Protein AF-A0A150GGV0-F1 (afdb_monomer_lite)

Radius of gyration: 34.91 Å; chains: 1; bounding box: 92×90×120 Å

pLDDT: mean 73.64, std 24.13, range [22.75, 98.19]

Structure (mmCIF, N/CA/C/O backbone):
data_AF-A0A150GGV0-F1
#
_entry.id   AF-A0A150GGV0-F1
#
loop_
_atom_site.group_PDB
_atom_site.id
_atom_site.type_symbol
_atom_site.label_atom_id
_atom_site.label_alt_id
_atom_site.label_comp_id
_atom_site.label_asym_id
_atom_site.label_entity_id
_atom_site.label_seq_id
_atom_site.pdbx_PDB_ins_code
_atom_site.Cartn_x
_atom_site.Cartn_y
_atom_site.Cartn_z
_atom_site.occupancy
_atom_site.B_iso_or_equiv
_atom_site.auth_seq_id
_atom_site.auth_comp_id
_atom_site.auth_asym_id
_atom_site.auth_atom_id
_atom_site.pdbx_PDB_model_num
ATOM 1 N N . MET A 1 1 ? -56.700 -7.905 -29.558 1.00 34.91 1 MET A N 1
ATOM 2 C CA . MET A 1 1 ? -56.343 -6.923 -30.607 1.00 34.91 1 MET A CA 1
ATOM 3 C C . MET A 1 1 ? -54.937 -6.413 -30.335 1.00 34.91 1 MET A C 1
ATOM 5 O O . MET A 1 1 ? -54.594 -6.213 -29.180 1.00 34.91 1 MET A O 1
ATOM 9 N N . LYS A 1 2 ? -54.122 -6.325 -31.389 1.00 33.84 2 LYS A N 1
ATOM 10 C CA . LYS A 1 2 ? -52.700 -5.954 -31.380 1.00 33.84 2 LYS A CA 1
ATOM 11 C C . LYS A 1 2 ? -52.486 -4.482 -30.992 1.00 33.84 2 LYS A C 1
ATOM 13 O O . LYS A 1 2 ? -53.251 -3.629 -31.420 1.00 33.84 2 LYS A O 1
ATOM 18 N N . GLY A 1 3 ? -51.368 -4.211 -30.325 1.00 29.20 3 GLY A N 1
ATOM 19 C CA . GLY A 1 3 ? -50.675 -2.918 -30.267 1.00 29.20 3 GLY A CA 1
ATOM 20 C C . GLY A 1 3 ? -49.411 -3.126 -29.426 1.00 29.20 3 GLY A C 1
ATOM 21 O O . GLY A 1 3 ? -49.525 -3.501 -28.273 1.00 29.20 3 GLY A O 1
ATOM 22 N N . GLY A 1 4 ? -48.176 -3.076 -29.920 1.00 31.09 4 GLY A N 1
ATOM 23 C CA . GLY A 1 4 ? -47.633 -2.273 -31.009 1.00 31.09 4 GLY A CA 1
ATOM 24 C C . GLY A 1 4 ? -46.765 -1.160 -30.417 1.00 31.09 4 GLY A C 1
ATOM 25 O O . GLY A 1 4 ? -47.097 0.003 -30.582 1.00 31.09 4 GLY A O 1
ATOM 26 N N . ALA A 1 5 ? -45.692 -1.510 -29.696 1.00 30.81 5 ALA A N 1
ATOM 27 C CA . ALA A 1 5 ? -44.702 -0.551 -29.205 1.00 30.81 5 ALA A CA 1
ATOM 28 C C . ALA A 1 5 ? -43.347 -0.845 -29.863 1.00 30.81 5 ALA A C 1
ATOM 30 O O . ALA A 1 5 ? -42.684 -1.843 -29.590 1.00 30.81 5 ALA A O 1
ATOM 31 N N . THR A 1 6 ? -42.985 0.028 -30.794 1.00 31.86 6 THR A N 1
ATOM 32 C CA . THR A 1 6 ? -41.734 0.055 -31.548 1.00 31.86 6 THR A CA 1
ATOM 33 C C . THR A 1 6 ? -40.549 0.337 -30.625 1.00 31.86 6 THR A C 1
ATOM 35 O O . THR A 1 6 ? -40.465 1.415 -30.034 1.00 31.86 6 THR A O 1
ATOM 38 N N . GLY A 1 7 ? -39.610 -0.606 -30.528 1.00 29.66 7 GLY A N 1
ATOM 39 C CA . GLY A 1 7 ? -38.320 -0.391 -29.876 1.00 29.66 7 GLY A CA 1
ATOM 40 C C . GLY A 1 7 ? -37.457 0.580 -30.683 1.00 29.66 7 GLY A C 1
ATOM 41 O O . GLY A 1 7 ? -37.082 0.291 -31.817 1.00 29.66 7 GLY A O 1
ATOM 42 N N . LYS A 1 8 ? -37.122 1.735 -30.098 1.00 30.69 8 LYS A N 1
ATOM 43 C CA . LYS A 1 8 ? -36.033 2.584 -30.592 1.00 30.69 8 LYS A CA 1
ATOM 44 C C . LYS A 1 8 ? -34.708 1.914 -30.228 1.00 30.69 8 LYS A C 1
ATOM 46 O O . LYS A 1 8 ? -34.386 1.778 -29.051 1.00 30.69 8 LYS A O 1
ATOM 51 N N . ALA A 1 9 ? -33.952 1.493 -31.238 1.00 30.48 9 ALA A N 1
ATOM 52 C CA . ALA A 1 9 ? -32.578 1.043 -31.072 1.00 30.48 9 ALA A CA 1
ATOM 53 C C . ALA A 1 9 ? -31.720 2.191 -30.511 1.00 30.48 9 ALA A C 1
ATOM 55 O O . ALA A 1 9 ? -31.675 3.281 -31.085 1.00 30.48 9 ALA A O 1
ATOM 56 N N . ALA A 1 10 ? -31.046 1.948 -29.387 1.00 33.78 10 ALA A N 1
ATOM 57 C CA . ALA A 1 10 ? -30.019 2.842 -28.867 1.00 33.78 10 ALA A CA 1
ATOM 58 C C . ALA A 1 10 ? -28.843 2.927 -29.865 1.00 33.78 10 ALA A C 1
ATOM 60 O O . ALA A 1 10 ? -28.509 1.920 -30.500 1.00 33.78 10 ALA A O 1
ATOM 61 N N . PRO A 1 11 ? -28.188 4.091 -30.020 1.00 30.45 11 PRO A N 1
ATOM 62 C CA . PRO A 1 11 ? -27.083 4.231 -30.957 1.00 30.45 11 PRO A CA 1
ATOM 63 C C . PRO A 1 11 ? -25.905 3.361 -30.501 1.00 30.45 11 PRO A C 1
ATOM 65 O O . PRO A 1 11 ? -25.416 3.485 -29.375 1.00 30.45 11 PRO A O 1
ATOM 68 N N . ARG A 1 12 ? -25.436 2.472 -31.385 1.00 33.56 12 ARG A N 1
ATOM 69 C CA . ARG A 1 12 ? -24.184 1.723 -31.208 1.00 33.56 12 ARG A CA 1
ATOM 70 C C . ARG A 1 12 ? -23.044 2.728 -31.005 1.00 33.56 12 ARG A C 1
ATOM 72 O O . ARG A 1 12 ? -22.640 3.398 -31.951 1.00 33.56 12 ARG A O 1
ATOM 79 N N . LYS A 1 13 ? -22.514 2.828 -29.780 1.00 35.25 13 LYS A N 1
ATOM 80 C CA . LYS A 1 13 ? -21.252 3.535 -29.521 1.00 35.25 13 LYS A CA 1
ATOM 81 C C . LYS A 1 13 ? -20.135 2.822 -30.286 1.00 35.25 13 LYS A C 1
ATOM 83 O O . LYS A 1 13 ? -19.843 1.658 -30.019 1.00 35.25 13 LYS A O 1
ATOM 88 N N . LEU A 1 14 ? -19.537 3.527 -31.242 1.00 32.16 14 LEU A N 1
ATOM 89 C CA . LEU A 1 14 ? -18.363 3.097 -31.995 1.00 32.16 14 LEU A CA 1
ATOM 90 C C . LEU A 1 14 ? -17.194 2.903 -31.006 1.00 32.16 14 LEU A C 1
ATOM 92 O O . LEU A 1 14 ? -16.758 3.863 -30.374 1.00 32.16 14 LEU A O 1
ATOM 96 N N . ARG A 1 15 ? -16.716 1.667 -30.814 1.00 38.91 15 ARG A N 1
ATOM 97 C CA . ARG A 1 15 ? -15.510 1.377 -30.016 1.00 38.91 15 ARG A CA 1
ATOM 98 C C . ARG A 1 15 ? -14.304 1.331 -30.954 1.00 38.91 15 ARG A C 1
ATOM 100 O O . ARG A 1 15 ? -14.177 0.398 -31.737 1.00 38.91 15 ARG A O 1
ATOM 107 N N . PHE A 1 16 ? -13.430 2.331 -30.869 1.00 35.25 16 PHE A N 1
ATOM 108 C CA . PHE A 1 16 ? -12.134 2.335 -31.552 1.00 35.25 16 PHE A CA 1
ATOM 109 C C . PHE A 1 16 ? -11.134 1.429 -30.813 1.00 35.25 16 PHE A C 1
ATOM 111 O O . PHE A 1 16 ? -11.006 1.520 -29.592 1.00 35.25 16 PHE A O 1
ATOM 118 N N . ARG A 1 17 ? -10.411 0.563 -31.541 1.00 44.03 17 ARG A N 1
ATOM 119 C CA . ARG A 1 17 ? -9.283 -0.218 -30.995 1.00 44.03 17 ARG A CA 1
ATOM 120 C C . ARG A 1 17 ? -8.039 0.663 -30.804 1.00 44.03 17 ARG A C 1
ATOM 122 O O . ARG A 1 17 ? -7.759 1.518 -31.644 1.00 44.03 17 ARG A O 1
ATOM 129 N N . LEU A 1 18 ? -7.272 0.364 -29.750 1.00 40.47 18 LEU A N 1
ATOM 130 C CA . LEU A 1 18 ? -6.050 1.032 -29.264 1.00 40.47 18 LEU A CA 1
ATOM 131 C C . LEU A 1 18 ? -5.046 1.470 -30.346 1.00 40.47 18 LEU A C 1
ATOM 133 O O . LEU A 1 18 ? -4.471 2.552 -30.281 1.00 40.47 18 LEU A O 1
ATOM 137 N N . GLU A 1 19 ? -4.854 0.644 -31.369 1.00 43.97 19 GLU A N 1
ATOM 138 C CA . GLU A 1 19 ? -3.854 0.863 -32.420 1.00 43.97 19 GLU A CA 1
ATOM 139 C C . GLU A 1 19 ? -4.188 2.041 -33.358 1.00 43.97 19 GLU A C 1
ATOM 141 O O . GLU A 1 19 ? -3.308 2.558 -34.046 1.00 43.97 19 GLU A O 1
ATOM 146 N N . HIS A 1 20 ? -5.439 2.512 -33.358 1.00 47.88 20 HIS A N 1
ATOM 147 C CA . HIS A 1 20 ? -5.978 3.402 -34.393 1.00 47.88 20 HIS A CA 1
ATOM 148 C C . HIS A 1 20 ? -6.140 4.861 -33.956 1.00 47.88 20 HIS A C 1
ATOM 150 O O . HIS A 1 20 ? -6.222 5.744 -34.810 1.00 47.88 20 HIS A O 1
ATOM 156 N N . ALA A 1 21 ? -6.131 5.146 -32.650 1.00 41.72 21 ALA A N 1
ATOM 157 C CA . ALA A 1 21 ? -6.185 6.523 -32.158 1.00 41.72 21 ALA A CA 1
ATOM 158 C C . ALA A 1 21 ? -4.860 7.261 -32.416 1.00 41.72 21 ALA A C 1
ATOM 160 O O . ALA A 1 21 ? -4.869 8.392 -32.894 1.00 41.72 21 ALA A O 1
ATOM 161 N N . ALA A 1 22 ? -3.712 6.602 -32.211 1.00 40.16 22 ALA A N 1
ATOM 162 C CA . ALA A 1 22 ? -2.408 7.209 -32.500 1.00 40.16 22 ALA A CA 1
ATOM 163 C C . ALA A 1 22 ? -2.207 7.515 -33.990 1.00 40.16 22 ALA A C 1
ATOM 165 O O . ALA A 1 22 ? -1.634 8.547 -34.324 1.00 40.16 22 ALA A O 1
ATOM 166 N N . ALA A 1 23 ? -2.715 6.670 -34.891 1.00 42.84 23 ALA A N 1
ATOM 167 C CA . ALA A 1 23 ? -2.639 6.920 -36.329 1.00 42.84 23 ALA A CA 1
ATOM 168 C C . ALA A 1 23 ? -3.483 8.138 -36.748 1.00 42.84 23 ALA A C 1
ATOM 170 O O . ALA A 1 23 ? -3.033 8.940 -37.565 1.00 42.84 23 ALA A O 1
ATOM 171 N N . PHE A 1 24 ? -4.663 8.324 -36.145 1.00 43.03 24 PHE A N 1
ATOM 172 C CA . PHE A 1 24 ? -5.507 9.496 -36.388 1.00 43.03 24 PHE A CA 1
ATOM 173 C C . PHE A 1 24 ? -4.833 10.792 -35.913 1.00 43.03 24 PHE A C 1
ATOM 175 O O . PHE A 1 24 ? -4.811 11.773 -36.652 1.00 43.03 24 PHE A O 1
ATOM 182 N N . PHE A 1 25 ? -4.202 10.784 -34.734 1.00 43.12 25 PHE A N 1
ATOM 183 C CA . PHE A 1 25 ? -3.480 11.952 -34.219 1.00 43.12 25 PHE A CA 1
ATOM 184 C C . PHE A 1 25 ? -2.182 12.253 -34.979 1.00 43.12 25 PHE A C 1
ATOM 186 O O . PHE A 1 25 ? -1.858 13.422 -35.159 1.00 43.12 25 PHE A O 1
ATOM 193 N N .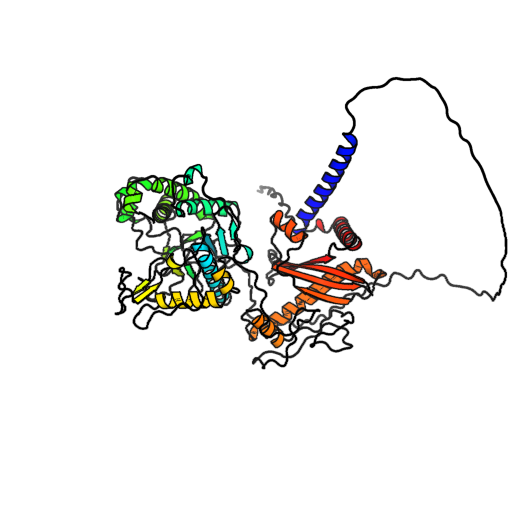 VAL A 1 26 ? -1.468 11.245 -35.492 1.00 45.66 26 VAL A N 1
ATOM 194 C CA . VAL A 1 26 ? -0.264 11.453 -36.321 1.00 45.66 26 VAL A CA 1
ATOM 195 C C . VAL A 1 26 ? -0.623 12.013 -37.699 1.00 45.66 26 VAL A C 1
ATOM 197 O O . VAL A 1 26 ? 0.037 12.935 -38.170 1.00 45.66 26 VAL A O 1
ATOM 200 N N . VAL A 1 27 ? -1.694 11.521 -38.332 1.00 47.09 27 VAL A N 1
ATOM 201 C CA . VAL A 1 27 ? -2.187 12.078 -39.604 1.00 47.09 27 VAL A CA 1
ATOM 202 C C . VAL A 1 27 ? -2.748 13.486 -39.397 1.00 47.09 27 VAL A C 1
ATOM 204 O O . VAL A 1 27 ? -2.438 14.377 -40.182 1.00 47.09 27 VAL A O 1
ATOM 207 N N . ALA A 1 28 ? -3.493 13.728 -38.314 1.00 45.28 28 ALA A N 1
ATOM 208 C CA . ALA A 1 28 ? -3.965 15.065 -37.964 1.00 45.28 28 ALA A CA 1
ATOM 209 C C . ALA A 1 28 ? -2.800 16.027 -37.682 1.00 45.28 28 ALA A C 1
ATOM 211 O O . ALA A 1 28 ? -2.829 17.150 -38.167 1.00 45.28 28 ALA A O 1
ATOM 212 N N . ALA A 1 29 ? -1.746 15.588 -36.985 1.00 45.16 29 ALA A N 1
ATOM 213 C CA . ALA A 1 29 ? -0.561 16.400 -36.713 1.00 45.16 29 ALA A CA 1
ATOM 214 C C . ALA A 1 29 ? 0.256 16.699 -37.980 1.00 45.16 29 ALA A C 1
ATOM 216 O O . ALA A 1 29 ? 0.718 17.823 -38.145 1.00 45.16 29 ALA A O 1
ATOM 217 N N . LEU A 1 30 ? 0.395 15.741 -38.904 1.00 49.44 30 LEU A N 1
ATOM 218 C CA . LEU A 1 30 ? 1.069 15.958 -40.191 1.00 49.44 30 LEU A CA 1
ATOM 219 C C . LEU A 1 30 ? 0.267 16.887 -41.112 1.00 49.44 30 LEU A C 1
ATOM 221 O O . LEU A 1 30 ? 0.852 17.749 -41.765 1.00 49.44 30 LEU A O 1
ATOM 225 N N . LEU A 1 31 ? -1.063 16.762 -41.128 1.00 54.12 31 LEU A N 1
ATOM 226 C CA . LEU A 1 31 ? -1.946 17.674 -41.860 1.00 54.12 31 LEU A CA 1
ATOM 227 C C . LEU A 1 31 ? -1.952 19.075 -41.239 1.00 54.12 31 LEU A C 1
ATOM 229 O O . LEU A 1 31 ? -1.941 20.058 -41.974 1.00 54.12 31 LEU A O 1
ATOM 233 N N . PHE A 1 32 ? -1.906 19.181 -39.908 1.00 48.91 32 PHE A N 1
ATOM 234 C CA . PHE A 1 32 ? -1.808 20.461 -39.207 1.00 48.91 32 PHE A CA 1
ATOM 235 C C . PHE A 1 32 ? -0.449 21.121 -39.446 1.00 48.91 32 PHE A C 1
ATOM 237 O O . PHE A 1 32 ? -0.398 22.308 -39.734 1.00 48.91 32 PHE A O 1
ATOM 244 N N . PHE A 1 33 ? 0.646 20.356 -39.431 1.00 47.59 33 PHE A N 1
ATOM 245 C CA . PHE A 1 33 ? 1.986 20.863 -39.728 1.00 47.59 33 PHE A CA 1
ATOM 246 C C . PHE A 1 33 ? 2.110 21.316 -41.190 1.00 47.59 33 PHE A C 1
ATOM 248 O O . PHE A 1 33 ? 2.614 22.405 -41.451 1.00 47.59 33 PHE A O 1
ATOM 255 N N . ALA A 1 34 ? 1.572 20.548 -42.144 1.00 50.16 34 ALA A N 1
ATOM 256 C CA . ALA A 1 34 ? 1.495 20.963 -43.545 1.00 50.16 34 ALA A CA 1
ATOM 257 C C . ALA A 1 34 ? 0.635 22.228 -43.719 1.00 50.16 34 ALA A C 1
ATOM 259 O O . ALA A 1 34 ? 1.036 23.151 -44.424 1.00 50.16 34 ALA A O 1
ATOM 260 N N . TYR A 1 35 ? -0.504 22.321 -43.024 1.00 47.59 35 TYR A N 1
ATOM 261 C CA . TYR A 1 35 ? -1.362 23.508 -43.022 1.00 47.59 35 TYR A CA 1
ATOM 262 C C . TYR A 1 35 ? -0.667 24.733 -42.404 1.00 47.59 35 TYR A C 1
ATOM 264 O O . TYR A 1 35 ? -0.755 25.828 -42.956 1.00 47.59 35 TYR A O 1
ATOM 272 N N . SER A 1 36 ? 0.087 24.562 -41.314 1.00 45.19 36 SER A N 1
ATOM 273 C CA . SER A 1 36 ? 0.869 25.624 -40.671 1.00 45.19 36 SER A CA 1
ATOM 274 C C . SER A 1 36 ? 2.043 26.100 -41.530 1.00 45.19 36 SER A C 1
ATOM 276 O O . SER A 1 36 ? 2.305 27.298 -41.573 1.00 45.19 36 SER A O 1
ATOM 278 N N . VAL A 1 37 ? 2.716 25.206 -42.263 1.00 51.84 37 VAL A N 1
ATOM 279 C CA . VAL A 1 37 ? 3.789 25.562 -43.214 1.00 51.84 37 VAL A CA 1
ATOM 280 C C . VAL A 1 37 ? 3.228 26.306 -44.432 1.00 51.84 37 VAL A C 1
ATOM 282 O O . VAL A 1 37 ? 3.830 27.274 -44.900 1.00 51.84 37 VAL A O 1
ATOM 285 N N . ILE A 1 38 ? 2.041 25.918 -44.908 1.00 49.97 38 ILE A N 1
ATOM 286 C CA . ILE A 1 38 ? 1.330 26.624 -45.981 1.00 49.97 38 ILE A CA 1
ATOM 287 C C . ILE A 1 38 ? 0.890 28.016 -45.499 1.00 49.97 38 ILE A C 1
ATOM 289 O O . ILE A 1 38 ? 1.164 29.003 -46.172 1.00 49.97 38 ILE A O 1
ATOM 293 N N . GLN A 1 39 ? 0.300 28.133 -44.306 1.00 46.62 39 GLN A N 1
ATOM 294 C CA . GLN A 1 39 ? -0.069 29.423 -43.705 1.00 46.62 39 GLN A CA 1
ATOM 295 C C . GLN A 1 39 ? 1.154 30.325 -43.476 1.00 46.62 39 GLN A C 1
ATOM 297 O O . GLN A 1 39 ? 1.113 31.504 -43.810 1.00 46.62 39 GLN A O 1
ATOM 302 N N . ALA A 1 40 ? 2.281 29.784 -43.003 1.00 45.38 40 ALA A N 1
ATOM 303 C CA . ALA A 1 40 ? 3.525 30.542 -42.847 1.00 45.38 40 ALA A CA 1
ATOM 304 C C . ALA A 1 40 ? 4.106 31.033 -44.188 1.00 45.38 40 ALA A C 1
ATOM 306 O O . ALA A 1 40 ? 4.764 32.069 -44.225 1.00 45.38 40 ALA A O 1
ATOM 307 N N . SER A 1 41 ? 3.805 30.340 -45.291 1.00 43.50 41 SER A N 1
ATOM 308 C CA . SER A 1 41 ? 4.197 30.743 -46.648 1.00 43.50 41 SER A CA 1
ATOM 309 C C . SER A 1 41 ? 3.277 31.821 -47.249 1.00 43.50 41 SER A C 1
ATOM 311 O O . SER A 1 41 ? 3.688 32.512 -48.177 1.00 43.50 41 SER A O 1
ATOM 313 N N . PHE A 1 42 ? 2.062 32.007 -46.714 1.00 42.53 42 PHE A N 1
ATOM 314 C CA . PHE A 1 42 ? 1.101 33.028 -47.163 1.00 42.53 42 PHE A CA 1
ATOM 315 C C . PHE A 1 42 ? 1.029 34.271 -46.255 1.00 42.53 42 PHE A C 1
ATOM 317 O O . PHE A 1 42 ? 0.509 35.300 -46.680 1.00 42.53 42 PHE A O 1
ATOM 324 N N . SER A 1 43 ? 1.590 34.223 -45.042 1.00 38.53 43 SER A N 1
ATOM 325 C CA . SER A 1 43 ? 1.588 35.350 -44.086 1.00 38.53 43 SER A CA 1
ATOM 326 C C . SER A 1 43 ? 2.770 36.317 -44.230 1.00 38.53 43 SER A C 1
ATOM 328 O O . SER A 1 43 ? 2.834 37.330 -43.535 1.00 38.53 43 SER A O 1
ATOM 330 N N . GLY A 1 44 ? 3.724 36.034 -45.115 1.00 37.62 44 GLY A N 1
ATOM 331 C CA . GLY A 1 44 ? 4.905 36.867 -45.331 1.00 37.62 44 GLY A CA 1
ATOM 332 C C . GLY A 1 44 ? 4.693 37.967 -46.368 1.00 37.62 44 GLY A C 1
ATOM 333 O O . GLY A 1 44 ? 5.376 37.943 -47.384 1.00 37.62 44 GLY A O 1
ATOM 334 N N . SER A 1 45 ? 3.762 38.907 -46.159 1.00 38.16 45 SER A N 1
ATOM 335 C CA . SER A 1 45 ? 3.738 40.199 -46.878 1.00 38.16 45 SER A CA 1
ATOM 336 C C . SER A 1 45 ? 2.794 41.217 -46.224 1.00 38.16 45 SER A C 1
ATOM 338 O O . SER A 1 45 ? 1.648 41.367 -46.637 1.00 38.16 45 SER A O 1
ATOM 340 N N . SER A 1 46 ? 3.284 41.980 -45.242 1.00 32.22 46 SER A N 1
ATOM 341 C CA . SER A 1 46 ? 2.864 43.379 -45.063 1.00 32.22 46 SER A CA 1
ATOM 342 C C . SER A 1 46 ? 3.908 44.181 -44.272 1.00 32.22 46 SER A C 1
ATOM 344 O O . SER A 1 46 ? 4.420 43.683 -43.274 1.00 32.22 46 SER A O 1
ATOM 346 N N . LEU A 1 47 ? 4.136 45.426 -44.734 1.00 31.03 47 LEU A N 1
ATOM 347 C CA . LEU A 1 47 ? 4.930 46.545 -44.169 1.00 31.03 47 LEU A CA 1
ATOM 348 C C . LEU A 1 47 ? 6.453 46.497 -44.454 1.00 31.03 47 LEU A C 1
ATOM 350 O O . LEU A 1 47 ? 7.119 45.555 -44.061 1.00 31.03 47 LEU A O 1
ATOM 354 N N . GLY A 1 48 ? 7.119 47.474 -45.085 1.00 28.72 48 GLY A N 1
ATOM 355 C CA . GLY A 1 48 ? 6.720 48.754 -45.679 1.00 28.72 48 GLY A CA 1
ATOM 356 C C . GLY A 1 48 ? 7.950 49.638 -46.012 1.00 28.72 48 GLY A C 1
ATOM 357 O O . GLY A 1 48 ? 8.876 49.713 -45.217 1.00 28.72 48 GLY A O 1
ATOM 358 N N . ALA A 1 49 ? 7.875 50.331 -47.160 1.00 28.36 49 ALA A N 1
ATOM 359 C CA . ALA A 1 49 ? 8.493 51.620 -47.542 1.00 28.36 49 ALA A CA 1
ATOM 360 C C . ALA A 1 49 ? 10.006 51.775 -47.874 1.00 28.36 49 ALA A C 1
ATOM 362 O O . ALA A 1 49 ? 10.869 51.714 -47.007 1.00 28.36 49 ALA A O 1
ATOM 363 N N . GLY A 1 50 ? 10.261 52.239 -49.115 1.00 25.55 50 GLY A N 1
ATOM 364 C CA . GLY A 1 50 ? 11.211 53.331 -49.400 1.00 25.55 50 GLY A CA 1
ATOM 365 C C . GLY A 1 50 ? 12.176 53.141 -50.584 1.00 25.55 50 GLY A C 1
ATOM 366 O O . GLY A 1 50 ? 13.178 52.459 -50.429 1.00 25.55 50 GLY A O 1
ATOM 367 N N . GLY A 1 51 ? 11.952 53.831 -51.719 1.00 26.47 51 GLY A N 1
ATOM 368 C CA . GLY A 1 51 ? 13.047 54.153 -52.661 1.00 26.47 51 GLY A CA 1
ATOM 369 C C . GLY A 1 51 ? 12.754 54.128 -54.170 1.00 26.47 51 GLY A C 1
ATOM 370 O O . GLY A 1 51 ? 13.075 53.162 -54.841 1.00 26.47 51 GLY A O 1
ATOM 371 N N . SER A 1 52 ? 12.185 55.224 -54.686 1.00 26.92 52 SER A N 1
ATOM 372 C CA . SER A 1 52 ? 12.451 55.883 -55.987 1.00 26.92 52 SER A CA 1
ATOM 373 C C . SER A 1 52 ? 13.148 55.119 -57.142 1.00 26.92 52 SER A C 1
ATOM 375 O O . SER A 1 52 ? 14.340 54.835 -57.058 1.00 26.92 52 SER A O 1
ATOM 377 N N . GLY A 1 53 ? 12.500 55.104 -58.321 1.00 26.94 53 GLY A N 1
ATOM 378 C CA . GLY A 1 53 ? 13.175 55.496 -59.572 1.00 26.94 53 GLY A CA 1
ATOM 379 C C . GLY A 1 53 ? 12.946 54.641 -60.831 1.00 26.94 53 GLY A C 1
ATOM 380 O O . GLY A 1 53 ? 13.492 53.558 -60.949 1.00 26.94 53 GLY A O 1
ATOM 381 N N . HIS A 1 54 ? 12.282 55.251 -61.822 1.00 28.61 54 HIS A N 1
ATOM 382 C CA . HIS A 1 54 ? 12.447 55.066 -63.280 1.00 28.61 54 HIS A CA 1
ATOM 383 C C . HIS A 1 54 ? 11.808 53.865 -64.023 1.00 28.61 54 HIS A C 1
ATOM 385 O O . HIS A 1 54 ? 12.331 52.762 -64.099 1.00 28.61 54 HIS A O 1
ATOM 391 N N . ALA A 1 55 ? 10.669 54.194 -64.650 1.00 27.17 55 ALA A N 1
ATOM 392 C CA . ALA A 1 55 ? 10.219 53.943 -66.031 1.00 27.17 55 ALA A CA 1
ATOM 393 C C . ALA A 1 55 ? 10.936 52.911 -66.935 1.00 27.17 55 ALA A C 1
ATOM 395 O O . ALA A 1 55 ? 12.141 52.989 -67.141 1.00 27.17 55 ALA A O 1
ATOM 396 N N . GLY A 1 56 ? 10.144 52.112 -67.674 1.00 27.23 56 GLY A N 1
ATOM 397 C CA . GLY A 1 56 ? 10.587 51.574 -68.972 1.00 27.23 56 GLY A CA 1
ATOM 398 C C . GLY A 1 56 ? 9.914 50.290 -69.470 1.00 27.23 56 GLY A C 1
ATOM 399 O O . GLY A 1 56 ? 10.412 49.200 -69.257 1.00 27.23 56 GLY A O 1
ATOM 400 N N . HIS A 1 57 ? 8.789 50.453 -70.164 1.00 26.88 57 HIS A N 1
ATOM 401 C CA . HIS A 1 57 ? 8.322 49.717 -71.351 1.00 26.88 57 HIS A CA 1
ATOM 402 C C . HIS A 1 57 ? 8.944 48.364 -71.817 1.00 26.88 57 HIS A C 1
ATOM 404 O O . HIS A 1 57 ? 10.116 48.271 -72.153 1.00 26.88 57 HIS A O 1
ATOM 410 N N . LEU A 1 58 ? 8.009 47.449 -72.138 1.00 26.53 58 LEU A N 1
ATOM 411 C CA . LEU A 1 58 ? 7.854 46.677 -73.396 1.00 26.53 58 LEU A CA 1
ATOM 412 C C . LEU A 1 58 ? 8.660 45.385 -73.694 1.00 26.53 58 LEU A C 1
ATOM 414 O O . LEU A 1 58 ? 9.866 45.377 -73.879 1.00 26.53 58 LEU A O 1
ATOM 418 N N . ARG A 1 59 ? 7.836 44.381 -74.048 1.00 25.59 59 ARG A N 1
ATOM 419 C CA . ARG A 1 59 ? 7.924 43.401 -75.157 1.00 25.59 59 ARG A CA 1
ATOM 420 C C . ARG A 1 59 ? 8.894 42.211 -75.095 1.00 25.59 59 ARG A C 1
ATOM 422 O O . ARG A 1 59 ? 10.097 42.315 -75.270 1.00 25.59 59 ARG A O 1
ATOM 429 N N . SER A 1 60 ? 8.243 41.046 -75.101 1.00 29.11 60 SER A N 1
ATOM 430 C CA . SER A 1 60 ? 8.511 39.841 -75.901 1.00 29.11 60 SER A CA 1
ATOM 431 C C . SER A 1 60 ? 9.615 39.914 -76.971 1.00 29.11 60 SER A C 1
ATOM 433 O O . SER A 1 60 ? 9.509 40.719 -77.903 1.00 29.11 60 SER A O 1
ATOM 435 N N . ARG A 1 61 ? 10.494 38.902 -76.991 1.00 26.70 61 ARG A N 1
ATOM 436 C CA . ARG A 1 61 ? 10.810 38.125 -78.205 1.00 26.70 61 ARG A CA 1
ATOM 437 C C . ARG A 1 61 ? 11.614 36.855 -77.905 1.00 26.70 61 ARG A C 1
ATOM 439 O O . ARG A 1 61 ? 12.547 36.867 -77.115 1.00 26.70 61 ARG A O 1
ATOM 446 N N . ASN A 1 62 ? 11.232 35.795 -78.616 1.00 29.59 62 ASN A N 1
ATOM 447 C CA . ASN A 1 62 ? 12.027 34.607 -78.925 1.00 29.59 62 ASN A CA 1
ATOM 448 C C . ASN A 1 62 ? 13.429 34.971 -79.430 1.00 29.59 62 ASN A C 1
ATOM 450 O O . ASN A 1 62 ? 13.538 35.916 -80.211 1.00 29.59 62 ASN A O 1
ATOM 454 N N . LEU A 1 63 ? 14.422 34.115 -79.169 1.00 26.34 63 LEU A N 1
ATOM 455 C CA . LEU A 1 63 ? 15.387 33.699 -80.193 1.00 26.34 63 LEU A CA 1
ATOM 456 C C . LEU A 1 63 ? 16.163 32.437 -79.791 1.00 26.34 63 LEU A C 1
ATOM 458 O O . LEU A 1 63 ? 16.394 32.144 -78.624 1.00 26.34 63 LEU A O 1
ATOM 462 N N . ARG A 1 64 ? 16.469 31.683 -80.841 1.00 25.66 64 ARG A N 1
ATOM 463 C CA . ARG A 1 64 ? 17.107 30.373 -80.950 1.00 25.66 64 ARG A CA 1
ATOM 464 C C . ARG A 1 64 ? 18.639 30.500 -81.090 1.00 25.66 64 ARG A C 1
ATOM 466 O O . ARG A 1 64 ? 19.102 31.512 -81.600 1.00 25.66 64 ARG A O 1
ATOM 473 N N . LEU A 1 65 ? 19.292 29.343 -80.904 1.00 26.66 65 LEU A N 1
ATOM 474 C CA . LEU A 1 65 ? 20.399 28.750 -81.696 1.00 26.66 65 LEU A CA 1
ATOM 475 C C . LEU A 1 65 ? 21.877 29.035 -81.356 1.00 26.66 65 LEU A C 1
ATOM 477 O O . LEU A 1 65 ? 22.265 30.130 -80.975 1.00 26.66 65 LEU A O 1
ATOM 481 N N . GLY A 1 66 ? 22.655 27.973 -81.628 1.00 25.72 66 GLY A N 1
ATOM 482 C CA . GLY A 1 66 ? 24.112 27.774 -81.555 1.00 25.72 66 GLY A CA 1
ATOM 483 C C . GLY A 1 66 ? 24.362 26.483 -80.763 1.00 25.72 66 GLY A C 1
ATOM 484 O O . GLY A 1 66 ? 24.168 26.495 -79.557 1.00 25.72 66 GLY A O 1
ATOM 485 N N . HIS A 1 67 ? 24.547 25.272 -81.304 1.00 26.00 67 HIS A N 1
ATOM 486 C CA . HIS A 1 67 ? 25.291 24.730 -82.454 1.00 26.00 67 HIS A CA 1
ATOM 487 C C . HIS A 1 67 ? 26.805 24.932 -82.373 1.00 26.00 67 HIS A C 1
ATOM 489 O O . HIS A 1 67 ? 27.299 25.993 -82.730 1.00 26.00 67 HIS A O 1
ATOM 495 N N . GLU A 1 68 ? 27.498 23.867 -81.968 1.00 25.27 68 GLU A N 1
ATOM 496 C CA . GLU A 1 68 ? 28.860 23.542 -82.385 1.00 25.27 68 GLU A CA 1
ATOM 497 C C . GLU A 1 68 ? 28.990 22.012 -82.445 1.00 25.27 68 GLU A C 1
ATOM 499 O O . GLU A 1 68 ? 28.539 21.289 -81.551 1.00 25.27 68 GLU A O 1
ATOM 504 N N . THR A 1 69 ? 29.506 21.546 -83.576 1.00 27.77 69 THR A N 1
ATOM 505 C CA . THR A 1 69 ? 29.813 20.167 -83.955 1.00 27.77 69 THR A CA 1
ATOM 506 C C . THR A 1 69 ? 31.290 19.887 -83.685 1.00 27.77 69 THR A C 1
A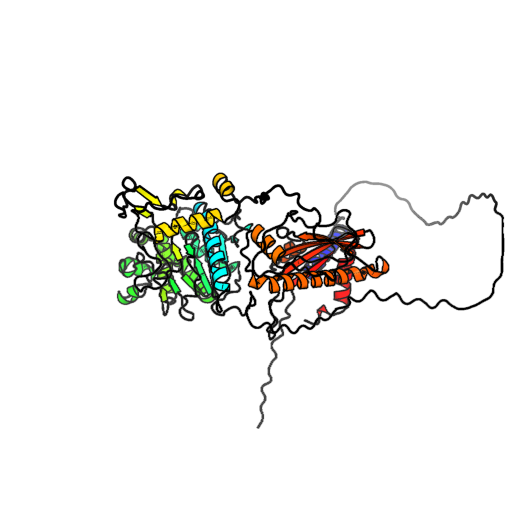TOM 508 O O . THR A 1 69 ? 32.088 20.815 -83.671 1.00 27.77 69 THR A O 1
ATOM 511 N N . ASP A 1 70 ? 31.671 18.621 -83.500 1.00 26.58 70 ASP A N 1
ATOM 512 C CA . ASP A 1 70 ? 32.559 17.920 -84.441 1.00 26.58 70 ASP A CA 1
ATOM 513 C C . ASP A 1 70 ? 32.823 16.470 -84.004 1.00 26.58 70 ASP A C 1
ATOM 515 O O . ASP A 1 70 ? 32.634 16.071 -82.855 1.00 26.58 70 ASP A O 1
ATOM 519 N N . ALA A 1 71 ? 33.152 15.665 -85.011 1.00 26.52 71 ALA A N 1
ATOM 520 C CA . ALA A 1 71 ? 33.117 14.211 -85.072 1.00 26.52 71 ALA A CA 1
ATOM 521 C C . ALA A 1 71 ? 34.512 13.566 -84.976 1.00 26.52 71 ALA A C 1
ATOM 523 O O . ALA A 1 71 ? 35.507 14.229 -85.235 1.00 26.52 71 ALA A O 1
ATOM 524 N N . HIS A 1 72 ? 34.543 12.256 -84.685 1.00 28.34 72 HIS A N 1
ATOM 525 C CA . HIS A 1 72 ? 35.437 11.193 -85.212 1.00 28.34 72 HIS A CA 1
ATOM 526 C C . HIS A 1 72 ? 35.109 9.907 -84.408 1.00 28.34 72 HIS A C 1
ATOM 528 O O . HIS A 1 72 ? 35.222 9.913 -83.190 1.00 28.34 72 HIS A O 1
ATOM 534 N N . GLY A 1 73 ? 34.487 8.846 -84.949 1.00 25.47 73 GLY A N 1
ATOM 535 C CA . GLY A 1 73 ? 35.019 7.880 -85.926 1.00 25.47 73 GLY A CA 1
ATOM 536 C C . GLY A 1 73 ? 35.979 6.912 -85.214 1.00 25.47 73 GLY A C 1
ATOM 537 O O . GLY A 1 73 ? 37.101 7.302 -84.932 1.00 25.47 73 GLY A O 1
ATOM 538 N N . SER A 1 74 ? 35.647 5.664 -84.865 1.00 27.03 74 SER A N 1
ATOM 539 C CA . SER A 1 74 ? 35.547 4.518 -85.785 1.00 27.03 74 SER A CA 1
ATOM 540 C C . SER A 1 74 ? 35.408 3.196 -84.990 1.00 27.03 74 SER A C 1
ATOM 542 O O . SER A 1 74 ? 36.092 3.008 -83.991 1.00 27.03 74 SER A O 1
ATOM 544 N N . ASP A 1 75 ? 34.546 2.299 -85.476 1.00 27.45 75 ASP A N 1
ATOM 545 C CA . ASP A 1 75 ? 34.487 0.842 -85.215 1.00 27.45 75 ASP A CA 1
ATOM 546 C C . ASP A 1 75 ? 35.051 0.135 -86.472 1.00 27.45 75 ASP A C 1
ATOM 548 O O . ASP A 1 75 ? 34.988 0.749 -87.549 1.00 27.45 75 ASP A O 1
ATOM 552 N N . PRO A 1 76 ? 35.596 -1.106 -86.424 1.00 38.81 76 PRO A N 1
ATOM 553 C CA . PRO A 1 76 ? 34.725 -2.288 -86.607 1.00 38.81 76 PRO A CA 1
ATOM 554 C C . PRO A 1 76 ? 35.250 -3.630 -86.032 1.00 38.81 76 PRO A C 1
ATOM 556 O O . PRO A 1 76 ? 36.451 -3.856 -85.938 1.00 38.81 76 PRO A O 1
ATOM 559 N N . ALA A 1 77 ? 34.347 -4.585 -85.774 1.00 27.30 77 ALA A N 1
ATOM 560 C CA . ALA A 1 77 ? 34.384 -5.917 -86.402 1.00 27.30 77 ALA A CA 1
ATOM 561 C C . ALA A 1 77 ? 33.208 -6.795 -85.942 1.00 27.30 77 ALA A C 1
ATOM 563 O O . ALA A 1 77 ? 32.910 -6.940 -84.760 1.00 27.30 77 ALA A O 1
ATOM 564 N N . SER A 1 78 ? 32.558 -7.368 -86.946 1.00 24.92 78 SER A N 1
ATOM 565 C CA . SER A 1 78 ? 31.454 -8.319 -86.947 1.00 24.92 78 SER A CA 1
ATOM 566 C C . SER A 1 78 ? 31.901 -9.749 -86.642 1.00 24.92 78 SER A C 1
ATOM 568 O O . SER A 1 78 ? 32.970 -10.140 -87.097 1.00 24.92 78 SER A O 1
ATOM 570 N N . ASP A 1 79 ? 31.012 -10.572 -86.076 1.00 26.56 79 ASP A N 1
ATOM 571 C CA . ASP A 1 79 ? 30.733 -11.862 -86.713 1.00 26.56 79 ASP A CA 1
ATOM 572 C C . ASP A 1 79 ? 29.340 -12.413 -86.374 1.00 26.56 79 ASP A C 1
ATOM 574 O O . ASP A 1 79 ? 28.816 -12.276 -85.269 1.00 26.56 79 ASP A O 1
ATOM 578 N N . SER A 1 80 ? 28.722 -12.980 -87.405 1.00 24.17 80 SER A N 1
ATOM 579 C CA . SER A 1 80 ? 27.313 -13.349 -87.529 1.00 24.17 80 SER A CA 1
ATOM 580 C C . SER A 1 80 ? 27.117 -14.863 -87.522 1.00 24.17 80 SER A C 1
ATOM 582 O O . SER A 1 80 ? 27.827 -15.548 -88.251 1.00 24.17 80 SER A O 1
ATOM 584 N N . ALA A 1 81 ? 26.076 -15.382 -86.856 1.00 28.62 81 ALA A N 1
ATOM 585 C CA . ALA A 1 81 ? 25.495 -16.680 -87.222 1.00 28.62 81 ALA A CA 1
ATOM 586 C C . ALA A 1 81 ? 24.010 -16.835 -86.814 1.00 28.62 81 ALA A C 1
ATOM 588 O O . ALA A 1 81 ? 23.666 -16.869 -85.637 1.00 28.62 81 ALA A O 1
ATOM 589 N N . SER A 1 82 ? 23.179 -16.929 -87.860 1.00 27.58 82 SER A N 1
ATOM 590 C CA . SER A 1 82 ? 21.932 -17.698 -88.058 1.00 27.58 82 SER A CA 1
ATOM 591 C C . SER A 1 82 ? 20.766 -17.646 -87.053 1.00 27.58 82 SER A C 1
ATOM 593 O O . SER A 1 82 ? 20.840 -18.127 -85.927 1.00 27.58 82 SER A O 1
ATOM 595 N N . LYS A 1 83 ? 19.628 -17.180 -87.588 1.00 29.12 83 LYS A N 1
ATOM 596 C CA . LYS A 1 83 ? 18.248 -17.314 -87.097 1.00 29.12 83 LYS A CA 1
ATOM 597 C C . LYS A 1 83 ? 17.675 -18.709 -87.386 1.00 29.12 83 LYS A C 1
ATOM 599 O O . LYS A 1 83 ? 17.885 -19.199 -88.486 1.00 29.12 83 LYS A O 1
ATOM 604 N N . ASP A 1 84 ? 16.845 -19.207 -86.467 1.00 27.78 84 ASP A N 1
ATOM 605 C CA . ASP A 1 84 ? 15.588 -19.942 -86.717 1.00 27.78 84 ASP A CA 1
ATOM 606 C C . ASP A 1 84 ? 14.645 -19.786 -85.487 1.00 27.78 84 ASP A C 1
ATOM 608 O O . ASP A 1 84 ? 15.119 -19.354 -84.432 1.00 27.78 84 ASP A O 1
ATOM 612 N N . PRO A 1 85 ? 13.310 -19.988 -85.601 1.00 32.84 85 PRO A N 1
ATOM 613 C CA . PRO A 1 85 ? 12.340 -19.118 -84.913 1.00 32.84 85 PRO A CA 1
ATOM 614 C C . PRO A 1 85 ? 11.451 -19.772 -83.815 1.00 32.84 85 PRO A C 1
ATOM 616 O O . PRO A 1 85 ? 11.214 -20.974 -83.836 1.00 32.84 85 PRO A O 1
ATOM 619 N N . VAL A 1 86 ? 10.834 -18.903 -82.976 1.00 26.89 86 VAL A N 1
ATOM 620 C CA . VAL A 1 86 ? 9.621 -19.093 -82.105 1.00 26.89 86 VAL A CA 1
ATOM 621 C C . VAL A 1 86 ? 9.853 -19.855 -80.765 1.00 26.89 86 VAL A C 1
ATOM 623 O O . VAL A 1 86 ? 10.637 -20.795 -80.779 1.00 26.89 86 VAL A O 1
ATOM 626 N N . PRO A 1 87 ? 9.206 -19.542 -79.597 1.00 28.22 87 PRO A N 1
ATOM 627 C CA . PRO A 1 87 ? 8.004 -18.724 -79.342 1.00 28.22 87 PRO A CA 1
ATOM 628 C C . PRO A 1 87 ? 8.155 -17.565 -78.339 1.00 28.22 87 PRO A C 1
ATOM 630 O O . PRO A 1 87 ? 9.112 -17.457 -77.579 1.00 28.22 87 PRO A O 1
ATOM 633 N N . ALA A 1 88 ? 7.121 -16.718 -78.325 1.00 29.09 88 ALA A N 1
ATOM 634 C CA . ALA A 1 88 ? 6.875 -15.686 -77.329 1.00 29.09 88 ALA A CA 1
ATOM 635 C C . ALA A 1 88 ? 7.084 -16.212 -75.899 1.00 29.09 88 ALA A C 1
ATOM 637 O O . ALA A 1 88 ? 6.429 -17.163 -75.466 1.00 29.09 88 ALA A O 1
ATOM 638 N N . ALA A 1 89 ? 7.994 -15.565 -75.170 1.00 29.25 89 ALA A N 1
ATOM 639 C CA . ALA A 1 89 ? 8.178 -15.797 -73.752 1.00 29.25 89 ALA A CA 1
ATOM 640 C C . ALA A 1 89 ? 6.878 -15.436 -73.027 1.00 29.25 89 ALA A C 1
ATOM 642 O O . ALA A 1 89 ? 6.489 -14.269 -72.948 1.00 29.25 89 ALA A O 1
ATOM 643 N N . ASN A 1 90 ? 6.209 -16.469 -72.517 1.00 28.92 90 ASN A N 1
ATOM 644 C CA . ASN A 1 90 ? 5.194 -16.351 -71.487 1.00 28.92 90 ASN A CA 1
ATOM 645 C C . ASN A 1 90 ? 5.706 -15.396 -70.407 1.00 28.92 90 ASN A C 1
ATOM 647 O O . ASN A 1 90 ? 6.784 -15.611 -69.848 1.00 28.92 90 ASN A O 1
ATOM 651 N N . ALA A 1 91 ? 4.924 -14.356 -70.116 1.00 30.36 91 ALA A N 1
ATOM 652 C CA . ALA A 1 91 ? 5.097 -13.554 -68.920 1.00 30.36 91 ALA A CA 1
ATOM 653 C C . ALA A 1 91 ? 5.128 -14.514 -67.724 1.00 30.36 91 ALA A C 1
ATOM 655 O O . ALA A 1 91 ? 4.123 -15.140 -67.384 1.00 30.36 91 ALA A O 1
ATOM 656 N N . VAL A 1 92 ? 6.313 -14.691 -67.142 1.00 32.22 92 VAL A N 1
ATOM 657 C CA . VAL A 1 92 ? 6.492 -15.470 -65.923 1.00 32.22 92 VAL A CA 1
ATOM 658 C C . VAL A 1 92 ? 5.717 -14.729 -64.845 1.00 32.22 92 VAL A C 1
ATOM 660 O O . VAL A 1 92 ? 6.105 -13.637 -64.434 1.00 32.22 92 VAL A O 1
ATOM 663 N N . ALA A 1 93 ? 4.584 -15.296 -64.431 1.00 33.34 93 ALA A N 1
ATOM 664 C CA . ALA A 1 93 ? 3.878 -14.839 -63.246 1.00 33.34 93 ALA A CA 1
ATOM 665 C C . ALA A 1 93 ? 4.881 -14.784 -62.077 1.00 33.34 93 ALA A C 1
ATOM 667 O O . ALA A 1 93 ? 5.692 -15.711 -61.944 1.00 33.34 93 ALA A O 1
ATOM 668 N N . PRO A 1 94 ? 4.874 -13.720 -61.253 1.00 38.03 94 PRO A N 1
ATOM 669 C CA . PRO A 1 94 ? 5.788 -13.617 -60.125 1.00 38.03 94 PRO A CA 1
ATOM 670 C C . PRO A 1 94 ? 5.649 -14.870 -59.259 1.00 38.03 94 PRO A C 1
ATOM 672 O O . PRO A 1 94 ? 4.537 -15.299 -58.939 1.00 38.03 94 PRO A O 1
ATOM 675 N N . ARG A 1 95 ? 6.788 -15.499 -58.941 1.00 43.06 95 ARG A N 1
ATOM 676 C CA . ARG A 1 95 ? 6.824 -16.700 -58.100 1.00 43.06 95 ARG A CA 1
ATOM 677 C C . ARG A 1 95 ? 6.073 -16.399 -56.796 1.00 43.06 95 ARG A C 1
ATOM 679 O O . ARG A 1 95 ? 6.367 -15.373 -56.181 1.00 43.06 95 ARG A O 1
ATOM 686 N N . PRO A 1 96 ? 5.130 -17.252 -56.361 1.00 45.41 96 PRO A N 1
ATOM 687 C CA . PRO A 1 96 ? 4.457 -17.038 -55.092 1.00 45.41 96 PRO A CA 1
ATOM 688 C C . PRO A 1 96 ? 5.497 -17.071 -53.971 1.00 45.41 96 PRO A C 1
ATOM 690 O O . PRO A 1 96 ? 6.354 -17.959 -53.928 1.00 45.41 96 PRO A O 1
ATOM 693 N N . CYS A 1 97 ? 5.442 -16.072 -53.090 1.00 48.50 97 CYS A N 1
ATOM 694 C CA . CYS A 1 97 ? 6.262 -16.040 -51.884 1.00 48.50 97 CYS A CA 1
ATOM 695 C C . CYS A 1 97 ? 6.063 -17.348 -51.103 1.00 48.50 97 CYS A C 1
ATOM 697 O O . CYS A 1 97 ? 4.944 -17.868 -51.093 1.00 48.50 97 CYS A O 1
ATOM 699 N N . PRO A 1 98 ? 7.103 -17.888 -50.445 1.00 46.97 98 PRO A N 1
ATOM 700 C CA . PRO A 1 98 ? 6.960 -19.118 -49.682 1.00 46.97 98 PRO A CA 1
ATOM 701 C C . PRO A 1 98 ? 5.864 -18.947 -48.623 1.00 46.97 98 PRO A C 1
ATOM 703 O O . PRO A 1 98 ? 5.938 -18.069 -47.759 1.00 46.97 98 PRO A O 1
ATOM 706 N N . GLU A 1 99 ? 4.820 -19.770 -48.710 1.00 43.69 99 GLU A N 1
ATOM 707 C CA . GLU A 1 99 ? 3.846 -19.902 -47.634 1.00 43.69 99 GLU A CA 1
ATOM 708 C C . GLU A 1 99 ? 4.561 -20.464 -46.406 1.00 43.69 99 GLU A C 1
ATOM 710 O O . GLU A 1 99 ? 5.371 -21.388 -46.506 1.00 43.69 99 GLU A O 1
ATOM 715 N N . ALA A 1 100 ? 4.271 -19.905 -45.231 1.00 34.38 100 ALA A N 1
ATOM 716 C CA . ALA A 1 100 ? 4.717 -20.496 -43.982 1.00 34.38 100 ALA A CA 1
ATOM 717 C C . ALA A 1 100 ? 4.010 -21.849 -43.837 1.00 34.38 100 ALA A C 1
ATOM 719 O O . ALA A 1 100 ? 2.843 -21.906 -43.454 1.00 34.38 100 ALA A O 1
ATOM 720 N N . THR A 1 101 ? 4.684 -22.938 -44.202 1.00 31.17 101 THR A N 1
ATOM 721 C CA . THR A 1 101 ? 4.162 -24.291 -44.019 1.00 31.17 101 THR A CA 1
ATOM 722 C C . THR A 1 101 ? 4.000 -24.560 -42.530 1.00 31.17 101 THR A C 1
ATOM 724 O O . THR A 1 101 ? 4.962 -24.854 -41.821 1.00 31.17 101 THR A O 1
ATOM 727 N N . VAL A 1 102 ? 2.759 -24.451 -42.061 1.00 33.69 102 VAL A N 1
ATOM 728 C CA . VAL A 1 102 ? 2.331 -24.874 -40.731 1.00 33.69 102 VAL A CA 1
ATOM 729 C C . VAL A 1 102 ? 2.392 -26.398 -40.706 1.00 33.69 102 VAL A C 1
ATOM 731 O O . VAL A 1 102 ? 1.573 -27.072 -41.329 1.00 33.69 102 VAL A O 1
ATOM 734 N N . LYS A 1 103 ? 3.351 -26.972 -39.974 1.00 28.91 103 LYS A N 1
ATOM 735 C CA . LYS A 1 103 ? 3.179 -28.340 -39.479 1.00 28.91 103 LYS A CA 1
ATOM 736 C C . LYS A 1 103 ? 2.128 -28.269 -38.381 1.00 28.91 103 LYS A C 1
ATOM 738 O O . LYS A 1 103 ? 2.436 -27.924 -37.244 1.00 28.91 103 LYS A O 1
ATOM 743 N N . THR A 1 104 ? 0.879 -28.544 -38.733 1.00 26.42 104 THR A N 1
ATOM 744 C CA . THR A 1 104 ? -0.224 -28.632 -37.777 1.00 26.42 104 THR A CA 1
ATOM 745 C C . THR A 1 104 ? -0.028 -29.895 -36.943 1.00 26.42 104 THR A C 1
ATOM 747 O O . THR A 1 104 ? -0.589 -30.945 -37.239 1.00 26.42 104 THR A O 1
ATOM 750 N N . VAL A 1 105 ? 0.806 -29.826 -35.905 1.00 27.23 105 VAL A N 1
ATOM 751 C CA . VAL A 1 105 ? 0.820 -30.850 -34.858 1.00 27.23 105 VAL A CA 1
ATOM 752 C C . VAL A 1 105 ? -0.413 -30.588 -34.004 1.00 27.23 105 VAL A C 1
ATOM 754 O O . VAL A 1 105 ? -0.395 -29.801 -33.064 1.00 27.23 105 VAL A O 1
ATOM 757 N N . THR A 1 106 ? -1.531 -31.193 -34.398 1.00 27.27 106 THR A N 1
ATOM 758 C CA . THR A 1 106 ? -2.729 -31.285 -33.561 1.00 27.27 106 THR A CA 1
ATOM 759 C C . THR A 1 106 ? -2.498 -32.409 -32.555 1.00 27.27 106 THR A C 1
ATOM 761 O O . THR A 1 106 ? -3.098 -33.473 -32.633 1.00 27.27 106 THR A O 1
ATOM 764 N N . GLU A 1 107 ? -1.584 -32.194 -31.609 1.00 25.59 107 GLU A N 1
ATOM 765 C CA . GLU A 1 107 ? -1.697 -32.891 -30.334 1.00 25.59 107 GLU A CA 1
ATOM 766 C C . GLU A 1 107 ? -2.761 -32.142 -29.542 1.00 25.59 107 GLU A C 1
ATOM 768 O O . GLU A 1 107 ? -2.540 -31.047 -29.026 1.00 25.59 107 GLU A O 1
ATOM 773 N N . THR A 1 108 ?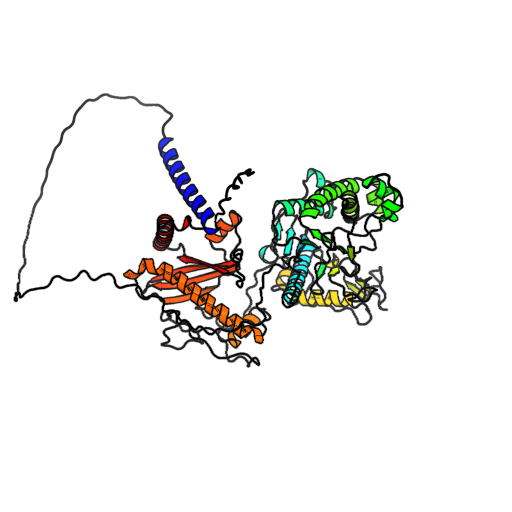 -3.957 -32.722 -29.483 1.00 25.59 108 THR A N 1
ATOM 774 C CA . THR A 1 108 ? -4.972 -32.384 -28.490 1.00 25.59 108 THR A CA 1
ATOM 775 C C . THR A 1 108 ? -4.417 -32.762 -27.119 1.00 25.59 108 THR A C 1
ATOM 777 O O . THR A 1 108 ? -4.762 -33.785 -26.530 1.00 25.59 108 THR A O 1
ATOM 780 N N . VAL A 1 109 ? -3.513 -31.933 -26.596 1.00 24.00 109 VAL A N 1
ATOM 781 C CA . VAL A 1 109 ? -3.196 -31.937 -25.176 1.00 24.00 109 VAL A CA 1
ATOM 782 C C . VAL A 1 109 ? -4.474 -31.486 -24.497 1.00 24.00 109 VAL A C 1
ATOM 784 O O . VAL A 1 109 ? -4.882 -30.328 -24.583 1.00 24.00 109 VAL A O 1
ATOM 787 N N . THR A 1 110 ? -5.154 -32.436 -23.868 1.00 22.75 110 THR A N 1
ATOM 788 C CA . THR A 1 110 ? -6.247 -32.118 -22.961 1.00 22.75 110 THR A CA 1
ATOM 789 C C . THR A 1 110 ? -5.596 -31.402 -21.784 1.00 22.75 110 THR A C 1
ATOM 791 O O . THR A 1 110 ? -5.025 -32.038 -20.901 1.00 22.75 110 THR A O 1
ATOM 794 N N . VAL A 1 111 ? -5.583 -30.066 -21.827 1.00 24.20 111 VAL A N 1
ATOM 795 C CA . VAL A 1 111 ? -5.125 -29.210 -20.728 1.00 24.20 111 VAL A CA 1
ATOM 796 C C . VAL A 1 111 ? -6.174 -29.308 -19.629 1.00 24.20 111 VAL A C 1
ATOM 798 O O . VAL A 1 111 ? -7.041 -28.454 -19.463 1.00 24.20 111 VAL A O 1
ATOM 801 N N . THR A 1 112 ? -6.133 -30.410 -18.893 1.00 26.17 112 THR A N 1
ATOM 802 C CA . THR A 1 112 ? -6.799 -30.518 -17.606 1.00 26.17 112 THR A CA 1
ATOM 803 C C . THR A 1 112 ? -5.808 -30.069 -16.547 1.00 26.17 112 THR A C 1
ATOM 805 O O . THR A 1 112 ? -4.898 -30.806 -16.187 1.00 26.17 112 THR A O 1
ATOM 808 N N . LYS A 1 113 ? -6.085 -28.870 -16.025 1.00 28.80 113 LYS A N 1
ATOM 809 C CA . LYS A 1 113 ? -5.590 -28.288 -14.771 1.00 28.80 113 LYS A CA 1
ATOM 810 C C . LYS A 1 113 ? -4.259 -27.515 -14.836 1.00 28.80 113 LYS A C 1
ATOM 812 O O . LYS A 1 113 ? -3.231 -28.024 -15.257 1.00 28.80 113 LYS A O 1
ATOM 817 N N . LEU A 1 114 ? -4.368 -26.288 -14.312 1.00 26.50 114 LEU A N 1
ATOM 818 C CA . LEU A 1 114 ? -3.346 -25.288 -13.971 1.00 26.50 114 LEU A CA 1
ATOM 819 C C . LEU A 1 114 ? -2.697 -24.534 -15.138 1.00 26.50 114 LEU A C 1
ATOM 821 O O . LEU A 1 114 ? -1.519 -24.643 -15.451 1.00 26.50 114 LEU A O 1
ATOM 825 N N . VAL A 1 115 ? -3.519 -23.657 -15.716 1.00 26.69 115 VAL A N 1
ATOM 826 C CA . VAL A 1 115 ? -3.069 -22.414 -16.345 1.00 26.69 115 VAL A CA 1
ATOM 827 C C . VAL A 1 115 ? -2.817 -21.395 -15.230 1.00 26.69 115 VAL A C 1
ATOM 829 O O . VAL A 1 115 ? -3.761 -20.979 -14.555 1.00 26.69 115 VAL A O 1
ATOM 832 N N . TYR A 1 116 ? -1.568 -20.957 -15.064 1.00 27.81 116 TYR A N 1
ATOM 833 C CA . TYR A 1 116 ? -1.266 -19.680 -14.414 1.00 27.81 116 TYR A CA 1
ATOM 834 C C . TYR A 1 116 ? -1.926 -18.585 -15.270 1.00 27.81 116 TYR A C 1
ATOM 836 O O . TYR A 1 116 ? -1.551 -18.390 -16.426 1.00 27.81 116 TYR A O 1
ATOM 844 N N . GLY A 1 117 ? -2.969 -17.932 -14.748 1.00 33.94 117 GLY A N 1
ATOM 845 C CA . GLY A 1 117 ? -3.687 -16.864 -15.458 1.00 33.94 117 GLY A CA 1
ATOM 846 C C . GLY A 1 117 ? -5.075 -17.215 -16.009 1.00 33.94 117 GLY A C 1
ATOM 847 O O . GLY A 1 117 ? -5.446 -16.734 -17.080 1.00 33.94 117 GLY A O 1
ATOM 848 N N . SER A 1 118 ? -5.885 -17.985 -15.276 1.00 32.12 118 SER A N 1
ATOM 849 C CA . SER A 1 118 ? -7.348 -17.910 -15.419 1.00 32.12 118 SER A CA 1
ATOM 850 C C . SER A 1 118 ? -7.834 -16.521 -14.970 1.00 32.12 118 SER A C 1
ATOM 852 O O . SER A 1 118 ? -8.269 -16.342 -13.837 1.00 32.12 118 SER A O 1
ATOM 854 N N . THR A 1 119 ? -7.778 -15.521 -15.852 1.00 39.16 119 THR A N 1
ATOM 855 C CA . THR A 1 119 ? -8.455 -14.223 -15.683 1.00 39.16 119 THR A CA 1
ATOM 856 C C . THR A 1 119 ? -9.943 -14.331 -16.019 1.00 39.16 119 THR A C 1
ATOM 858 O O . THR A 1 119 ? -10.499 -13.547 -16.787 1.00 39.16 119 THR A O 1
ATOM 861 N N . VAL A 1 120 ? -10.647 -15.248 -15.357 1.00 41.53 120 VAL A N 1
ATOM 862 C CA . VAL A 1 120 ? -11.912 -14.795 -14.781 1.00 41.53 120 VAL A CA 1
ATOM 863 C C . VAL A 1 120 ? -11.447 -13.912 -13.635 1.00 41.53 120 VAL A C 1
ATOM 865 O O . VAL A 1 120 ? -10.933 -14.444 -12.656 1.00 41.53 120 VAL A O 1
ATOM 868 N N . GLN A 1 121 ? -11.487 -12.581 -13.790 1.00 53.66 121 GLN A N 1
ATOM 869 C CA . GLN A 1 121 ? -11.294 -11.701 -12.637 1.00 53.66 121 GLN A CA 1
ATOM 870 C C . GLN A 1 121 ? -12.221 -12.240 -11.561 1.00 53.66 121 GLN A C 1
ATOM 872 O O . GLN A 1 121 ? -13.439 -12.276 -11.762 1.00 53.66 121 GLN A O 1
ATOM 877 N N . ASN A 1 122 ? -11.635 -12.753 -10.483 1.00 73.75 122 ASN A N 1
ATOM 878 C CA . ASN A 1 122 ? -12.422 -13.184 -9.359 1.00 73.75 122 ASN A CA 1
ATOM 879 C C . ASN A 1 122 ? -13.272 -11.961 -8.984 1.00 73.75 122 ASN A C 1
ATOM 881 O O . ASN A 1 122 ? -12.726 -10.868 -8.828 1.00 73.75 122 ASN A O 1
ATOM 885 N N . PRO A 1 123 ? -14.609 -12.072 -8.940 1.00 83.75 123 PRO A N 1
ATOM 886 C CA . PRO A 1 123 ? -15.463 -10.914 -8.699 1.00 83.75 123 PRO A CA 1
ATOM 887 C C . PRO A 1 123 ? -15.168 -10.262 -7.343 1.00 83.75 123 PRO A C 1
ATOM 889 O O . PRO A 1 123 ? -15.512 -9.101 -7.143 1.00 83.75 123 PRO A O 1
ATOM 892 N N . ARG A 1 124 ? -14.508 -10.991 -6.432 1.00 89.56 124 ARG A N 1
ATOM 893 C CA . ARG A 1 124 ? -14.014 -10.500 -5.146 1.00 89.56 124 ARG A CA 1
ATOM 894 C C . ARG A 1 124 ? -12.582 -9.961 -5.191 1.00 89.56 124 ARG A C 1
ATOM 896 O O . ARG A 1 124 ? -12.082 -9.549 -4.149 1.00 89.56 124 ARG A O 1
ATOM 903 N N . SER A 1 125 ? -11.927 -9.915 -6.351 1.00 91.31 125 SER A N 1
ATOM 904 C CA . SER A 1 125 ? -10.582 -9.353 -6.468 1.00 91.31 125 SER A CA 1
ATOM 905 C C . SER A 1 125 ? -10.536 -7.905 -5.982 1.00 91.31 125 SER A C 1
ATOM 907 O O . SER A 1 125 ? -11.454 -7.122 -6.249 1.00 91.31 125 SER A O 1
ATOM 909 N N . TYR A 1 126 ? -9.455 -7.548 -5.294 1.00 95.31 126 TYR A N 1
ATOM 910 C CA . TYR A 1 126 ? -9.241 -6.211 -4.755 1.00 95.31 126 TYR A CA 1
ATOM 911 C C . TYR A 1 126 ? -7.855 -5.659 -5.098 1.00 95.31 126 TYR A C 1
ATOM 913 O O . TYR A 1 126 ? -6.876 -6.395 -5.183 1.00 95.31 126 TYR A O 1
ATOM 921 N N . HIS A 1 127 ? -7.763 -4.343 -5.252 1.00 95.69 127 HIS A N 1
ATOM 922 C CA . HIS A 1 127 ? -6.505 -3.629 -5.447 1.00 95.69 127 HIS A CA 1
ATOM 923 C C . HIS A 1 127 ? -5.890 -3.213 -4.102 1.00 95.69 127 HIS A C 1
ATOM 925 O O . HIS A 1 127 ? -6.612 -2.836 -3.186 1.00 95.69 127 HIS A O 1
ATOM 931 N N . VAL A 1 128 ? -4.570 -3.227 -3.952 1.00 97.75 128 VAL A N 1
ATOM 932 C CA . VAL A 1 128 ? -3.890 -2.668 -2.770 1.00 97.75 128 VAL A CA 1
ATOM 933 C C . VAL A 1 128 ? -3.490 -1.227 -3.061 1.00 97.75 128 VAL A C 1
ATOM 935 O O . VAL A 1 128 ? -2.788 -0.973 -4.035 1.00 97.75 128 VAL A O 1
ATOM 938 N N . VAL A 1 129 ? -3.912 -0.276 -2.230 1.00 97.44 129 VAL A N 1
ATOM 939 C CA . VAL A 1 129 ? -3.581 1.144 -2.408 1.00 97.44 129 VAL A CA 1
ATOM 940 C C . VAL A 1 129 ? -2.873 1.655 -1.166 1.00 97.44 129 VAL A C 1
ATOM 942 O O . VAL A 1 129 ? -3.487 1.750 -0.109 1.00 97.44 129 VAL A O 1
ATOM 945 N N . THR A 1 130 ? -1.592 2.002 -1.286 1.00 95.56 130 THR A N 1
ATOM 946 C CA . THR A 1 130 ? -0.806 2.531 -0.163 1.00 95.56 130 THR A CA 1
ATOM 947 C C . THR A 1 130 ? -0.460 3.996 -0.371 1.00 95.56 130 THR A C 1
ATOM 949 O O . THR A 1 130 ? 0.064 4.368 -1.419 1.00 95.56 130 THR A O 1
ATOM 952 N N . THR A 1 131 ? -0.698 4.848 0.622 1.00 92.25 131 THR A N 1
ATOM 953 C CA . THR A 1 131 ? -0.242 6.249 0.572 1.00 92.25 131 THR A CA 1
ATOM 954 C C . THR A 1 131 ? 1.183 6.366 1.085 1.00 92.25 131 THR A C 1
ATOM 956 O O . THR A 1 131 ? 1.520 5.734 2.085 1.00 92.25 131 THR A O 1
ATOM 959 N N . ALA A 1 132 ? 2.010 7.181 0.432 1.00 88.00 132 ALA A N 1
ATOM 960 C CA . ALA A 1 132 ? 3.398 7.394 0.826 1.00 88.00 132 ALA A CA 1
ATOM 961 C C . ALA A 1 132 ? 3.789 8.878 0.774 1.00 88.00 132 ALA A C 1
ATOM 963 O O . ALA A 1 132 ? 3.501 9.583 -0.198 1.00 88.00 132 ALA A O 1
ATOM 964 N N . ALA A 1 133 ? 4.523 9.319 1.800 1.00 79.31 133 ALA A N 1
ATOM 965 C CA . ALA A 1 133 ? 5.196 10.618 1.831 1.00 79.31 133 ALA A CA 1
ATOM 966 C C . ALA A 1 133 ? 6.461 10.638 2.693 1.00 79.31 133 ALA A C 1
ATOM 968 O O . ALA A 1 133 ? 6.486 10.112 3.801 1.00 79.31 133 ALA A O 1
ATOM 969 N N . GLY A 1 134 ? 7.493 11.330 2.216 1.00 75.62 134 GLY A N 1
ATOM 970 C CA . GLY A 1 134 ? 8.749 11.492 2.946 1.00 75.62 134 GLY A CA 1
ATOM 971 C C . GLY A 1 134 ? 9.654 10.258 2.905 1.00 75.62 134 GLY A C 1
ATOM 972 O O . GLY A 1 134 ? 9.293 9.203 2.388 1.00 75.62 134 GLY A O 1
ATOM 973 N N . PHE A 1 135 ? 10.861 10.415 3.450 1.00 74.88 135 PHE A N 1
ATOM 974 C CA . PHE A 1 135 ? 11.939 9.433 3.313 1.00 74.88 135 PHE A CA 1
ATOM 975 C C . PHE A 1 135 ? 11.660 8.111 4.038 1.00 74.88 135 PHE A C 1
ATOM 977 O O . PHE A 1 135 ? 11.897 7.046 3.479 1.00 74.88 135 PHE A O 1
ATOM 984 N N . ALA A 1 136 ? 11.114 8.151 5.257 1.00 78.50 136 ALA A N 1
ATOM 985 C CA . ALA A 1 136 ? 10.837 6.934 6.025 1.00 78.50 136 ALA A CA 1
ATOM 986 C C . ALA A 1 136 ? 9.890 5.974 5.277 1.00 78.50 136 ALA A C 1
ATOM 988 O O . ALA A 1 136 ? 10.083 4.762 5.312 1.00 78.50 136 ALA A O 1
ATOM 989 N N . ASN A 1 137 ? 8.926 6.515 4.527 1.00 88.00 137 ASN A N 1
ATOM 990 C CA . ASN A 1 137 ? 7.979 5.729 3.733 1.00 88.00 137 ASN A CA 1
ATOM 991 C C . ASN A 1 137 ? 8.614 5.111 2.478 1.00 88.00 137 ASN A C 1
ATOM 993 O O . ASN A 1 137 ? 8.029 4.216 1.874 1.00 88.00 137 ASN A O 1
ATOM 997 N N . HIS A 1 138 ? 9.810 5.552 2.088 1.00 92.25 138 HIS A N 1
ATOM 998 C CA . HIS A 1 138 ? 10.496 5.084 0.891 1.00 92.25 138 HIS A CA 1
ATOM 999 C C . HIS A 1 138 ? 10.949 3.625 1.038 1.00 92.25 138 HIS A C 1
ATOM 1001 O O . HIS A 1 138 ? 10.512 2.754 0.288 1.00 92.25 138 HIS A O 1
ATOM 1007 N N . TRP A 1 139 ? 11.771 3.314 2.045 1.00 93.81 139 TRP A N 1
ATOM 1008 C CA . TRP A 1 139 ? 12.223 1.935 2.269 1.00 93.81 139 TRP A CA 1
ATOM 1009 C C . TRP A 1 139 ? 11.077 1.023 2.716 1.00 93.81 139 TRP A C 1
ATOM 1011 O O . TRP A 1 139 ? 11.024 -0.140 2.318 1.00 93.81 139 TRP A O 1
ATOM 1021 N N . GLN A 1 140 ? 10.137 1.570 3.493 1.00 95.62 140 GLN A N 1
ATOM 1022 C CA . GLN A 1 140 ? 8.938 0.863 3.934 1.00 95.62 140 GLN A CA 1
ATOM 1023 C C . GLN A 1 140 ? 8.111 0.412 2.724 1.00 95.62 140 GLN A C 1
ATOM 1025 O O . GLN A 1 140 ? 7.796 -0.769 2.614 1.00 95.62 140 GLN A O 1
ATOM 1030 N N . ALA A 1 141 ? 7.877 1.296 1.744 1.00 95.44 141 ALA A N 1
ATOM 1031 C CA . ALA A 1 141 ? 7.155 0.956 0.518 1.00 95.44 141 ALA A CA 1
ATOM 1032 C C . ALA A 1 141 ? 7.819 -0.180 -0.278 1.00 95.44 141 ALA A C 1
ATOM 1034 O O . ALA A 1 141 ? 7.107 -1.027 -0.815 1.00 95.44 141 ALA A O 1
ATOM 1035 N N . ARG A 1 142 ? 9.160 -0.235 -0.335 1.00 94.88 142 ARG A N 1
ATOM 1036 C CA . ARG A 1 142 ? 9.890 -1.332 -1.003 1.00 94.88 142 ARG A CA 1
ATOM 1037 C C . ARG A 1 142 ? 9.624 -2.675 -0.338 1.00 94.88 142 ARG A C 1
ATOM 1039 O O . ARG A 1 142 ? 9.269 -3.641 -1.010 1.00 94.88 142 ARG A O 1
ATOM 1046 N N . ILE A 1 143 ? 9.765 -2.726 0.986 1.00 96.94 143 ILE A N 1
ATOM 1047 C CA . ILE A 1 143 ? 9.554 -3.951 1.763 1.00 96.94 143 ILE A CA 1
ATOM 1048 C C . ILE A 1 143 ? 8.072 -4.358 1.728 1.00 96.94 143 ILE A C 1
ATOM 1050 O O . ILE A 1 143 ? 7.766 -5.523 1.476 1.00 96.94 143 ILE A O 1
ATOM 1054 N N . HIS A 1 144 ? 7.144 -3.412 1.884 1.00 97.62 144 HIS A N 1
ATOM 1055 C CA . HIS A 1 144 ? 5.705 -3.650 1.746 1.00 97.62 144 HIS A CA 1
ATOM 1056 C C . HIS A 1 144 ? 5.349 -4.238 0.376 1.00 97.62 144 HIS A C 1
ATOM 1058 O O . HIS A 1 144 ? 4.653 -5.253 0.296 1.00 97.62 144 HIS A O 1
ATOM 1064 N N . TYR A 1 145 ? 5.877 -3.655 -0.705 1.00 96.75 145 TYR A N 1
ATOM 1065 C CA . TYR A 1 145 ? 5.640 -4.138 -2.063 1.00 96.75 145 TYR A CA 1
ATOM 1066 C C . TYR A 1 145 ? 6.268 -5.516 -2.318 1.00 96.75 145 TYR A C 1
ATOM 1068 O O . TYR A 1 145 ? 5.655 -6.352 -2.984 1.00 96.75 145 TYR A O 1
ATOM 1076 N N . TYR A 1 146 ? 7.453 -5.793 -1.763 1.00 97.06 146 TYR A N 1
ATOM 1077 C CA . TYR A 1 146 ? 8.062 -7.126 -1.793 1.00 97.06 146 TYR A CA 1
ATOM 1078 C C . TYR A 1 146 ? 7.133 -8.179 -1.173 1.00 97.06 146 TYR A C 1
ATOM 1080 O O . TYR A 1 146 ? 6.816 -9.178 -1.825 1.00 97.06 146 TYR A O 1
ATOM 1088 N N . TRP A 1 147 ? 6.633 -7.926 0.040 1.00 97.88 147 TRP A N 1
ATOM 1089 C CA . TRP A 1 147 ? 5.737 -8.856 0.730 1.00 97.88 147 TRP A CA 1
ATOM 1090 C C . TRP A 1 147 ? 4.395 -9.008 0.021 1.00 97.88 147 TRP A C 1
ATOM 1092 O O . TRP A 1 147 ? 3.920 -10.130 -0.137 1.00 97.88 147 TRP A O 1
ATOM 1102 N N . TYR A 1 148 ? 3.820 -7.919 -0.493 1.00 97.06 148 TYR A N 1
ATOM 1103 C CA . TYR A 1 148 ? 2.631 -7.998 -1.340 1.00 97.06 148 TYR A CA 1
ATOM 1104 C C . TYR A 1 148 ? 2.862 -8.905 -2.559 1.00 97.06 148 TYR A C 1
ATOM 1106 O O . TYR A 1 148 ? 2.040 -9.784 -2.807 1.00 97.06 148 TYR A O 1
ATOM 1114 N N . LYS A 1 149 ? 3.974 -8.746 -3.297 1.00 91.56 149 LYS A N 1
ATOM 1115 C CA . LYS A 1 149 ? 4.275 -9.594 -4.465 1.00 91.56 149 LYS A CA 1
ATOM 1116 C C . LYS A 1 149 ? 4.370 -11.061 -4.064 1.00 91.56 149 LYS A C 1
ATOM 1118 O O . LYS A 1 149 ? 3.700 -11.892 -4.667 1.00 91.56 149 LYS A O 1
ATOM 1123 N N . LYS A 1 150 ? 5.132 -11.359 -3.007 1.00 89.31 150 LYS A N 1
ATOM 1124 C CA . LYS A 1 150 ? 5.310 -12.726 -2.504 1.00 89.31 150 LYS A CA 1
ATOM 1125 C C . LYS A 1 150 ? 3.972 -13.372 -2.128 1.00 89.31 150 LYS A C 1
ATOM 1127 O O . LYS A 1 150 ? 3.711 -14.504 -2.530 1.00 89.31 150 LYS A O 1
ATOM 1132 N N . GLN A 1 151 ? 3.104 -12.651 -1.414 1.00 94.19 151 GLN A N 1
ATOM 1133 C CA . GLN A 1 151 ? 1.800 -13.188 -1.015 1.00 94.19 151 GLN A CA 1
ATOM 1134 C C . GLN A 1 151 ? 0.786 -13.234 -2.156 1.00 94.19 151 GLN A C 1
ATOM 1136 O O . GLN A 1 151 ? -0.015 -14.162 -2.209 1.00 94.19 151 GLN A O 1
ATOM 1141 N N . ARG A 1 152 ? 0.837 -12.301 -3.111 1.00 89.88 152 ARG A N 1
ATOM 1142 C CA . ARG A 1 152 ? 0.025 -12.384 -4.327 1.00 89.88 152 ARG A CA 1
ATOM 1143 C C . ARG A 1 152 ? 0.419 -13.599 -5.159 1.00 89.88 152 ARG A C 1
ATOM 1145 O O . ARG A 1 152 ? -0.455 -14.321 -5.619 1.00 89.88 152 ARG A O 1
ATOM 1152 N N . ASP A 1 153 ? 1.710 -13.858 -5.324 1.00 80.75 153 ASP A N 1
ATOM 1153 C CA . ASP A 1 153 ? 2.181 -15.021 -6.074 1.00 80.75 153 ASP A CA 1
ATOM 1154 C C . ASP A 1 153 ? 1.793 -16.331 -5.375 1.00 80.75 153 ASP A C 1
ATOM 1156 O O . ASP A 1 153 ? 1.410 -17.286 -6.044 1.00 80.75 153 ASP A O 1
ATOM 1160 N N . ALA A 1 154 ? 1.803 -16.369 -4.038 1.00 80.31 154 ALA A N 1
ATOM 1161 C CA . ALA A 1 154 ? 1.245 -17.488 -3.279 1.00 80.31 154 ALA A CA 1
ATOM 1162 C C . ALA A 1 154 ? -0.280 -17.617 -3.472 1.00 80.31 154 ALA A C 1
ATOM 1164 O O . ALA A 1 154 ? -0.769 -18.708 -3.742 1.00 80.31 154 ALA A O 1
ATOM 1165 N N . CYS A 1 155 ? -1.021 -16.508 -3.415 1.00 82.75 155 CYS A N 1
ATOM 1166 C CA . CYS A 1 155 ? -2.467 -16.453 -3.642 1.00 82.75 155 CYS A CA 1
ATOM 1167 C C . CYS A 1 155 ? -2.862 -16.979 -5.028 1.00 82.75 155 CYS A C 1
ATOM 1169 O O . CYS A 1 155 ? -3.805 -17.752 -5.149 1.00 82.75 155 CYS A O 1
ATOM 1171 N N . LEU A 1 156 ? -2.122 -16.607 -6.076 1.00 79.19 156 LEU A N 1
ATOM 1172 C CA . LEU A 1 156 ? -2.388 -17.017 -7.460 1.00 79.19 156 LEU A CA 1
ATOM 1173 C C . LEU A 1 156 ? -2.209 -18.525 -7.705 1.00 79.19 156 LEU A C 1
ATOM 1175 O O . LEU A 1 156 ? -2.654 -19.020 -8.741 1.00 79.19 156 LEU A O 1
ATOM 1179 N N . ARG A 1 157 ? -1.579 -19.254 -6.773 1.00 78.06 157 ARG A N 1
ATOM 1180 C CA . ARG A 1 157 ? -1.489 -20.724 -6.801 1.00 78.06 157 ARG A CA 1
ATOM 1181 C C . ARG A 1 157 ? -2.749 -21.395 -6.253 1.00 78.06 157 ARG A C 1
ATOM 1183 O O . ARG A 1 157 ? -2.951 -22.583 -6.497 1.00 78.06 157 ARG A O 1
ATOM 1190 N N . GLU A 1 158 ? -3.597 -20.648 -5.552 1.00 75.25 158 GLU A N 1
ATOM 1191 C CA . GLU A 1 158 ? -4.863 -21.136 -5.018 1.00 75.25 158 GLU A CA 1
ATOM 1192 C C . GLU A 1 158 ? -5.999 -21.016 -6.054 1.00 75.25 158 GLU A C 1
ATOM 1194 O O . GLU A 1 158 ? -5.987 -20.111 -6.895 1.00 75.25 158 GLU A O 1
ATOM 1199 N N . PRO A 1 159 ? -7.031 -21.885 -6.004 1.00 66.81 159 PRO A N 1
ATOM 1200 C CA . PRO A 1 159 ? -8.137 -21.871 -6.970 1.00 66.81 159 PRO A CA 1
ATOM 1201 C C . PRO A 1 159 ? -8.935 -20.560 -7.027 1.00 66.81 159 PRO A C 1
ATOM 1203 O O . PRO A 1 159 ? -9.584 -20.279 -8.034 1.00 66.81 159 PRO A O 1
ATOM 1206 N N . ALA A 1 160 ? -8.922 -19.782 -5.943 1.00 75.88 160 ALA A N 1
ATOM 1207 C CA . ALA A 1 160 ? -9.625 -18.514 -5.823 1.00 75.88 160 ALA A CA 1
ATOM 1208 C C . ALA A 1 160 ? -8.713 -17.488 -5.144 1.00 75.88 160 ALA A C 1
ATOM 1210 O O . ALA A 1 160 ? -8.598 -17.459 -3.921 1.00 75.88 160 ALA A O 1
ATOM 1211 N N . CYS A 1 161 ? -8.064 -16.650 -5.952 1.00 84.94 161 CYS A N 1
ATOM 1212 C CA . CYS A 1 161 ? -7.247 -15.552 -5.457 1.00 84.94 161 CYS A CA 1
ATOM 1213 C C . CYS A 1 161 ? -8.022 -14.232 -5.479 1.00 84.94 161 CYS A C 1
ATOM 1215 O O . CYS A 1 161 ? -8.529 -13.821 -6.526 1.00 84.94 161 CYS A O 1
ATOM 1217 N N . ASP A 1 162 ? -8.097 -13.561 -4.331 1.00 93.50 162 ASP A N 1
ATOM 1218 C CA . ASP A 1 162 ? -8.708 -12.234 -4.207 1.00 93.50 162 ASP A CA 1
ATOM 1219 C C . ASP A 1 162 ? -7.673 -11.100 -4.382 1.00 93.50 162 ASP A C 1
ATOM 1221 O O . ASP A 1 162 ? -8.044 -9.966 -4.670 1.00 93.50 162 ASP A O 1
ATOM 1225 N N . MET A 1 163 ? -6.370 -11.372 -4.251 1.00 91.75 163 MET A N 1
ATOM 1226 C CA . MET A 1 163 ? -5.332 -10.340 -4.370 1.00 91.75 163 MET A CA 1
ATOM 1227 C C . MET A 1 163 ? -5.156 -9.888 -5.828 1.00 91.75 163 MET A C 1
ATOM 1229 O O . MET A 1 163 ? -4.728 -10.665 -6.681 1.00 91.75 163 MET A O 1
ATOM 1233 N N . GLY A 1 164 ? -5.475 -8.625 -6.106 1.00 90.12 164 GLY A N 1
ATOM 1234 C CA . GLY A 1 164 ? -5.361 -7.989 -7.419 1.00 90.12 164 GLY A CA 1
ATOM 1235 C C . GLY A 1 164 ? -4.081 -7.170 -7.575 1.00 90.12 164 GLY A C 1
ATOM 1236 O O . GLY A 1 164 ? -3.001 -7.621 -7.200 1.00 90.12 164 GLY A O 1
ATOM 1237 N N . GLY A 1 165 ? -4.198 -5.990 -8.187 1.00 86.94 165 GLY A N 1
ATOM 1238 C CA . GLY A 1 165 ? -3.107 -5.043 -8.414 1.00 86.94 165 GLY A CA 1
ATOM 1239 C C . GLY A 1 165 ? -2.649 -4.272 -7.171 1.00 86.94 165 GLY A C 1
ATOM 1240 O O . GLY A 1 165 ? -3.175 -4.430 -6.072 1.00 86.94 165 GLY A O 1
ATOM 1241 N N . PHE A 1 166 ? -1.641 -3.420 -7.362 1.00 93.88 166 PHE A N 1
ATOM 1242 C CA . PHE A 1 166 ? -1.063 -2.578 -6.317 1.00 93.88 166 PHE A CA 1
ATOM 1243 C C . PHE A 1 166 ? -0.772 -1.189 -6.868 1.00 93.88 166 PHE A C 1
ATOM 1245 O O . PHE A 1 166 ? -0.246 -1.079 -7.974 1.00 93.88 166 PHE A O 1
ATOM 1252 N N . THR A 1 167 ? -1.056 -0.153 -6.084 1.00 92.38 167 THR A N 1
ATOM 1253 C CA . THR A 1 167 ? -0.705 1.234 -6.385 1.00 92.38 167 THR A CA 1
ATOM 1254 C C . THR A 1 167 ? -0.160 1.921 -5.140 1.00 92.38 167 THR A C 1
ATOM 1256 O O . THR A 1 167 ? -0.807 1.964 -4.095 1.00 92.38 167 THR A O 1
ATOM 1259 N N . ARG A 1 168 ? 1.010 2.542 -5.273 1.00 94.69 168 ARG A N 1
ATOM 1260 C CA . ARG A 1 168 ? 1.525 3.528 -4.326 1.00 94.69 168 ARG A CA 1
ATOM 1261 C C . ARG A 1 168 ? 1.062 4.925 -4.736 1.00 94.69 168 ARG A C 1
ATOM 1263 O O . ARG A 1 168 ? 1.380 5.394 -5.823 1.00 94.69 168 ARG A O 1
ATOM 1270 N N . VAL A 1 169 ? 0.337 5.608 -3.862 1.00 94.25 169 VAL A N 1
ATOM 1271 C CA . VAL A 1 169 ? -0.095 6.997 -4.040 1.00 94.25 169 VAL A CA 1
ATOM 1272 C C . VAL A 1 169 ? 0.956 7.909 -3.415 1.00 94.25 169 VAL A C 1
ATOM 1274 O O . VAL A 1 169 ? 1.020 8.063 -2.192 1.00 94.25 169 VAL A O 1
ATOM 1277 N N . LEU A 1 170 ? 1.809 8.485 -4.262 1.00 91.00 170 LEU A N 1
ATOM 1278 C CA . LEU A 1 170 ? 2.879 9.388 -3.854 1.00 91.00 170 LEU A CA 1
ATOM 1279 C C . LEU A 1 170 ? 2.359 10.825 -3.867 1.00 91.00 170 LEU A C 1
ATOM 1281 O O . LEU A 1 170 ? 2.243 11.455 -4.917 1.00 91.00 170 LEU A O 1
ATOM 1285 N N . HIS A 1 171 ? 2.046 11.351 -2.687 1.00 88.50 171 HIS A N 1
ATOM 1286 C CA . HIS A 1 171 ? 1.366 12.641 -2.539 1.00 88.50 171 HIS A CA 1
ATOM 1287 C C . HIS A 1 171 ? 2.313 13.800 -2.199 1.00 88.50 171 HIS A C 1
ATOM 1289 O O . HIS A 1 171 ? 1.955 14.747 -1.493 1.00 88.50 171 HIS A O 1
ATOM 1295 N N . SER A 1 172 ? 3.550 13.703 -2.690 1.00 84.94 172 SER A N 1
ATOM 1296 C CA . SER A 1 172 ? 4.568 14.759 -2.648 1.00 84.94 172 SER A CA 1
ATOM 1297 C C . SER A 1 172 ? 4.427 15.769 -3.799 1.00 84.94 172 SER A C 1
ATOM 1299 O O . SER A 1 172 ? 5.101 16.799 -3.786 1.00 84.94 172 SER A O 1
ATOM 1301 N N . GLY A 1 173 ? 3.621 15.458 -4.823 1.00 84.56 173 GLY A N 1
ATOM 1302 C CA . GLY A 1 173 ? 3.569 16.188 -6.095 1.00 84.56 173 GLY A CA 1
ATOM 1303 C C . GLY A 1 173 ? 4.788 15.989 -6.998 1.00 84.56 173 GLY A C 1
ATOM 1304 O O . GLY A 1 173 ? 4.882 16.628 -8.043 1.00 84.56 173 GLY A O 1
ATOM 1305 N N . LYS A 1 174 ? 5.752 15.144 -6.612 1.00 85.56 174 LYS A N 1
ATOM 1306 C CA . LYS A 1 174 ? 6.991 14.920 -7.366 1.00 85.56 174 LYS A CA 1
ATOM 1307 C C . LYS A 1 174 ? 7.288 13.433 -7.471 1.00 85.56 174 LYS A C 1
ATOM 1309 O O . LYS A 1 174 ? 7.221 12.723 -6.472 1.00 85.56 174 LYS A O 1
ATOM 1314 N N . ALA A 1 175 ? 7.651 12.998 -8.673 1.00 85.06 175 ALA A N 1
ATOM 1315 C CA . ALA A 1 175 ? 8.161 11.655 -8.904 1.00 85.06 175 ALA A CA 1
ATOM 1316 C C . ALA A 1 175 ? 9.410 11.383 -8.050 1.00 85.06 175 ALA A C 1
ATOM 1318 O O . ALA A 1 175 ? 10.211 12.292 -7.810 1.00 85.06 175 ALA A O 1
ATOM 1319 N N . ASP A 1 176 ? 9.565 10.133 -7.624 1.00 88.00 176 ASP A N 1
ATOM 1320 C CA . ASP A 1 176 ? 10.765 9.616 -6.972 1.00 88.00 176 ASP A CA 1
ATOM 1321 C C . ASP A 1 176 ? 11.340 8.429 -7.766 1.00 88.00 176 ASP A C 1
ATOM 1323 O O . ASP A 1 176 ? 10.777 7.975 -8.763 1.00 88.00 176 ASP A O 1
ATOM 1327 N N . ASP A 1 177 ? 12.492 7.945 -7.330 1.00 85.56 177 ASP A N 1
ATOM 1328 C CA . ASP A 1 177 ? 13.246 6.841 -7.922 1.00 85.56 177 ASP A CA 1
ATOM 1329 C C . ASP A 1 177 ? 12.635 5.456 -7.658 1.00 85.56 177 ASP A C 1
ATOM 1331 O O . ASP A 1 177 ? 13.080 4.466 -8.233 1.00 85.56 177 ASP A O 1
ATOM 1335 N N . LEU A 1 178 ? 11.576 5.363 -6.848 1.00 86.50 178 LEU A N 1
A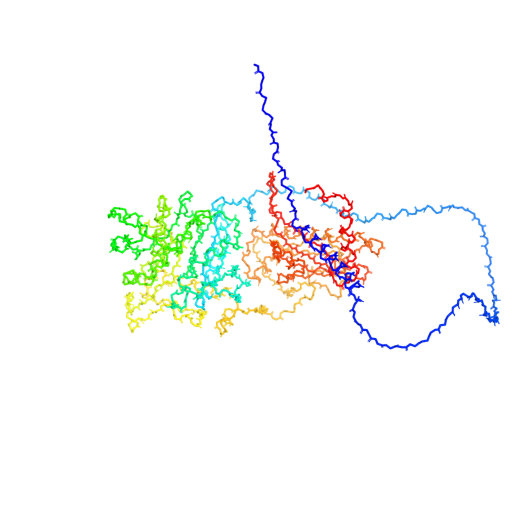TOM 1336 C CA . LEU A 1 178 ? 10.838 4.114 -6.656 1.00 86.50 178 LEU A CA 1
ATOM 1337 C C . LEU A 1 178 ? 9.795 3.839 -7.722 1.00 86.50 178 LEU A C 1
ATOM 1339 O O . LEU A 1 178 ? 9.288 2.720 -7.785 1.00 86.50 178 LEU A O 1
ATOM 1343 N N . MET A 1 179 ? 9.443 4.828 -8.539 1.00 82.31 179 MET A N 1
ATOM 1344 C CA . MET A 1 179 ? 8.393 4.675 -9.545 1.00 82.31 179 MET A CA 1
ATOM 1345 C C . MET A 1 179 ? 8.711 3.612 -10.605 1.00 82.31 179 MET A C 1
ATOM 1347 O O . MET A 1 179 ? 7.782 3.053 -11.184 1.00 82.31 179 MET A O 1
ATOM 1351 N N . ASP A 1 180 ? 9.993 3.304 -10.813 1.00 76.50 180 ASP A N 1
ATOM 1352 C CA . ASP A 1 180 ? 10.439 2.247 -11.727 1.00 76.50 180 ASP A CA 1
ATOM 1353 C C . ASP A 1 180 ? 10.293 0.836 -11.119 1.00 76.50 180 ASP A C 1
ATOM 1355 O O . ASP A 1 180 ? 10.211 -0.153 -11.846 1.00 76.50 180 ASP A O 1
ATOM 1359 N N . GLU A 1 181 ? 10.235 0.726 -9.786 1.00 80.00 181 GLU A N 1
ATOM 1360 C CA . GLU A 1 181 ? 10.127 -0.548 -9.058 1.00 80.00 181 GLU A CA 1
ATOM 1361 C C . GLU A 1 181 ? 8.693 -0.822 -8.574 1.00 80.00 181 GLU A C 1
ATOM 1363 O O . GLU A 1 181 ? 8.180 -1.939 -8.700 1.00 80.00 181 GLU A O 1
ATOM 1368 N N . VAL A 1 182 ? 8.047 0.195 -8.002 1.00 85.88 182 VAL A N 1
ATOM 1369 C CA . VAL A 1 182 ? 6.733 0.117 -7.360 1.00 85.88 182 VAL A CA 1
ATOM 1370 C C . VAL A 1 182 ? 5.722 0.876 -8.221 1.00 85.88 182 VAL A C 1
ATOM 1372 O O . VAL A 1 182 ? 5.901 2.081 -8.421 1.00 85.88 182 VAL A O 1
ATOM 1375 N N . PRO A 1 183 ? 4.623 0.243 -8.684 1.00 88.12 183 PRO A N 1
ATOM 1376 C CA . PRO A 1 183 ? 3.579 0.937 -9.431 1.00 88.12 183 PRO A CA 1
ATOM 1377 C C . PRO A 1 183 ? 3.079 2.147 -8.644 1.00 88.12 183 PRO A C 1
ATOM 1379 O O . PRO A 1 183 ? 2.547 2.006 -7.542 1.00 88.12 183 PRO A O 1
ATOM 1382 N N . THR A 1 184 ? 3.308 3.344 -9.180 1.00 88.31 184 THR A N 1
ATOM 1383 C CA . THR A 1 184 ? 3.133 4.595 -8.438 1.00 88.31 184 THR A CA 1
ATOM 1384 C C . THR A 1 184 ? 2.314 5.593 -9.231 1.00 88.31 184 THR A C 1
ATOM 1386 O O . THR A 1 184 ? 2.513 5.770 -10.430 1.00 88.31 184 THR A O 1
ATOM 1389 N N . VAL A 1 185 ? 1.437 6.300 -8.527 1.00 87.88 185 VAL A N 1
ATOM 1390 C CA . VAL A 1 185 ? 0.695 7.444 -9.044 1.00 87.88 185 VAL A CA 1
ATOM 1391 C C . VAL A 1 185 ? 1.093 8.659 -8.226 1.00 87.88 185 VAL A C 1
ATOM 1393 O O . VAL A 1 185 ? 0.919 8.682 -7.007 1.00 87.88 185 VAL A O 1
ATOM 1396 N N . VAL A 1 186 ? 1.650 9.661 -8.903 1.00 88.62 186 VAL A N 1
ATOM 1397 C CA . VAL A 1 186 ? 1.986 10.942 -8.280 1.00 88.62 186 VAL A CA 1
ATOM 1398 C C . VAL A 1 186 ? 0.729 11.795 -8.233 1.00 88.62 186 VAL A C 1
ATOM 1400 O O . VAL A 1 186 ? 0.092 12.045 -9.260 1.00 88.62 186 VAL A O 1
ATOM 1403 N N . VAL A 1 187 ? 0.376 12.240 -7.035 1.00 90.12 187 VAL A N 1
ATOM 1404 C CA . VAL A 1 187 ? -0.761 13.128 -6.802 1.00 90.12 187 VAL A CA 1
ATOM 1405 C C . VAL A 1 187 ? -0.295 14.441 -6.199 1.00 90.12 187 VAL A C 1
ATOM 1407 O O . VAL A 1 187 ? 0.770 14.515 -5.576 1.00 90.12 187 VAL A O 1
ATOM 1410 N N . ASP A 1 188 ? -1.090 15.482 -6.421 1.00 89.12 188 ASP A N 1
ATOM 1411 C CA . ASP A 1 188 ? -0.762 16.812 -5.941 1.00 89.12 188 ASP A CA 1
ATOM 1412 C C . ASP A 1 188 ? -0.883 16.848 -4.411 1.00 89.12 188 ASP A C 1
ATOM 1414 O O . ASP A 1 188 ? -1.784 16.224 -3.842 1.00 89.12 188 ASP A O 1
ATOM 1418 N N . PRO A 1 189 ? 0.035 17.535 -3.713 1.00 88.88 189 PRO A N 1
ATOM 1419 C CA . PRO A 1 189 ? -0.077 17.702 -2.278 1.00 88.88 189 PRO A CA 1
ATOM 1420 C C . PRO A 1 189 ? -1.231 18.653 -1.952 1.00 88.88 189 PRO A C 1
ATOM 1422 O O . PRO A 1 189 ? -1.649 19.462 -2.784 1.00 88.88 189 PRO A O 1
ATOM 1425 N N . LEU A 1 190 ? -1.685 18.607 -0.700 1.00 87.50 190 LEU A N 1
ATOM 1426 C CA . LEU A 1 190 ? -2.615 19.582 -0.142 1.00 87.50 190 LEU A CA 1
ATOM 1427 C C . LEU A 1 190 ? -2.230 21.020 -0.530 1.00 87.50 190 LEU A C 1
ATOM 1429 O O . LEU A 1 190 ? -1.075 21.416 -0.307 1.00 87.50 190 LEU A O 1
ATOM 1433 N N . PRO A 1 191 ? -3.187 21.827 -1.030 1.00 86.50 191 PRO A N 1
ATOM 1434 C CA . PRO A 1 191 ? -2.931 23.209 -1.399 1.00 86.50 191 PRO A CA 1
ATOM 1435 C C . PRO A 1 191 ? -2.246 23.982 -0.264 1.00 86.50 191 PRO A C 1
ATOM 1437 O O . PRO A 1 191 ? -2.675 23.872 0.890 1.00 86.50 191 PRO A O 1
ATOM 1440 N N . PRO A 1 192 ? -1.231 24.820 -0.560 1.00 82.81 192 PRO A N 1
ATOM 1441 C CA . PRO A 1 192 ? -0.533 25.597 0.462 1.00 82.81 192 PRO A CA 1
ATOM 1442 C C . PRO A 1 192 ? -1.461 26.456 1.323 1.00 82.81 192 PRO A C 1
ATOM 1444 O O . PRO A 1 192 ? -1.149 26.719 2.474 1.00 82.81 192 PRO A O 1
ATOM 1447 N N . SER A 1 193 ? -2.610 26.899 0.805 1.00 80.31 193 SER A N 1
ATOM 1448 C CA . SER A 1 193 ? -3.607 27.640 1.591 1.00 80.31 193 SER A CA 1
ATOM 1449 C C . SER A 1 193 ? -4.139 26.859 2.796 1.00 80.31 193 SER A C 1
ATOM 1451 O O . SER A 1 193 ? -4.493 27.484 3.787 1.00 80.31 193 SER A O 1
ATOM 1453 N N . VAL A 1 194 ? -4.166 25.526 2.716 1.00 80.38 194 VAL A N 1
ATOM 1454 C CA . VAL A 1 194 ? -4.650 24.622 3.770 1.00 80.38 194 VAL A CA 1
ATOM 1455 C C . VAL A 1 194 ? -3.483 24.083 4.606 1.00 80.38 194 VAL A C 1
ATOM 1457 O O . VAL A 1 194 ? -3.596 23.946 5.817 1.00 80.38 194 VAL A O 1
ATOM 1460 N N . SER A 1 195 ? -2.327 23.816 3.985 1.00 76.44 195 SER A N 1
ATOM 1461 C CA . SER A 1 195 ? -1.172 23.192 4.654 1.00 76.44 195 SER A CA 1
ATOM 1462 C C . SER A 1 195 ? -0.169 24.169 5.289 1.00 76.44 195 SER A C 1
ATOM 1464 O O . SER A 1 195 ? 0.701 23.733 6.040 1.00 76.44 195 SER A O 1
ATOM 1466 N N . LYS A 1 196 ? -0.275 25.485 5.032 1.00 62.16 196 LYS A N 1
ATOM 1467 C CA . LYS A 1 196 ? 0.744 26.507 5.373 1.00 62.16 196 LYS A CA 1
ATOM 1468 C C . LYS A 1 196 ? 1.210 26.545 6.833 1.00 62.16 196 LYS A C 1
ATOM 1470 O O . LYS A 1 196 ? 2.328 26.991 7.071 1.00 62.16 196 LYS A O 1
ATOM 1475 N N . ASN A 1 197 ? 0.397 26.083 7.782 1.00 61.88 197 ASN A N 1
ATOM 1476 C CA . ASN A 1 197 ? 0.663 26.230 9.216 1.00 61.88 197 ASN A CA 1
ATOM 1477 C C . ASN A 1 197 ? 0.756 24.895 9.968 1.00 61.88 197 ASN A C 1
ATOM 1479 O O . ASN A 1 197 ? 0.567 24.870 11.182 1.00 61.88 197 ASN A O 1
ATOM 1483 N N . THR A 1 198 ? 1.016 23.778 9.282 1.00 71.69 198 THR A N 1
ATOM 1484 C CA . THR A 1 198 ? 1.037 22.472 9.947 1.00 71.69 198 THR A CA 1
ATOM 1485 C C . THR A 1 198 ? 2.125 21.536 9.435 1.00 71.69 198 THR A C 1
ATOM 1487 O O . THR A 1 198 ? 2.360 21.404 8.236 1.00 71.69 198 THR A O 1
ATOM 1490 N N . SER A 1 199 ? 2.776 20.849 10.373 1.00 72.44 199 SER A N 1
ATOM 1491 C CA . SER A 1 199 ? 3.658 19.705 10.122 1.00 72.44 199 SER A CA 1
ATOM 1492 C C . SER A 1 199 ? 2.905 18.368 10.164 1.00 72.44 199 SER A C 1
ATOM 1494 O O . SER A 1 199 ? 3.525 17.311 10.051 1.00 72.44 199 SER A O 1
ATOM 1496 N N . TYR A 1 200 ? 1.575 18.388 10.320 1.00 79.31 200 TYR A N 1
ATOM 1497 C CA . TYR A 1 200 ? 0.731 17.196 10.356 1.00 79.31 200 TYR A CA 1
ATOM 1498 C C . TYR A 1 200 ? 0.569 16.609 8.947 1.00 79.31 200 TYR A C 1
ATOM 1500 O O . TYR A 1 200 ? -0.406 16.862 8.244 1.00 79.31 200 TYR A O 1
ATOM 1508 N N . ILE A 1 201 ? 1.558 15.816 8.527 1.00 77.94 201 ILE A N 1
ATOM 1509 C CA . ILE A 1 201 ? 1.651 15.217 7.181 1.00 77.94 201 ILE A CA 1
ATOM 1510 C C . ILE A 1 201 ? 0.391 14.412 6.825 1.00 77.94 201 ILE A C 1
ATOM 1512 O O . ILE A 1 201 ? -0.030 14.395 5.666 1.00 77.94 201 ILE A O 1
ATOM 1516 N N . VAL A 1 202 ? -0.222 13.767 7.823 1.00 82.38 202 VAL A N 1
ATOM 1517 C CA . VAL A 1 202 ? -1.385 12.884 7.648 1.00 82.38 202 VAL A CA 1
ATOM 1518 C C . VAL A 1 202 ? -2.637 13.655 7.210 1.00 82.38 202 VAL A C 1
ATOM 1520 O O . VAL A 1 202 ? -3.495 13.079 6.549 1.00 82.38 202 VAL A O 1
ATOM 1523 N N . LEU A 1 203 ? -2.693 14.977 7.426 1.00 86.06 203 LEU A N 1
ATOM 1524 C CA . LEU A 1 203 ? -3.768 15.842 6.919 1.00 86.06 203 LEU A CA 1
ATOM 1525 C C . LEU A 1 203 ? -3.983 15.694 5.404 1.00 86.06 203 LEU A C 1
ATOM 1527 O O . LEU A 1 203 ? -5.094 15.851 4.909 1.00 86.06 203 LEU A O 1
ATOM 1531 N N . ASN A 1 204 ? -2.917 15.383 4.659 1.00 87.56 204 ASN A N 1
ATOM 1532 C CA . ASN A 1 204 ? -2.942 15.261 3.202 1.00 87.56 204 ASN A CA 1
ATOM 1533 C C . ASN A 1 204 ? -3.548 13.944 2.702 1.00 87.56 204 ASN A C 1
ATOM 1535 O O . ASN A 1 204 ? -3.862 13.816 1.522 1.00 87.56 204 ASN A O 1
ATOM 1539 N N . ARG A 1 205 ? -3.717 12.947 3.571 1.00 91.19 205 ARG A N 1
ATOM 1540 C CA . ARG A 1 205 ? -4.102 11.598 3.154 1.00 91.19 205 ARG A CA 1
ATOM 1541 C C . ARG A 1 205 ? -5.477 11.530 2.467 1.00 91.19 205 ARG A C 1
ATOM 1543 O O . ARG A 1 205 ? -5.530 10.960 1.376 1.00 91.19 205 ARG A O 1
ATOM 1550 N N . PRO A 1 206 ? -6.562 12.134 2.995 1.00 94.25 206 PRO A N 1
ATOM 1551 C CA . PRO A 1 206 ? -7.854 12.103 2.309 1.00 94.25 206 PRO A CA 1
ATOM 1552 C C . PRO A 1 206 ? -7.787 12.806 0.944 1.00 94.25 206 PRO A C 1
ATOM 1554 O O . PRO A 1 206 ? -8.321 12.305 -0.043 1.00 94.25 206 PRO A O 1
ATOM 1557 N N . TYR A 1 207 ? -7.055 13.923 0.862 1.00 94.19 207 TYR A N 1
ATOM 1558 C CA . TYR A 1 207 ? -6.853 14.667 -0.385 1.00 94.19 207 TYR A CA 1
ATOM 1559 C C . TYR A 1 207 ? -6.079 13.850 -1.431 1.00 94.19 207 TYR A C 1
ATOM 1561 O O . TYR A 1 207 ? -6.471 13.798 -2.595 1.00 94.19 207 TYR A O 1
ATOM 1569 N N . ALA A 1 208 ? -5.034 13.133 -1.012 1.00 93.75 208 ALA A N 1
ATOM 1570 C CA . ALA A 1 208 ? -4.277 12.233 -1.877 1.00 93.75 208 ALA A CA 1
ATOM 1571 C C . ALA A 1 208 ? -5.165 11.144 -2.505 1.00 93.75 208 ALA A C 1
ATOM 1573 O O . ALA A 1 208 ? -5.020 10.827 -3.687 1.00 93.75 208 ALA A O 1
ATOM 1574 N N . PHE A 1 209 ? -6.106 10.596 -1.734 1.00 95.50 209 PHE A N 1
ATOM 1575 C CA . PHE A 1 209 ? -7.078 9.625 -2.230 1.00 95.50 209 PHE A CA 1
ATOM 1576 C C . PHE A 1 209 ? -8.106 10.240 -3.190 1.00 95.50 209 PHE A C 1
ATOM 1578 O O . PHE A 1 209 ? -8.454 9.595 -4.181 1.00 95.50 209 PHE A O 1
ATOM 1585 N N . MET A 1 210 ? -8.559 11.477 -2.949 1.00 94.00 210 MET A N 1
ATOM 1586 C CA . MET A 1 210 ? -9.416 12.206 -3.898 1.00 94.00 210 MET A CA 1
ATOM 1587 C C . MET A 1 210 ? -8.714 12.388 -5.247 1.00 94.00 210 MET A C 1
ATOM 1589 O O . MET A 1 210 ? -9.274 12.066 -6.294 1.00 94.00 210 MET A O 1
ATOM 1593 N N . GLU A 1 211 ? -7.465 12.847 -5.219 1.00 93.06 211 GLU A N 1
ATOM 1594 C CA . GLU A 1 211 ? -6.647 13.026 -6.416 1.00 93.06 211 GLU A CA 1
ATOM 1595 C C . GLU A 1 211 ? -6.390 11.708 -7.151 1.00 93.06 211 GLU A C 1
ATOM 1597 O O . GLU A 1 211 ? -6.497 11.637 -8.377 1.00 93.06 211 GLU A O 1
ATOM 1602 N N . TRP A 1 212 ? -6.091 10.640 -6.410 1.00 93.06 212 TRP A N 1
ATOM 1603 C CA . TRP A 1 212 ? -5.889 9.313 -6.982 1.00 93.06 212 TRP A CA 1
ATOM 1604 C C . TRP A 1 212 ? -7.142 8.806 -7.711 1.00 93.06 212 TRP A C 1
ATOM 1606 O O . TRP A 1 212 ? -7.040 8.375 -8.861 1.00 93.06 212 TRP A O 1
ATOM 1616 N N . LEU A 1 213 ? -8.329 8.935 -7.102 1.00 90.38 213 LEU A N 1
ATOM 1617 C CA . LEU A 1 213 ? -9.605 8.549 -7.721 1.00 90.38 213 LEU A CA 1
ATOM 1618 C C . LEU A 1 213 ? -9.922 9.330 -9.005 1.00 90.38 213 LEU A C 1
ATOM 1620 O O . LEU A 1 213 ? -10.614 8.805 -9.880 1.00 90.38 213 LEU A O 1
ATOM 1624 N N . ASN A 1 214 ? -9.435 10.568 -9.117 1.00 87.38 214 ASN A N 1
ATOM 1625 C CA . ASN A 1 214 ? -9.616 11.409 -10.301 1.00 87.38 214 ASN A CA 1
ATOM 1626 C C . ASN A 1 214 ? -8.633 11.067 -11.430 1.00 87.38 214 ASN A C 1
ATOM 1628 O O . ASN A 1 214 ? -8.926 11.324 -12.598 1.00 87.38 214 ASN A O 1
ATOM 1632 N N . LYS A 1 215 ? -7.469 10.498 -11.098 1.00 81.00 215 LYS A N 1
ATOM 1633 C CA . LYS A 1 215 ? -6.383 10.222 -12.053 1.00 81.00 215 LYS A CA 1
ATOM 1634 C C . LYS A 1 215 ? -6.366 8.776 -12.555 1.00 81.00 215 LYS A C 1
ATOM 1636 O O . LYS A 1 215 ? -5.779 8.513 -13.603 1.00 81.00 215 LYS A O 1
ATOM 1641 N N . VAL A 1 216 ? -6.981 7.839 -11.830 1.00 80.56 216 VAL A N 1
ATOM 1642 C CA . VAL A 1 216 ? -6.794 6.397 -12.054 1.00 80.56 216 VAL A CA 1
ATOM 1643 C C . VAL A 1 216 ? -8.120 5.655 -12.174 1.00 80.56 216 VAL A C 1
ATOM 1645 O O . VAL A 1 216 ? -9.076 5.908 -11.446 1.00 80.56 216 VAL A O 1
ATOM 1648 N N . SER A 1 217 ? -8.143 4.661 -13.062 1.00 80.06 217 SER A N 1
ATOM 1649 C CA . SER A 1 217 ? -9.133 3.585 -13.048 1.00 80.06 217 SER A CA 1
ATOM 1650 C C . SER A 1 217 ? -8.415 2.275 -12.769 1.00 80.06 217 SER A C 1
ATOM 1652 O O . SER A 1 217 ? -7.533 1.883 -13.533 1.00 80.06 217 SER A O 1
ATOM 1654 N N . ILE A 1 218 ? -8.801 1.593 -11.695 1.00 77.19 218 ILE A N 1
ATOM 1655 C CA . ILE A 1 218 ? -8.317 0.243 -11.396 1.00 77.19 218 ILE A CA 1
ATOM 1656 C C . ILE A 1 218 ? -9.234 -0.807 -12.042 1.00 77.19 218 ILE A C 1
ATOM 1658 O O . ILE A 1 218 ? -10.416 -0.525 -12.264 1.00 77.19 218 ILE A O 1
ATOM 1662 N N . PRO A 1 219 ? -8.709 -1.991 -12.401 1.00 78.12 219 PRO A N 1
ATOM 1663 C CA . PRO A 1 219 ? -9.519 -3.051 -12.988 1.00 78.12 219 PRO A CA 1
ATOM 1664 C C . PRO A 1 219 ? -10.375 -3.787 -11.944 1.00 78.12 219 PRO A C 1
ATOM 1666 O O . PRO A 1 219 ? -11.370 -4.405 -12.315 1.00 78.12 219 PRO A O 1
ATOM 1669 N N . GLU A 1 220 ? -10.006 -3.758 -10.662 1.00 86.81 220 GLU A N 1
ATOM 1670 C CA . GLU A 1 220 ? -10.775 -4.356 -9.570 1.00 86.81 220 GLU A CA 1
ATOM 1671 C C . GLU A 1 220 ? -11.926 -3.454 -9.095 1.00 86.81 220 GLU A C 1
ATOM 1673 O O . GLU A 1 220 ? -11.829 -2.228 -9.096 1.00 86.81 220 GLU A O 1
ATOM 1678 N N . LYS A 1 221 ? -13.020 -4.072 -8.632 1.00 91.81 221 LYS A N 1
ATOM 1679 C CA . LYS A 1 221 ? -14.162 -3.356 -8.032 1.00 91.81 221 LYS A CA 1
ATOM 1680 C C . LYS A 1 221 ? -13.851 -2.834 -6.626 1.00 91.81 221 LYS A C 1
ATOM 1682 O O . LYS A 1 221 ? -14.359 -1.785 -6.222 1.00 91.81 221 LYS A O 1
ATOM 1687 N N . TYR A 1 222 ? -13.053 -3.592 -5.882 1.00 96.06 222 TYR A N 1
ATOM 1688 C CA . TYR A 1 222 ? -12.705 -3.319 -4.494 1.00 96.06 222 TYR A CA 1
ATOM 1689 C C . TYR A 1 222 ? -11.248 -2.902 -4.389 1.00 96.06 222 TYR A C 1
ATOM 1691 O O . TYR A 1 222 ? -10.421 -3.254 -5.231 1.00 96.06 222 TYR A O 1
ATOM 1699 N N . PHE A 1 223 ? -10.915 -2.199 -3.319 1.00 97.31 223 PHE A N 1
ATOM 1700 C CA . PHE A 1 223 ? -9.532 -1.997 -2.933 1.00 97.31 223 PHE A CA 1
ATOM 1701 C C . PHE A 1 223 ? -9.395 -2.001 -1.413 1.00 97.31 223 PHE A C 1
ATOM 1703 O O . PHE A 1 223 ? -10.367 -1.792 -0.689 1.00 97.31 223 PHE A O 1
ATOM 1710 N N . VAL A 1 224 ? -8.185 -2.273 -0.940 1.00 98.19 224 VAL A N 1
ATOM 1711 C CA . VAL A 1 224 ? -7.797 -2.117 0.458 1.00 98.19 224 VAL A CA 1
ATOM 1712 C C . VAL A 1 224 ? -6.844 -0.937 0.557 1.00 98.19 224 VAL A C 1
ATOM 1714 O O . VAL A 1 224 ? -5.829 -0.879 -0.144 1.00 98.19 224 VAL A O 1
ATOM 1717 N N . MET A 1 225 ? -7.193 0.026 1.403 1.00 97.75 225 MET A N 1
ATOM 1718 C CA . MET A 1 225 ? -6.267 1.077 1.813 1.00 97.75 225 MET A CA 1
ATOM 1719 C C . MET A 1 225 ? -5.202 0.448 2.704 1.00 97.75 225 MET A C 1
ATOM 1721 O O . MET A 1 225 ? -5.547 -0.320 3.591 1.00 97.75 225 MET A O 1
ATOM 1725 N N . CYS A 1 226 ? -3.931 0.743 2.465 1.00 96.38 226 CYS A N 1
ATOM 1726 C CA . CYS A 1 226 ? -2.800 0.271 3.256 1.00 96.38 226 CYS A CA 1
ATOM 1727 C C . CYS A 1 226 ? -1.849 1.427 3.593 1.00 96.38 226 CYS A C 1
ATOM 1729 O O . CYS A 1 226 ? -1.892 2.501 2.986 1.00 96.38 226 CYS A O 1
ATOM 1731 N N . GLU A 1 227 ? -0.970 1.186 4.563 1.00 93.19 227 GLU A N 1
ATOM 1732 C CA . GLU A 1 227 ? 0.181 2.034 4.857 1.00 93.19 227 GLU A CA 1
ATOM 1733 C C . GLU A 1 227 ? 1.475 1.322 4.447 1.00 93.19 227 GLU A C 1
ATOM 1735 O O . GLU A 1 227 ? 1.523 0.094 4.318 1.00 93.19 227 GLU A O 1
ATOM 1740 N N . THR A 1 228 ? 2.542 2.096 4.229 1.00 94.81 228 THR A N 1
ATOM 1741 C CA . THR A 1 228 ? 3.828 1.557 3.763 1.00 94.81 228 THR A CA 1
ATOM 1742 C C . THR A 1 228 ? 4.499 0.642 4.780 1.00 94.81 228 THR A C 1
ATOM 1744 O O . THR A 1 228 ? 5.397 -0.108 4.422 1.00 94.81 228 THR A O 1
ATOM 1747 N N . ASP A 1 229 ? 4.088 0.695 6.040 1.00 94.38 229 ASP A N 1
ATOM 1748 C CA . ASP A 1 229 ? 4.590 -0.115 7.144 1.00 94.38 229 ASP A CA 1
ATOM 1749 C C . ASP A 1 229 ? 3.705 -1.324 7.483 1.00 94.38 229 ASP A C 1
ATOM 1751 O O . ASP A 1 229 ? 3.892 -1.952 8.528 1.00 94.38 229 ASP A O 1
ATOM 1755 N N . HIS A 1 230 ? 2.768 -1.675 6.601 1.00 97.12 230 HIS A N 1
ATOM 1756 C CA . HIS A 1 230 ? 2.076 -2.957 6.647 1.00 97.12 230 HIS A CA 1
ATOM 1757 C C . HIS A 1 230 ? 2.920 -4.040 5.971 1.00 97.12 230 HIS A C 1
ATOM 1759 O O . HIS A 1 230 ? 3.378 -3.867 4.847 1.00 97.12 230 HIS A O 1
ATOM 1765 N N . LEU A 1 231 ? 3.083 -5.206 6.587 1.00 97.62 231 LEU A N 1
ATOM 1766 C CA . LEU A 1 231 ? 3.738 -6.358 5.961 1.00 97.62 231 LEU A CA 1
ATOM 1767 C C . LEU A 1 231 ? 2.727 -7.488 5.764 1.00 97.62 231 LEU A C 1
ATOM 1769 O O . LEU A 1 231 ? 2.084 -7.919 6.717 1.00 97.62 231 LEU A O 1
ATOM 1773 N N . PHE A 1 232 ? 2.590 -7.982 4.531 1.00 97.75 232 PHE A N 1
ATOM 1774 C CA . PHE A 1 232 ? 1.712 -9.114 4.229 1.00 97.75 232 PHE A CA 1
ATOM 1775 C C . PHE A 1 232 ? 2.343 -10.429 4.705 1.00 97.75 232 PHE A C 1
ATOM 1777 O O . PHE A 1 232 ? 3.313 -10.918 4.120 1.00 97.75 232 PHE A O 1
ATOM 1784 N N . MET A 1 233 ? 1.768 -11.020 5.753 1.00 96.50 233 MET A N 1
ATOM 1785 C CA . MET A 1 233 ? 2.252 -12.272 6.347 1.00 96.50 233 MET A CA 1
ATOM 1786 C C . MET A 1 233 ? 1.846 -13.502 5.523 1.00 96.50 233 MET A C 1
ATOM 1788 O O . MET A 1 233 ? 2.539 -14.516 5.533 1.00 96.50 233 MET A O 1
ATOM 1792 N N . ARG A 1 234 ? 0.711 -13.423 4.820 1.00 94.31 234 ARG A N 1
ATOM 1793 C CA . ARG A 1 234 ? 0.089 -14.520 4.059 1.00 94.31 234 ARG A CA 1
ATOM 1794 C C . ARG A 1 234 ? -0.875 -13.975 2.995 1.00 94.31 234 ARG A C 1
ATOM 1796 O O . ARG A 1 234 ? -1.212 -12.788 3.069 1.00 94.31 234 ARG A O 1
ATOM 1803 N N . PRO A 1 235 ? -1.339 -14.794 2.028 1.00 94.81 235 PRO A N 1
ATOM 1804 C CA . PRO A 1 235 ? -2.420 -14.406 1.127 1.00 94.81 235 PRO A CA 1
ATOM 1805 C C . PRO A 1 235 ? -3.633 -13.907 1.913 1.00 94.81 235 PRO A C 1
ATOM 1807 O O . PRO A 1 235 ? -4.133 -14.608 2.793 1.00 94.81 235 PRO A O 1
ATOM 1810 N N . MET A 1 236 ? -4.090 -12.691 1.617 1.00 95.38 236 MET A N 1
ATOM 1811 C CA . MET A 1 236 ? -5.233 -12.086 2.298 1.00 95.38 236 MET A CA 1
ATOM 1812 C C . MET A 1 236 ? -6.470 -12.184 1.394 1.00 95.38 236 MET A C 1
ATOM 1814 O O . MET A 1 236 ? -6.422 -11.722 0.253 1.00 95.38 236 MET A O 1
ATOM 1818 N N . PRO A 1 237 ? -7.570 -12.805 1.853 1.00 95.25 237 PRO A N 1
ATOM 1819 C CA . PRO A 1 237 ? -8.823 -12.792 1.114 1.00 95.25 237 PRO A CA 1
ATOM 1820 C C . PRO A 1 237 ? -9.466 -11.402 1.195 1.00 95.25 237 PRO A C 1
ATOM 1822 O O . PRO A 1 237 ? -9.125 -10.582 2.048 1.00 95.25 237 PRO A O 1
ATOM 1825 N N . ASN A 1 238 ? -10.443 -11.139 0.337 1.00 96.38 238 ASN A N 1
ATOM 1826 C CA . ASN A 1 238 ? -11.259 -9.941 0.432 1.00 96.38 238 ASN A CA 1
ATOM 1827 C C . ASN A 1 238 ? -12.161 -10.028 1.676 1.00 96.38 238 ASN A C 1
ATOM 1829 O O . ASN A 1 238 ? -13.117 -10.814 1.703 1.00 96.38 238 ASN A O 1
ATOM 1833 N N . LEU A 1 239 ? -11.874 -9.196 2.683 1.00 96.50 239 LEU A N 1
ATOM 1834 C CA . LEU A 1 239 ? -12.586 -9.154 3.966 1.00 96.50 239 LEU A CA 1
ATOM 1835 C C . LEU A 1 239 ? -13.841 -8.255 3.956 1.00 96.50 239 LEU A C 1
ATOM 1837 O O . LEU A 1 239 ? -14.412 -8.000 5.010 1.00 96.50 239 LEU A O 1
ATOM 1841 N N . MET A 1 240 ? -14.318 -7.798 2.794 1.00 95.94 240 MET A N 1
ATOM 1842 C CA . MET A 1 240 ? -15.607 -7.098 2.679 1.00 95.94 240 MET A CA 1
ATOM 1843 C C . MET A 1 240 ? -16.772 -7.977 3.151 1.00 95.94 240 MET A C 1
ATOM 1845 O O . MET A 1 240 ? -16.843 -9.170 2.819 1.00 95.94 240 MET A O 1
ATOM 1849 N N . ASN A 1 241 ? -17.744 -7.368 3.833 1.00 94.31 241 ASN A N 1
ATOM 1850 C CA . ASN A 1 241 ? -19.004 -8.010 4.198 1.00 94.31 241 ASN A CA 1
ATOM 1851 C C . ASN A 1 241 ? -20.066 -7.762 3.118 1.00 94.31 241 ASN A C 1
ATOM 1853 O O . ASN A 1 241 ? -20.787 -6.766 3.143 1.00 94.31 241 ASN A O 1
ATOM 1857 N N . GLY A 1 242 ? -20.148 -8.667 2.140 1.00 90.06 242 GLY A N 1
ATOM 1858 C CA . GLY A 1 242 ? -20.951 -8.435 0.939 1.00 90.06 242 GLY A CA 1
ATOM 1859 C C . GLY A 1 242 ? -20.379 -7.262 0.144 1.00 90.06 242 GLY A C 1
ATOM 1860 O O . GLY A 1 242 ? -19.251 -7.352 -0.338 1.00 90.06 242 GLY A O 1
ATOM 1861 N N . GLU A 1 243 ? -21.153 -6.183 0.032 1.00 90.00 243 GLU A N 1
ATOM 1862 C CA . GLU A 1 243 ? -20.713 -4.910 -0.554 1.00 90.00 243 GLU A CA 1
ATOM 1863 C C . GLU A 1 243 ? -20.225 -3.905 0.494 1.00 90.00 243 GLU A C 1
ATOM 1865 O O . GLU A 1 243 ? -19.642 -2.906 0.113 1.00 90.00 243 GLU A O 1
ATOM 1870 N N . SER A 1 244 ? -20.425 -4.169 1.790 1.00 94.88 244 SER A N 1
ATOM 1871 C CA . SER A 1 244 ? -20.065 -3.250 2.871 1.00 94.88 244 SER A CA 1
ATOM 1872 C C . SER A 1 244 ? -18.608 -3.403 3.306 1.00 94.88 244 SER A C 1
ATOM 1874 O O . SER A 1 244 ? -18.026 -4.491 3.226 1.00 94.88 244 SER A O 1
ATOM 1876 N N . GLN A 1 245 ? -18.046 -2.307 3.822 1.00 96.50 245 GLN A N 1
ATOM 1877 C CA . GLN A 1 245 ? -16.644 -2.207 4.226 1.00 96.50 245 GLN A CA 1
ATOM 1878 C C . GLN A 1 245 ? -16.195 -3.313 5.199 1.00 96.50 245 GLN A C 1
ATOM 1880 O O . GLN A 1 245 ? -16.953 -3.780 6.059 1.00 96.50 245 GLN A O 1
ATOM 1885 N N . GLY A 1 246 ? -14.923 -3.695 5.071 1.00 97.69 246 GLY A N 1
ATOM 1886 C CA . GLY A 1 246 ? -14.214 -4.583 5.991 1.00 97.69 246 GLY A CA 1
ATOM 1887 C C . GLY A 1 246 ? -12.967 -3.887 6.526 1.00 97.69 246 GLY A C 1
ATOM 1888 O O . GLY A 1 246 ? -12.053 -3.616 5.755 1.00 97.69 246 GLY A O 1
ATOM 1889 N N . ALA A 1 247 ? -12.913 -3.577 7.818 1.00 97.69 247 ALA A N 1
ATOM 1890 C CA . ALA A 1 247 ? -11.856 -2.741 8.395 1.00 97.69 247 ALA A CA 1
ATOM 1891 C C . ALA A 1 247 ? -11.089 -3.457 9.509 1.00 97.69 247 ALA A C 1
ATOM 1893 O O . ALA A 1 247 ? -11.656 -4.282 10.229 1.00 97.69 247 ALA A O 1
ATOM 1894 N N . ALA A 1 248 ? -9.815 -3.114 9.693 1.00 97.38 248 ALA A N 1
ATOM 1895 C CA . ALA A 1 248 ? -9.063 -3.558 10.860 1.00 97.38 248 ALA A CA 1
ATOM 1896 C C . ALA A 1 248 ? -9.561 -2.889 12.150 1.00 97.38 248 ALA A C 1
ATOM 1898 O O . ALA A 1 248 ? -10.010 -1.741 12.155 1.00 97.38 248 ALA A O 1
ATOM 1899 N N . LEU A 1 249 ? -9.445 -3.621 13.258 1.00 95.44 249 LEU A N 1
ATOM 1900 C CA . LEU A 1 249 ? -9.705 -3.095 14.593 1.00 95.44 249 LEU A CA 1
ATOM 1901 C C . LEU A 1 249 ? -8.543 -2.209 15.057 1.00 95.44 249 LEU A C 1
ATOM 1903 O O . LEU A 1 249 ? -7.398 -2.656 15.081 1.00 95.44 249 LEU A O 1
ATOM 1907 N N . PHE A 1 250 ? -8.855 -1.004 15.536 1.00 94.12 250 PHE A N 1
ATOM 1908 C CA . PHE A 1 250 ? -7.895 -0.146 16.230 1.00 94.12 250 PHE A CA 1
ATOM 1909 C C . PHE A 1 250 ? -8.315 0.056 17.681 1.00 94.12 250 PHE A C 1
ATOM 1911 O O . PHE A 1 250 ? -9.139 0.910 17.999 1.00 94.12 250 PHE A O 1
ATOM 1918 N N . THR A 1 251 ? -7.723 -0.724 18.586 1.00 90.69 251 THR A N 1
ATOM 1919 C CA . THR A 1 251 ? -8.129 -0.788 20.002 1.00 90.69 251 THR A CA 1
ATOM 1920 C C . THR A 1 251 ? -8.029 0.549 20.745 1.00 90.69 251 THR A C 1
ATOM 1922 O O . THR A 1 251 ? -8.726 0.749 21.736 1.00 90.69 251 THR A O 1
ATOM 1925 N N . TYR A 1 252 ? -7.216 1.484 20.249 1.00 89.50 252 TYR A N 1
ATOM 1926 C CA . TYR A 1 252 ? -7.018 2.822 20.813 1.00 89.50 252 TYR A CA 1
ATOM 1927 C C . TYR A 1 252 ? -7.925 3.914 20.214 1.00 89.50 252 TYR A C 1
ATOM 1929 O O . TYR A 1 252 ? -7.966 5.025 20.743 1.00 89.50 252 TYR A O 1
ATOM 1937 N N . ILE A 1 253 ? -8.670 3.633 19.139 1.00 93.81 253 ILE A N 1
ATOM 1938 C CA . ILE A 1 253 ? -9.659 4.566 18.577 1.00 93.81 253 ILE A CA 1
ATOM 1939 C C . ILE A 1 253 ? -11.005 4.249 19.211 1.00 93.81 253 ILE A C 1
ATOM 1941 O O . ILE A 1 253 ? -11.723 3.404 18.706 1.00 93.81 253 ILE A O 1
ATOM 1945 N N . VAL A 1 254 ? -11.346 4.876 20.336 1.00 95.50 254 VAL A N 1
ATOM 1946 C CA . VAL A 1 254 ? -12.527 4.523 21.143 1.00 95.50 254 VAL A CA 1
ATOM 1947 C C . VAL A 1 254 ? -13.492 5.718 21.215 1.00 95.50 254 VAL A C 1
ATOM 1949 O O . VAL A 1 254 ? -13.454 6.472 22.191 1.00 95.50 254 VAL A O 1
ATOM 1952 N N . PRO A 1 255 ? -14.368 5.931 20.209 1.00 94.81 255 PRO A N 1
ATOM 1953 C CA . PRO A 1 255 ? -15.219 7.124 20.118 1.00 94.81 255 PRO A CA 1
ATOM 1954 C C . PRO A 1 255 ? -16.057 7.403 21.371 1.00 94.81 255 PRO A C 1
ATOM 1956 O O . PRO A 1 255 ? -16.162 8.545 21.817 1.00 94.81 255 PRO A O 1
ATOM 1959 N N . TRP A 1 256 ? -16.611 6.362 21.996 1.00 95.50 256 TRP A N 1
ATOM 1960 C CA . TRP A 1 256 ? -17.464 6.495 23.182 1.00 95.50 256 TRP A CA 1
ATOM 1961 C C . TRP A 1 256 ? -16.722 6.892 24.465 1.00 95.50 256 TRP A C 1
ATOM 1963 O O . TRP A 1 256 ? -17.383 7.225 25.446 1.00 95.50 256 TRP A O 1
ATOM 1973 N N . ASN A 1 257 ? -15.385 6.916 24.471 1.00 96.44 257 ASN A N 1
ATOM 1974 C CA . ASN A 1 257 ? -14.618 7.521 25.565 1.00 96.44 257 ASN A CA 1
ATOM 1975 C C . ASN A 1 257 ? -14.602 9.058 25.482 1.00 96.44 257 ASN A C 1
ATOM 1977 O O . ASN A 1 257 ? -14.307 9.719 26.475 1.00 96.44 257 ASN A O 1
ATOM 1981 N N . TYR A 1 258 ? -14.961 9.633 24.327 1.00 96.38 258 TYR A N 1
ATOM 1982 C CA . TYR A 1 258 ? -14.967 11.077 24.071 1.00 96.38 258 TYR A CA 1
ATOM 1983 C C . TYR A 1 258 ? -16.323 11.562 23.532 1.00 96.38 258 TYR A C 1
ATOM 1985 O O . TYR A 1 258 ? -16.383 12.245 22.506 1.00 96.38 258 TYR A O 1
ATOM 1993 N N . PRO A 1 259 ? -17.448 11.243 24.196 1.00 96.50 259 PRO A N 1
ATOM 1994 C CA . PRO A 1 259 ? -18.771 11.405 23.604 1.00 96.50 259 PRO A CA 1
ATOM 1995 C C . PRO A 1 259 ? -19.152 12.882 23.393 1.00 96.50 259 PRO A C 1
ATOM 1997 O O . PRO A 1 259 ? -19.911 13.195 22.480 1.00 96.50 259 PRO A O 1
ATOM 2000 N N . ALA A 1 260 ? -18.615 13.809 24.196 1.00 96.69 260 ALA A N 1
ATOM 2001 C CA . ALA A 1 260 ? -18.804 15.249 23.994 1.00 96.69 260 ALA A CA 1
ATOM 2002 C C . ALA A 1 260 ? -18.103 15.749 22.719 1.00 96.69 260 ALA A C 1
ATOM 2004 O O . ALA A 1 260 ? -18.723 16.440 21.914 1.00 96.69 260 ALA A O 1
ATOM 2005 N N . VAL A 1 261 ? -16.846 15.341 22.507 1.00 97.12 261 VAL A N 1
ATOM 2006 C CA . VAL A 1 261 ? -16.054 15.715 21.325 1.00 97.12 261 VAL A CA 1
ATOM 2007 C C . VAL A 1 261 ? -16.661 15.098 20.064 1.00 97.12 261 VAL A C 1
ATOM 2009 O O . VAL A 1 261 ? -16.874 15.793 19.079 1.00 97.12 261 VAL A O 1
ATOM 2012 N N . VAL A 1 262 ? -17.043 13.817 20.110 1.00 97.62 262 VAL A N 1
ATOM 2013 C CA . VAL A 1 262 ? -17.684 13.121 18.980 1.00 97.62 262 VAL A CA 1
ATOM 2014 C C . VAL A 1 262 ? -18.957 13.837 18.510 1.00 97.62 262 VAL A C 1
ATOM 2016 O O . VAL A 1 262 ? -19.125 14.062 17.310 1.00 97.62 262 VAL A O 1
ATOM 2019 N N . ARG A 1 263 ? -19.834 14.260 19.432 1.00 97.56 263 ARG A N 1
ATOM 2020 C CA . ARG A 1 263 ? -21.092 14.961 19.100 1.00 97.56 263 ARG A CA 1
ATOM 2021 C C . ARG A 1 263 ? -20.901 16.283 18.364 1.00 97.56 263 ARG A C 1
ATOM 2023 O O . ARG A 1 263 ? -21.810 16.692 17.645 1.00 97.56 263 ARG A O 1
ATOM 2030 N N . LYS A 1 264 ? -19.740 16.934 18.489 1.00 96.81 264 LYS A N 1
ATOM 2031 C CA . LYS A 1 264 ? -19.431 18.133 17.695 1.00 96.81 264 LYS A CA 1
ATOM 2032 C C . LYS A 1 264 ? -19.439 17.839 16.193 1.00 96.81 264 LYS A C 1
ATOM 2034 O O . LYS A 1 264 ? -19.854 18.689 15.416 1.00 96.81 264 LYS A O 1
ATOM 2039 N N . PHE A 1 265 ? -19.037 16.628 15.800 1.00 97.12 265 PHE A N 1
ATOM 2040 C CA . PHE A 1 265 ? -18.823 16.254 14.398 1.00 97.12 265 PHE A CA 1
ATOM 2041 C C . PHE A 1 265 ? -19.930 15.372 13.810 1.00 97.12 265 PHE A C 1
ATOM 2043 O O . PHE A 1 265 ? -20.111 15.346 12.594 1.00 97.12 265 PHE A O 1
ATOM 2050 N N . ILE A 1 266 ? -20.688 14.652 14.645 1.00 96.25 266 ILE A N 1
ATOM 2051 C CA . ILE A 1 266 ? -21.802 13.791 14.189 1.00 96.25 266 ILE A CA 1
ATOM 2052 C C . ILE A 1 266 ? -23.187 14.300 14.609 1.00 96.25 266 ILE A C 1
ATOM 2054 O O . ILE A 1 266 ? -24.195 13.651 14.332 1.00 96.25 266 ILE A O 1
ATOM 2058 N N . GLY A 1 267 ? -23.241 15.463 15.260 1.00 94.44 267 GLY A N 1
ATOM 2059 C CA . GLY A 1 267 ? -24.465 16.070 15.765 1.00 94.44 267 GLY A CA 1
ATOM 2060 C C . GLY A 1 267 ? -24.840 15.614 17.176 1.00 94.44 267 GLY A C 1
ATOM 2061 O O . GLY A 1 267 ? -24.233 14.721 17.773 1.00 94.44 267 GLY A O 1
ATOM 2062 N N . ASN A 1 268 ? -25.872 16.255 17.726 1.00 93.62 268 ASN A N 1
ATOM 2063 C CA . ASN A 1 268 ? -26.353 15.986 19.077 1.00 93.62 268 ASN A CA 1
ATOM 2064 C C . ASN A 1 268 ? -27.173 14.685 19.131 1.00 93.62 268 ASN A C 1
ATOM 2066 O O . ASN A 1 268 ? -28.402 14.708 19.081 1.00 93.62 268 ASN A O 1
ATOM 2070 N N . VAL A 1 269 ? -26.475 13.552 19.192 1.00 95.81 269 VAL A N 1
ATOM 2071 C CA . VAL A 1 269 ? -27.054 12.201 19.204 1.00 95.81 269 VAL A CA 1
ATOM 2072 C C . VAL A 1 269 ? -26.948 11.534 20.584 1.00 95.81 269 VAL A C 1
ATOM 2074 O O . VAL A 1 269 ? -26.176 11.965 21.448 1.00 95.81 269 VAL A O 1
ATOM 2077 N N . SER A 1 270 ? -27.725 10.472 20.818 1.00 97.00 270 SER A N 1
ATOM 2078 C CA . SER A 1 270 ? -27.690 9.721 22.082 1.00 97.00 270 SER A CA 1
ATOM 2079 C C . SER A 1 270 ? -26.346 9.004 22.291 1.00 97.00 270 SER A C 1
ATOM 2081 O O . SER A 1 270 ? -25.576 8.802 21.354 1.00 97.00 270 SER A O 1
ATOM 2083 N N . ASP A 1 271 ? -26.048 8.590 23.527 1.00 96.44 271 ASP A N 1
ATOM 2084 C CA . ASP A 1 271 ? -24.869 7.750 23.817 1.00 96.44 271 ASP A CA 1
ATOM 2085 C C . ASP A 1 271 ? -24.917 6.386 23.102 1.00 96.44 271 ASP A C 1
ATOM 2087 O O . ASP A 1 271 ? -23.886 5.735 22.927 1.00 96.44 271 ASP A O 1
ATOM 2091 N N . GLU A 1 272 ? -26.109 5.927 22.719 1.00 96.19 272 GLU A N 1
ATOM 2092 C CA . GLU A 1 272 ? -26.291 4.714 21.924 1.00 96.19 272 GLU A CA 1
ATOM 2093 C C . GLU A 1 272 ? -25.830 4.932 20.479 1.00 96.19 272 GLU A C 1
ATOM 2095 O O . GLU A 1 272 ? -25.080 4.116 19.949 1.00 96.19 272 GLU A O 1
ATOM 2100 N N . GLU A 1 273 ? -26.177 6.070 19.871 1.00 96.12 273 GLU A N 1
ATOM 2101 C CA . GLU A 1 273 ? -25.694 6.430 18.534 1.00 96.12 273 GLU A CA 1
ATOM 2102 C C . GLU A 1 273 ? -24.177 6.667 18.510 1.00 96.12 273 GLU A C 1
ATOM 2104 O O . GLU A 1 273 ? -23.501 6.220 17.588 1.00 96.12 273 GLU A O 1
ATOM 2109 N N . VAL A 1 274 ? -23.601 7.282 19.552 1.00 97.38 274 VAL A N 1
ATOM 2110 C CA . VAL A 1 274 ? -22.135 7.437 19.661 1.00 97.38 274 VAL A CA 1
ATOM 2111 C C . VAL A 1 274 ? -21.426 6.077 19.639 1.00 97.38 274 VAL A C 1
ATOM 2113 O O . VAL A 1 274 ? -20.368 5.944 19.027 1.00 97.38 274 VAL A O 1
ATOM 2116 N N . ARG A 1 275 ? -22.010 5.044 20.261 1.00 96.62 275 ARG A N 1
ATOM 2117 C CA . ARG A 1 275 ? -21.448 3.681 20.260 1.00 96.62 275 ARG A CA 1
ATOM 2118 C C . ARG A 1 275 ? -21.520 2.983 18.902 1.00 96.62 275 ARG A C 1
ATOM 2120 O O . ARG A 1 275 ? -20.827 1.987 18.717 1.00 96.62 275 ARG A O 1
ATOM 2127 N N . LYS A 1 276 ? -22.316 3.488 17.956 1.00 96.88 276 LYS A N 1
ATOM 2128 C CA . LYS A 1 276 ? -22.355 2.979 16.576 1.00 96.88 276 LYS A CA 1
ATOM 2129 C C . LYS A 1 276 ? -21.210 3.509 15.716 1.00 96.88 276 LYS A C 1
ATOM 2131 O O . LYS A 1 276 ? -20.980 2.968 14.635 1.00 96.88 276 LYS A O 1
ATOM 2136 N N . VAL A 1 277 ? -20.486 4.540 16.168 1.00 97.44 277 VAL A N 1
ATOM 2137 C CA . VAL A 1 277 ? -19.257 4.974 15.496 1.00 97.44 277 VAL A CA 1
ATOM 2138 C C . VAL A 1 277 ? -18.231 3.842 15.602 1.00 97.44 277 VAL A C 1
ATOM 2140 O O . VAL A 1 277 ? -17.912 3.406 16.712 1.00 97.44 277 VAL A O 1
ATOM 2143 N N . PRO A 1 278 ? -17.716 3.342 14.471 1.00 96.50 278 PRO A N 1
ATOM 2144 C CA . PRO A 1 278 ? -16.885 2.155 14.486 1.00 96.50 278 PRO A CA 1
ATOM 2145 C C . PRO A 1 278 ? -15.490 2.389 15.071 1.00 96.50 278 PRO A C 1
ATOM 2147 O O . PRO A 1 278 ? -14.901 3.458 14.929 1.00 96.50 278 PRO A O 1
ATOM 2150 N N . GLN A 1 279 ? -14.934 1.334 15.668 1.00 96.19 279 GLN A N 1
ATOM 2151 C CA . GLN A 1 279 ? -13.605 1.315 16.281 1.00 96.19 279 GLN A CA 1
ATOM 2152 C C . GLN A 1 279 ? -12.484 1.083 15.243 1.00 96.19 279 GLN A C 1
ATOM 2154 O O . GLN A 1 279 ? -11.769 0.079 15.286 1.00 96.19 279 GLN A O 1
ATOM 2159 N N . ILE A 1 280 ? -12.385 1.974 14.254 1.00 96.50 280 ILE A N 1
ATOM 2160 C CA . ILE A 1 280 ? -11.550 1.799 13.053 1.00 96.50 280 ILE A CA 1
ATOM 2161 C C . ILE A 1 280 ? -10.699 3.036 12.755 1.00 96.50 280 ILE A C 1
ATOM 2163 O O . ILE A 1 280 ? -10.958 4.125 13.258 1.00 96.50 280 ILE A O 1
ATOM 2167 N N . GLY A 1 281 ? -9.725 2.865 11.867 1.00 94.06 281 GLY A N 1
ATOM 2168 C CA . GLY A 1 281 ? -9.070 3.944 11.137 1.00 94.06 281 GLY A CA 1
ATOM 2169 C C . GLY A 1 281 ? -9.308 3.798 9.636 1.00 94.06 281 GLY A C 1
ATOM 2170 O O . GLY A 1 281 ? -10.049 2.925 9.184 1.00 94.06 281 GLY A O 1
ATOM 2171 N N . ASN A 1 282 ? -8.649 4.641 8.849 1.00 93.19 282 ASN A N 1
ATOM 2172 C CA . ASN A 1 282 ? -8.717 4.593 7.391 1.00 93.19 282 ASN A CA 1
ATOM 2173 C C . ASN A 1 282 ? -7.964 3.394 6.791 1.00 93.19 282 ASN A C 1
ATOM 2175 O O . ASN A 1 282 ? -8.298 2.952 5.696 1.00 93.19 282 ASN A O 1
ATOM 2179 N N . SER A 1 283 ? -6.927 2.894 7.468 1.00 93.44 283 SER A N 1
ATOM 2180 C CA . SER A 1 283 ? -6.019 1.892 6.919 1.00 93.44 283 SER A CA 1
ATOM 2181 C C . SER A 1 283 ? -5.604 0.874 7.989 1.00 93.44 283 SER A C 1
ATOM 2183 O O . SER A 1 283 ? -5.128 1.316 9.026 1.00 93.44 283 SER A O 1
ATOM 2185 N N . PRO A 1 284 ? -5.721 -0.449 7.758 1.00 97.00 284 PRO A N 1
ATOM 2186 C CA . PRO A 1 284 ? -6.176 -1.047 6.524 1.00 97.00 284 PRO A CA 1
ATOM 2187 C C . PRO A 1 284 ? -7.694 -1.259 6.511 1.00 97.00 284 PRO A C 1
ATOM 2189 O O . PRO A 1 284 ? -8.268 -1.842 7.433 1.00 97.00 284 PRO A O 1
ATOM 2192 N N . THR A 1 285 ? -8.331 -0.800 5.435 1.00 98.00 285 THR A N 1
ATOM 2193 C CA . THR A 1 285 ? -9.787 -0.873 5.255 1.00 98.00 285 THR A CA 1
ATOM 2194 C C . THR A 1 285 ? -10.114 -1.225 3.812 1.00 98.00 285 THR A C 1
ATOM 2196 O O . THR A 1 285 ? -9.656 -0.565 2.878 1.00 98.00 285 THR A O 1
ATOM 2199 N N . PHE A 1 286 ? -10.894 -2.287 3.635 1.00 98.12 286 PHE A N 1
ATOM 2200 C CA . PHE A 1 286 ? -11.504 -2.662 2.372 1.00 98.12 286 PHE A CA 1
ATOM 2201 C C . PHE A 1 286 ? -12.735 -1.807 2.101 1.00 98.12 286 PHE A C 1
ATOM 2203 O O . PHE A 1 286 ? -13.580 -1.621 2.979 1.00 98.12 286 PHE A O 1
ATOM 2210 N N . VAL A 1 287 ? -12.856 -1.345 0.861 1.00 97.06 287 VAL A N 1
ATOM 2211 C CA . VAL A 1 287 ? -14.004 -0.575 0.386 1.00 97.06 287 VAL A CA 1
ATOM 2212 C C . VAL A 1 287 ? -14.165 -0.753 -1.126 1.00 97.06 287 VAL A C 1
ATOM 2214 O O . VAL A 1 287 ? -13.206 -1.047 -1.849 1.00 97.06 287 VAL A O 1
ATOM 2217 N N . SER A 1 288 ? -15.388 -0.610 -1.633 1.00 96.06 288 SER A N 1
ATOM 2218 C CA . SER A 1 288 ? -15.617 -0.539 -3.077 1.00 96.06 288 SER A CA 1
ATOM 2219 C C . SER A 1 288 ? -15.218 0.834 -3.633 1.00 96.06 288 SER A C 1
ATOM 2221 O O . SER A 1 288 ? -15.336 1.858 -2.959 1.00 96.06 288 SER A O 1
ATOM 2223 N N . VAL A 1 289 ? -14.775 0.896 -4.893 1.00 93.31 289 VAL A N 1
ATOM 2224 C CA . VAL A 1 289 ? -14.448 2.185 -5.542 1.00 93.31 289 VAL A CA 1
ATOM 2225 C C . VAL A 1 289 ? -15.657 3.132 -5.549 1.00 93.31 289 VAL A C 1
ATOM 2227 O O . VAL A 1 289 ? -15.502 4.347 -5.442 1.00 93.31 289 VAL A O 1
ATOM 2230 N N . GLU A 1 290 ? -16.867 2.587 -5.671 1.00 92.56 290 GLU A N 1
ATOM 2231 C CA . GLU A 1 290 ? -18.112 3.354 -5.695 1.00 92.56 290 GLU A CA 1
ATOM 2232 C C . GLU A 1 290 ? -18.453 3.967 -4.330 1.00 92.56 290 GLU A C 1
ATOM 2234 O O . GLU A 1 290 ? -18.653 5.180 -4.244 1.00 92.56 290 GLU A O 1
ATOM 2239 N N . GLU A 1 291 ? -18.457 3.175 -3.255 1.00 94.44 291 GLU A N 1
ATOM 2240 C CA . GLU A 1 291 ? -18.709 3.690 -1.902 1.00 94.44 291 GLU A CA 1
ATOM 2241 C C . GLU A 1 291 ? -17.629 4.675 -1.466 1.00 94.44 291 GLU A C 1
ATOM 2243 O O . GLU A 1 291 ? -17.927 5.697 -0.846 1.00 94.44 291 GLU A O 1
ATOM 2248 N N . PHE A 1 292 ? -16.373 4.422 -1.835 1.00 96.62 292 PHE A N 1
ATOM 2249 C CA . PHE A 1 292 ? -15.288 5.310 -1.458 1.00 96.62 292 PHE A CA 1
ATOM 2250 C C . PHE A 1 292 ? -15.381 6.679 -2.140 1.00 96.62 292 PHE A C 1
ATOM 2252 O O . PHE A 1 292 ? -15.054 7.689 -1.521 1.00 96.62 292 PHE A O 1
ATOM 2259 N N . ARG A 1 293 ? -15.896 6.756 -3.377 1.00 95.50 293 ARG A N 1
ATOM 2260 C CA . ARG A 1 293 ? -16.144 8.044 -4.052 1.00 95.50 293 ARG A CA 1
ATOM 2261 C C . ARG A 1 293 ? -17.139 8.926 -3.302 1.00 95.50 293 ARG A C 1
ATOM 2263 O O . ARG A 1 293 ? -17.004 10.145 -3.362 1.00 95.50 293 ARG A O 1
ATOM 2270 N N . SER A 1 294 ? -18.119 8.339 -2.613 1.00 95.56 294 SER A N 1
ATOM 2271 C CA . SER A 1 294 ? -19.053 9.106 -1.779 1.00 95.56 294 SER A CA 1
ATOM 2272 C C . SER A 1 294 ? -18.494 9.401 -0.383 1.00 95.56 294 SER A C 1
ATOM 2274 O O . SER A 1 294 ? -18.799 10.453 0.176 1.00 95.56 294 SER A O 1
ATOM 2276 N N . LEU A 1 295 ? -17.631 8.533 0.156 1.00 97.25 295 LEU A N 1
ATOM 2277 C CA . LEU A 1 295 ? -17.016 8.709 1.474 1.00 97.25 295 LEU A CA 1
ATOM 2278 C C . LEU A 1 295 ? -15.864 9.720 1.483 1.00 97.25 295 LEU A C 1
ATOM 2280 O O . LEU A 1 295 ? -15.780 10.532 2.402 1.00 97.25 295 LEU A O 1
ATOM 2284 N N . VAL A 1 296 ? -14.969 9.685 0.491 1.00 97.06 296 VAL A N 1
ATOM 2285 C CA . VAL A 1 296 ? -13.704 10.438 0.530 1.00 97.06 296 VAL A CA 1
ATOM 2286 C C . VAL A 1 296 ? -13.882 11.959 0.702 1.00 97.06 296 VAL A C 1
ATOM 2288 O O . VAL A 1 296 ? -13.125 12.531 1.486 1.00 97.06 296 VAL A O 1
ATOM 2291 N N . PRO A 1 297 ? -14.891 12.641 0.110 1.00 97.00 297 PRO A N 1
ATOM 2292 C CA . PRO A 1 297 ? -15.094 14.070 0.355 1.00 97.00 297 PRO A CA 1
ATOM 2293 C C . PRO A 1 297 ? -15.611 14.352 1.774 1.00 97.00 297 PRO A C 1
ATOM 2295 O O . PRO A 1 297 ? -15.262 15.368 2.370 1.00 97.00 297 PRO A O 1
ATOM 2298 N N . ILE A 1 298 ? -16.420 13.442 2.334 1.00 98.06 298 ILE A N 1
ATOM 2299 C CA . ILE A 1 298 ? -16.913 13.535 3.716 1.00 98.06 298 ILE A CA 1
ATOM 2300 C C . ILE A 1 298 ? -15.742 13.344 4.678 1.00 98.06 298 ILE A C 1
ATOM 2302 O O . ILE A 1 298 ? -15.602 14.122 5.618 1.00 98.06 298 ILE A O 1
ATOM 2306 N N . TRP A 1 299 ? -14.883 12.354 4.426 1.00 97.88 299 TRP A N 1
ATOM 2307 C CA . TRP A 1 299 ? -13.660 12.127 5.195 1.00 97.88 299 TRP A CA 1
ATOM 2308 C C . TRP A 1 299 ? -12.743 13.343 5.144 1.00 97.88 299 TRP A C 1
ATOM 2310 O O . TRP A 1 299 ? -12.405 13.858 6.201 1.00 97.88 299 TRP A O 1
ATOM 2320 N N . TYR A 1 300 ? -12.452 13.878 3.955 1.00 96.19 300 TYR A N 1
ATOM 2321 C CA . TYR A 1 300 ? -11.643 15.086 3.791 1.00 96.19 300 TYR A CA 1
ATOM 2322 C C . TYR A 1 300 ? -12.164 16.268 4.619 1.00 96.19 300 TYR A C 1
ATOM 2324 O O . TYR A 1 300 ? -11.421 16.823 5.428 1.00 96.19 300 TYR A O 1
ATOM 2332 N N . ASN A 1 301 ? -13.448 16.612 4.479 1.00 95.81 301 ASN A N 1
ATOM 2333 C CA . ASN A 1 301 ? -14.042 17.719 5.231 1.00 95.81 301 ASN A CA 1
ATOM 2334 C C . ASN A 1 301 ? -14.044 17.448 6.741 1.00 95.81 301 ASN A C 1
ATOM 2336 O O . ASN A 1 301 ? -13.672 18.323 7.515 1.00 95.81 301 ASN A O 1
ATOM 2340 N N . THR A 1 302 ? -14.387 16.225 7.159 1.00 96.69 302 THR A N 1
ATOM 2341 C CA . THR A 1 302 ? -14.365 15.828 8.577 1.00 96.69 302 THR A CA 1
ATOM 2342 C C . THR A 1 302 ? -12.952 15.941 9.157 1.00 96.69 302 THR A C 1
ATOM 2344 O O . THR A 1 302 ? -12.790 16.381 10.290 1.00 96.69 302 THR A O 1
ATOM 2347 N N . THR A 1 303 ? -11.914 15.585 8.391 1.00 95.56 303 THR A N 1
ATOM 2348 C CA . THR A 1 303 ? -10.520 15.728 8.826 1.00 95.56 303 THR A CA 1
ATOM 2349 C C . THR A 1 303 ? -10.152 17.192 9.036 1.00 95.56 303 THR A C 1
ATOM 2351 O O . THR A 1 303 ? -9.504 17.494 10.033 1.00 95.56 303 THR A O 1
ATOM 2354 N N . LEU A 1 304 ? -10.570 18.099 8.147 1.00 93.31 304 LEU A N 1
ATOM 2355 C CA . LEU A 1 304 ? -10.321 19.535 8.315 1.00 93.31 304 LEU A CA 1
ATOM 2356 C C . LEU A 1 304 ? -11.068 20.107 9.528 1.00 93.31 304 LEU A C 1
ATOM 2358 O O . LEU A 1 304 ? -10.448 20.774 10.349 1.00 93.31 304 LEU A O 1
ATOM 2362 N N . GLU A 1 305 ? -12.355 19.780 9.684 1.00 94.88 305 GLU A N 1
ATOM 2363 C CA . GLU A 1 305 ? -13.177 20.196 10.833 1.00 94.88 305 GLU A CA 1
ATOM 2364 C C . GLU A 1 305 ? -12.534 19.773 12.166 1.00 94.88 305 GLU A C 1
ATOM 2366 O O . GLU A 1 305 ? -12.416 20.571 13.093 1.00 94.88 305 GLU A O 1
ATOM 2371 N N . ILE A 1 306 ? -12.078 18.520 12.258 1.00 95.00 306 ILE A N 1
ATOM 2372 C CA . ILE A 1 306 ? -11.413 17.979 13.452 1.00 95.00 306 ILE A CA 1
ATOM 2373 C C . ILE A 1 306 ? -10.046 18.624 13.669 1.00 95.00 306 ILE A C 1
ATOM 2375 O O . ILE A 1 306 ? -9.671 18.912 14.803 1.00 95.00 306 ILE A O 1
ATOM 2379 N N . PHE A 1 307 ? -9.292 18.852 12.594 1.00 92.00 307 PHE A N 1
ATOM 2380 C CA . PHE A 1 307 ? -7.969 19.460 12.672 1.00 92.00 307 PHE A CA 1
ATOM 2381 C C . PHE A 1 307 ? -8.019 20.922 13.150 1.00 92.00 307 PHE A C 1
ATOM 2383 O O . PHE A 1 307 ? -7.044 21.404 13.723 1.00 92.00 307 PHE A O 1
ATOM 2390 N N . GLU A 1 308 ? -9.132 21.625 12.950 1.00 91.31 308 GLU A N 1
ATOM 2391 C CA . GLU A 1 308 ? -9.332 22.995 13.436 1.00 91.31 308 GLU A CA 1
ATOM 2392 C C . GLU A 1 308 ? -9.860 23.062 14.887 1.00 91.31 308 GLU A C 1
ATOM 2394 O O . GLU A 1 308 ? -9.754 24.111 15.527 1.00 91.31 308 GLU A O 1
ATOM 2399 N N . ASP A 1 309 ? -10.383 21.962 15.446 1.00 94.81 309 ASP A N 1
ATOM 2400 C CA . ASP A 1 309 ? -10.952 21.931 16.801 1.00 94.81 309 ASP A CA 1
ATOM 2401 C C . ASP A 1 309 ? -9.901 21.611 17.876 1.00 94.81 309 ASP A C 1
ATOM 2403 O O . ASP A 1 309 ? -9.281 20.547 17.915 1.00 94.81 309 ASP A O 1
ATOM 2407 N N . LYS A 1 310 ? -9.730 22.543 18.817 1.00 94.31 310 LYS A N 1
ATOM 2408 C CA . LYS A 1 310 ? -8.739 22.432 19.893 1.00 94.31 310 LYS A CA 1
ATOM 2409 C C . LYS A 1 310 ? -9.008 21.267 20.856 1.00 94.31 310 LYS A C 1
ATOM 2411 O O . LYS A 1 310 ? -8.060 20.615 21.286 1.00 94.31 310 LYS A O 1
ATOM 2416 N N . GLU A 1 311 ? -10.267 21.000 21.203 1.00 95.50 311 GLU A N 1
ATOM 2417 C CA . GLU A 1 311 ? -10.603 19.907 22.129 1.00 95.50 311 GLU A CA 1
ATOM 2418 C C . GLU A 1 311 ? -10.346 18.544 21.480 1.00 95.50 311 GLU A C 1
ATOM 2420 O O . GLU A 1 311 ? -9.906 17.615 22.154 1.00 95.50 311 GLU A O 1
ATOM 2425 N N . ALA A 1 312 ? -10.563 18.424 20.169 1.00 95.00 312 ALA A N 1
ATOM 2426 C CA . ALA A 1 312 ? -10.218 17.230 19.414 1.00 95.00 312 ALA A CA 1
ATOM 2427 C C . ALA A 1 312 ? -8.701 16.982 19.407 1.00 95.00 312 ALA A C 1
ATOM 2429 O O . ALA A 1 312 ? -8.277 15.849 19.634 1.00 95.00 312 ALA A O 1
ATOM 2430 N N . HIS A 1 313 ? -7.874 18.023 19.234 1.00 92.38 313 HIS A N 1
ATOM 2431 C CA . HIS A 1 313 ? -6.410 17.921 19.379 1.00 92.38 313 HIS A CA 1
ATOM 2432 C C . HIS A 1 313 ? -5.996 17.427 20.765 1.00 92.38 313 HIS A C 1
ATOM 2434 O O . HIS A 1 313 ? -5.168 16.523 20.874 1.00 92.38 313 HIS A O 1
ATOM 2440 N N . GLU A 1 314 ? -6.588 17.988 21.819 1.00 93.69 314 GLU A N 1
ATOM 2441 C CA . GLU A 1 314 ? -6.310 17.581 23.200 1.00 93.69 314 GLU A CA 1
ATOM 2442 C C . GLU A 1 314 ? -6.752 16.133 23.474 1.00 93.69 314 GLU A C 1
ATOM 2444 O O . GLU A 1 314 ? -6.052 15.393 24.166 1.00 93.69 314 GLU A O 1
ATOM 2449 N N . ALA A 1 315 ? -7.883 15.708 22.905 1.00 93.44 315 ALA A N 1
ATOM 2450 C CA . ALA A 1 315 ? -8.448 14.380 23.114 1.00 93.44 315 ALA A CA 1
ATOM 2451 C C . ALA A 1 315 ? -7.748 13.274 22.307 1.00 93.44 315 ALA A C 1
ATOM 2453 O O . ALA A 1 315 ? -7.528 12.179 22.827 1.00 93.44 315 ALA A O 1
ATOM 2454 N N . TRP A 1 316 ? -7.438 13.527 21.033 1.00 93.56 316 TRP A N 1
ATOM 2455 C CA . TRP A 1 316 ? -7.045 12.495 20.064 1.00 93.56 316 TRP A CA 1
ATOM 2456 C C . TRP A 1 316 ? -5.611 12.645 19.547 1.00 93.56 316 TRP A C 1
ATOM 2458 O O . TRP A 1 316 ? -5.069 11.708 18.962 1.00 93.56 316 TRP A O 1
ATOM 2468 N N . ASN A 1 317 ? -4.953 13.777 19.800 1.00 88.56 317 ASN A N 1
ATOM 2469 C CA . ASN A 1 317 ? -3.538 14.001 19.512 1.00 88.56 317 ASN A CA 1
ATOM 2470 C C . ASN A 1 317 ? -3.136 13.639 18.063 1.00 88.56 317 ASN A C 1
ATOM 2472 O O . ASN A 1 317 ? -3.575 14.281 17.119 1.00 88.56 317 ASN A O 1
ATOM 2476 N N . TRP A 1 318 ? -2.298 12.623 17.836 1.00 81.75 318 TRP A N 1
ATOM 2477 C CA . TRP A 1 318 ? -1.758 12.326 16.504 1.00 81.75 318 TRP A CA 1
ATOM 2478 C C . TRP A 1 318 ? -2.697 11.481 15.625 1.00 81.75 318 TRP A C 1
ATOM 2480 O O . TRP A 1 318 ? -2.468 11.387 14.417 1.00 81.75 318 TRP A O 1
ATOM 2490 N N . VAL A 1 319 ? -3.769 10.909 16.189 1.00 90.88 319 VAL A N 1
ATOM 2491 C CA . VAL A 1 319 ? -4.723 10.029 15.479 1.00 90.88 319 VAL A CA 1
ATOM 2492 C C . VAL A 1 319 ? -5.989 10.753 14.995 1.00 90.88 319 VAL A C 1
ATOM 2494 O O . VAL A 1 319 ? -6.995 10.108 14.703 1.00 90.88 319 VAL A O 1
ATOM 2497 N N . LEU A 1 320 ? -5.950 12.086 14.880 1.00 93.88 320 LEU A N 1
ATOM 2498 C CA . LEU A 1 320 ? -7.077 12.921 14.432 1.00 93.88 320 LEU A CA 1
ATOM 2499 C C . LEU A 1 320 ? -7.686 12.440 13.113 1.00 93.88 320 LEU A C 1
ATOM 2501 O O . LEU A 1 320 ? -8.901 12.313 13.006 1.00 93.88 320 LEU A O 1
ATOM 2505 N N . GLU A 1 321 ? -6.847 12.141 12.120 1.00 93.94 321 GLU A N 1
ATOM 2506 C CA . GLU A 1 321 ? -7.310 11.672 10.812 1.00 93.94 321 GLU A CA 1
ATOM 2507 C C . GLU A 1 321 ? -8.031 10.316 10.911 1.00 93.94 321 GLU A C 1
ATOM 2509 O O . GLU A 1 321 ? -9.098 10.152 10.326 1.00 93.94 321 GLU A O 1
ATOM 2514 N N . MET A 1 322 ? -7.540 9.392 11.743 1.00 95.50 322 MET A N 1
ATOM 2515 C CA . MET A 1 322 ? -8.188 8.090 11.941 1.00 95.50 322 MET A CA 1
ATOM 2516 C C . MET A 1 322 ? -9.571 8.236 12.593 1.00 95.50 322 MET A C 1
ATOM 2518 O O . MET A 1 322 ? -10.530 7.607 12.141 1.00 95.50 322 MET A O 1
ATOM 2522 N N . TYR A 1 323 ? -9.703 9.112 13.600 1.00 97.44 323 TYR A N 1
ATOM 2523 C CA . TYR A 1 323 ? -11.015 9.476 14.151 1.00 97.44 323 TYR A CA 1
ATOM 2524 C C . TYR A 1 323 ? -11.901 10.131 13.088 1.00 97.44 323 TYR A C 1
ATOM 2526 O O . TYR A 1 323 ? -13.085 9.808 12.998 1.00 97.44 323 TYR A O 1
ATOM 2534 N N . ALA A 1 324 ? -11.338 10.994 12.239 1.00 97.50 324 ALA A N 1
ATOM 2535 C CA . ALA A 1 324 ? -12.071 11.598 11.136 1.00 97.50 324 ALA A CA 1
ATOM 2536 C C . ALA A 1 324 ? -12.620 10.551 10.162 1.00 97.50 324 ALA A C 1
ATOM 2538 O O . ALA A 1 324 ? -13.766 10.677 9.738 1.00 97.50 324 ALA A O 1
ATOM 2539 N N . TYR A 1 325 ? -11.859 9.499 9.844 1.00 97.75 325 TYR A N 1
ATOM 2540 C CA . TYR A 1 325 ? -12.337 8.400 9.002 1.00 97.75 325 TYR A CA 1
ATOM 2541 C C . TYR A 1 325 ? -13.498 7.639 9.654 1.00 97.75 325 TYR A C 1
ATOM 2543 O O . TYR A 1 325 ? -14.524 7.401 9.010 1.00 97.75 325 TYR A O 1
ATOM 2551 N N . ALA A 1 326 ? -13.380 7.293 10.941 1.00 97.94 326 ALA A N 1
ATOM 2552 C CA . ALA A 1 326 ? -14.442 6.606 11.677 1.00 97.94 326 ALA A CA 1
ATOM 2553 C C . ALA A 1 326 ? -15.735 7.442 11.731 1.00 97.94 326 ALA A C 1
ATOM 2555 O O . ALA A 1 326 ? -16.827 6.942 11.449 1.00 97.94 326 ALA A O 1
ATOM 2556 N N . LEU A 1 327 ? -15.611 8.740 12.023 1.00 98.12 327 LEU A N 1
ATOM 2557 C CA . LEU A 1 327 ? -16.739 9.670 12.081 1.00 98.12 327 LEU A CA 1
ATOM 2558 C C . LEU A 1 327 ? -17.330 9.940 10.692 1.00 98.12 327 LEU A C 1
ATOM 2560 O O . LEU A 1 327 ? -18.549 9.993 10.554 1.00 98.12 327 LEU A O 1
ATOM 2564 N N . ALA A 1 328 ? -16.509 10.037 9.647 1.00 98.12 328 ALA A N 1
ATOM 2565 C CA . ALA A 1 328 ? -16.979 10.166 8.270 1.00 98.12 328 ALA A CA 1
ATOM 2566 C C . ALA A 1 328 ? -17.737 8.919 7.801 1.00 98.12 328 ALA A C 1
ATOM 2568 O O . ALA A 1 328 ? -18.785 9.041 7.170 1.00 98.12 328 ALA A O 1
ATOM 2569 N N . THR A 1 329 ? -17.267 7.727 8.174 1.00 97.81 329 THR A N 1
ATOM 2570 C CA . THR A 1 329 ? -17.956 6.452 7.914 1.00 97.81 329 THR A CA 1
ATOM 2571 C C . THR A 1 329 ? -19.330 6.427 8.591 1.00 97.81 329 THR A C 1
ATOM 2573 O O . THR A 1 329 ? -20.316 5.972 8.002 1.00 97.81 329 THR A O 1
ATOM 2576 N N . TYR A 1 330 ? -19.430 6.990 9.801 1.00 97.88 330 TYR A N 1
ATOM 2577 C CA . TYR A 1 330 ? -20.712 7.195 10.468 1.00 97.88 330 TYR A CA 1
ATOM 2578 C C . TYR A 1 330 ? -21.604 8.201 9.719 1.00 97.88 330 TYR A C 1
ATOM 2580 O O . TYR A 1 330 ? -22.724 7.853 9.345 1.00 97.88 330 TYR A O 1
ATOM 2588 N N . ARG A 1 331 ? -21.092 9.408 9.423 1.00 97.50 331 ARG A N 1
ATOM 2589 C CA . ARG A 1 331 ? -21.803 10.488 8.700 1.00 97.50 331 ARG A CA 1
ATOM 2590 C C . ARG A 1 331 ? -22.317 10.050 7.328 1.00 97.50 331 ARG A C 1
ATOM 2592 O O . ARG A 1 331 ? -23.387 10.480 6.913 1.00 97.50 331 ARG A O 1
ATOM 2599 N N . ALA A 1 332 ? -21.568 9.195 6.635 1.00 97.12 332 ALA A N 1
ATOM 2600 C CA . ALA A 1 332 ? -21.934 8.647 5.334 1.00 97.12 332 ALA A CA 1
ATOM 2601 C C . ALA A 1 332 ? -22.947 7.488 5.419 1.00 97.12 332 ALA A C 1
ATOM 2603 O O . ALA A 1 332 ? -23.370 6.975 4.387 1.00 97.12 332 ALA A O 1
ATOM 2604 N N . GLY A 1 333 ? -23.297 7.020 6.624 1.00 96.75 333 GLY A N 1
ATOM 2605 C CA . GLY A 1 333 ? -24.132 5.831 6.826 1.00 96.75 333 GLY A CA 1
ATOM 2606 C C . GLY A 1 333 ? -23.440 4.507 6.474 1.00 96.75 333 GLY A C 1
ATOM 2607 O O . GLY A 1 333 ? -24.064 3.455 6.562 1.00 96.75 333 GLY A O 1
ATOM 2608 N N . GLN A 1 334 ? -22.153 4.532 6.117 1.00 96.50 334 GLN A N 1
ATOM 2609 C CA . GLN A 1 334 ? -21.392 3.355 5.673 1.00 96.50 334 GLN A CA 1
ATOM 2610 C C . GLN A 1 334 ? -20.918 2.459 6.830 1.00 96.50 334 GLN A C 1
ATOM 2612 O O . GLN A 1 334 ? -20.417 1.363 6.602 1.00 96.50 334 GLN A O 1
ATOM 2617 N N . HIS A 1 335 ? -21.106 2.893 8.078 1.00 95.69 335 HIS A N 1
ATOM 2618 C CA . HIS A 1 335 ? -20.902 2.062 9.268 1.00 95.69 335 HIS A CA 1
ATOM 2619 C C . HIS A 1 335 ? -21.930 0.919 9.377 1.00 95.69 335 HIS A C 1
ATOM 2621 O O . HIS A 1 335 ? -21.677 -0.087 10.040 1.00 95.69 335 HIS A O 1
ATOM 2627 N N . VAL A 1 336 ? -23.093 1.056 8.730 1.00 95.06 336 VAL A N 1
ATOM 2628 C CA . VAL A 1 336 ? -24.152 0.041 8.731 1.00 95.06 336 VAL A CA 1
ATOM 2629 C C . VAL A 1 336 ? -23.680 -1.188 7.949 1.00 95.06 336 VAL A C 1
ATOM 2631 O O . VAL A 1 336 ? -23.233 -1.068 6.814 1.00 95.06 336 VAL A O 1
ATOM 2634 N N . ASN A 1 337 ? -23.794 -2.379 8.547 1.00 94.69 337 ASN A N 1
ATOM 2635 C CA . ASN A 1 337 ? -23.324 -3.667 8.002 1.00 94.69 337 ASN A CA 1
ATOM 2636 C C . ASN A 1 337 ? -21.806 -3.786 7.770 1.00 94.69 337 ASN A C 1
ATOM 2638 O O . ASN A 1 337 ? -21.351 -4.837 7.308 1.00 94.69 337 ASN A O 1
ATOM 2642 N N . MET A 1 338 ? -21.014 -2.768 8.115 1.00 96.12 338 MET A N 1
ATOM 2643 C CA . MET A 1 338 ? -19.559 -2.870 8.099 1.00 96.12 338 MET A CA 1
ATOM 2644 C C . MET A 1 338 ? -19.097 -3.962 9.067 1.00 96.12 338 MET A C 1
ATOM 2646 O O . MET A 1 338 ? -19.656 -4.126 10.155 1.00 96.12 338 MET A O 1
ATOM 2650 N N . LYS A 1 339 ? -18.044 -4.692 8.694 1.00 96.81 339 LYS A N 1
ATOM 2651 C CA . LYS A 1 339 ? -17.419 -5.685 9.567 1.00 96.81 339 LYS A CA 1
ATOM 2652 C C . LYS A 1 339 ? -16.032 -5.232 10.008 1.00 96.81 339 LYS A C 1
ATOM 2654 O O . LYS A 1 339 ? -15.192 -4.870 9.190 1.00 96.81 339 LYS A O 1
ATOM 2659 N N . VAL A 1 340 ? -15.791 -5.279 11.315 1.00 97.00 340 VAL A N 1
ATOM 2660 C CA . VAL A 1 340 ? -14.464 -5.054 11.897 1.00 97.00 340 VAL A CA 1
ATOM 2661 C C . VAL A 1 340 ? -13.781 -6.405 12.095 1.00 97.00 340 VAL A C 1
ATOM 2663 O O . VAL A 1 340 ? -14.384 -7.336 12.629 1.00 97.00 340 VAL A O 1
ATOM 2666 N N . HIS A 1 341 ? -12.535 -6.517 11.645 1.00 96.94 341 HIS A N 1
ATOM 2667 C CA . HIS A 1 341 ? -11.746 -7.743 11.629 1.00 96.94 341 HIS A CA 1
ATOM 2668 C C . HIS A 1 341 ? -10.537 -7.618 12.566 1.00 96.94 341 HIS A C 1
ATOM 2670 O O . HIS A 1 341 ? -9.521 -7.037 12.175 1.00 96.94 341 HIS A O 1
ATOM 2676 N N . PRO A 1 342 ? -10.596 -8.189 13.786 1.00 95.12 342 PRO A N 1
ATOM 2677 C CA . PRO A 1 342 ? -9.459 -8.195 14.707 1.00 95.12 342 PRO A CA 1
ATOM 2678 C C . PRO A 1 342 ? -8.228 -8.906 14.137 1.00 95.12 342 PRO A C 1
ATOM 2680 O O . PRO A 1 342 ? -7.108 -8.507 14.418 1.00 95.12 342 PRO A O 1
ATOM 2683 N N . ASN A 1 343 ? -8.430 -9.918 13.287 1.00 96.19 343 ASN A N 1
ATOM 2684 C CA . ASN A 1 343 ? -7.348 -10.675 12.663 1.00 96.19 343 ASN A CA 1
ATOM 2685 C C . ASN A 1 343 ? -6.806 -10.059 11.358 1.00 96.19 343 ASN A C 1
ATOM 2687 O O . ASN A 1 343 ? -6.034 -10.693 10.639 1.00 96.19 343 ASN A O 1
ATOM 2691 N N . MET A 1 344 ? -7.232 -8.849 10.991 1.00 97.56 344 MET A N 1
ATOM 2692 C CA . MET A 1 344 ? -6.747 -8.198 9.772 1.00 97.56 344 MET A CA 1
ATOM 2693 C C . MET A 1 344 ? -5.344 -7.615 9.952 1.00 97.56 344 MET A C 1
ATOM 2695 O O . MET A 1 344 ? -4.526 -7.740 9.044 1.00 97.56 344 MET A O 1
ATOM 2699 N N . LEU A 1 345 ? -5.061 -7.019 11.114 1.00 96.81 345 LEU A N 1
ATOM 2700 C CA . LEU A 1 345 ? -3.818 -6.305 11.396 1.00 96.81 345 LEU A CA 1
ATOM 2701 C C . LEU A 1 345 ? -3.314 -6.618 12.808 1.00 96.81 345 LEU A C 1
ATOM 2703 O O . LEU A 1 345 ? -3.991 -6.314 13.788 1.00 96.81 345 LEU A O 1
ATOM 2707 N N . ALA A 1 346 ? -2.104 -7.160 12.899 1.00 96.56 346 ALA A N 1
ATOM 2708 C CA . ALA A 1 346 ? -1.401 -7.366 14.154 1.00 96.56 346 ALA A CA 1
ATOM 2709 C C . ALA A 1 346 ? -0.557 -6.137 14.532 1.00 96.56 346 ALA A C 1
ATOM 2711 O O . ALA A 1 346 ? 0.111 -5.538 13.682 1.00 96.56 346 ALA A O 1
ATOM 2712 N N . HIS A 1 347 ? -0.528 -5.820 15.824 1.00 93.50 347 HIS A N 1
ATOM 2713 C CA . HIS A 1 347 ? 0.151 -4.685 16.444 1.00 93.50 347 HIS A CA 1
ATOM 2714 C C . HIS A 1 347 ? 1.217 -5.131 17.461 1.00 93.50 347 HIS A C 1
ATOM 2716 O O . HIS A 1 347 ? 1.030 -4.996 18.677 1.00 93.50 347 HIS A O 1
ATOM 2722 N N . PRO A 1 348 ? 2.378 -5.636 17.010 1.00 94.50 348 PRO A N 1
ATOM 2723 C CA . PRO A 1 348 ? 3.513 -5.843 17.899 1.00 94.50 348 PRO A CA 1
ATOM 2724 C C . PRO A 1 348 ? 3.947 -4.515 18.540 1.00 94.50 348 PRO A C 1
ATOM 2726 O O . PRO A 1 348 ? 3.846 -3.463 17.903 1.00 94.50 348 PRO A O 1
ATOM 2729 N N . PRO A 1 349 ? 4.438 -4.536 19.787 1.00 93.94 349 PRO A N 1
ATOM 2730 C CA . PRO A 1 349 ? 4.726 -5.717 20.610 1.00 93.94 349 PRO A CA 1
ATOM 2731 C C . PRO A 1 349 ? 3.530 -6.251 21.431 1.00 93.94 349 PRO A C 1
ATOM 2733 O O . PRO A 1 349 ? 3.708 -7.201 22.197 1.00 93.94 349 PRO A O 1
ATOM 2736 N N . PHE A 1 350 ? 2.339 -5.653 21.309 1.00 93.06 350 PHE A N 1
ATOM 2737 C CA . PHE A 1 350 ? 1.155 -6.035 22.090 1.00 93.06 350 PHE A CA 1
ATOM 2738 C C . PHE A 1 350 ? 0.579 -7.375 21.635 1.00 93.06 350 PHE A C 1
ATOM 2740 O O . PHE A 1 350 ? 0.327 -8.250 22.465 1.00 93.06 350 PHE A O 1
ATOM 2747 N N . ASP A 1 351 ? 0.461 -7.557 20.321 1.00 93.81 351 ASP A N 1
ATOM 2748 C CA . ASP A 1 351 ? 0.220 -8.871 19.740 1.00 93.81 351 ASP A CA 1
ATOM 2749 C C . ASP A 1 351 ? 1.530 -9.670 19.738 1.00 93.81 351 ASP A C 1
ATOM 2751 O O . ASP A 1 351 ? 2.600 -9.163 19.374 1.00 93.81 351 ASP A O 1
ATOM 2755 N N . LYS A 1 352 ? 1.452 -10.926 20.190 1.00 93.75 352 LYS A N 1
ATOM 2756 C CA . LYS A 1 352 ? 2.622 -11.804 20.362 1.00 93.75 352 LYS A CA 1
ATOM 2757 C C . LYS A 1 352 ? 2.672 -12.954 19.368 1.00 93.75 352 LYS A C 1
ATOM 2759 O O . LYS A 1 352 ? 3.766 -13.409 19.044 1.00 93.75 352 LYS A O 1
ATOM 2764 N N . GLU A 1 353 ? 1.513 -13.390 18.887 1.00 94.12 353 GLU A N 1
ATOM 2765 C CA . GLU A 1 353 ? 1.339 -14.583 18.059 1.00 94.12 353 GLU A CA 1
ATOM 2766 C C . GLU A 1 353 ? 0.768 -14.239 16.682 1.00 94.12 353 GLU A C 1
ATOM 2768 O O . GLU A 1 353 ? 0.107 -13.222 16.495 1.00 94.12 353 GLU A O 1
ATOM 2773 N N . GLU A 1 354 ? 0.972 -15.122 15.704 1.00 93.62 354 GLU A N 1
ATOM 2774 C CA . GLU A 1 354 ? 0.449 -14.960 14.336 1.00 93.62 354 GLU A CA 1
ATOM 2775 C C . GLU A 1 354 ? -1.055 -15.268 14.186 1.00 93.62 354 GLU A C 1
ATOM 2777 O O . GLU A 1 354 ? -1.571 -15.407 13.064 1.00 93.62 354 GLU A O 1
ATOM 2782 N N . VAL A 1 355 ? -1.747 -15.391 15.316 1.00 94.31 355 VAL A N 1
ATOM 2783 C CA . VAL A 1 355 ? -3.183 -15.626 15.439 1.00 94.31 355 VAL A CA 1
ATOM 2784 C C . VAL A 1 355 ? -3.790 -14.636 16.426 1.00 94.31 355 VAL A C 1
ATOM 2786 O O . VAL A 1 355 ? -3.116 -14.171 17.343 1.00 94.31 355 VAL A O 1
ATOM 2789 N N . ASP A 1 356 ? -5.065 -14.314 16.240 1.00 91.94 356 ASP A N 1
ATOM 2790 C CA . ASP A 1 356 ? -5.817 -13.512 17.199 1.00 91.94 356 ASP A CA 1
ATOM 2791 C C . ASP A 1 356 ? -6.294 -14.335 18.409 1.00 91.94 356 ASP A C 1
ATOM 2793 O O . ASP A 1 356 ? -6.052 -15.539 18.518 1.00 91.94 356 ASP A O 1
ATOM 2797 N N . ASN A 1 357 ? -7.022 -13.682 19.318 1.00 89.62 357 ASN A N 1
ATOM 2798 C CA . ASN A 1 357 ? -7.569 -14.307 20.528 1.00 89.62 357 ASN A CA 1
ATOM 2799 C C . ASN A 1 357 ? -8.570 -15.448 20.250 1.00 89.62 357 ASN A C 1
ATOM 2801 O O . ASN A 1 357 ? -8.877 -16.220 21.155 1.00 89.62 357 ASN A O 1
ATOM 2805 N N . GLU A 1 358 ? -9.090 -15.558 19.025 1.00 93.00 358 GLU A N 1
ATOM 2806 C CA . GLU A 1 358 ? -9.987 -16.632 18.585 1.00 93.00 358 GLU A CA 1
ATOM 2807 C C . GLU A 1 358 ? -9.230 -17.739 17.821 1.00 93.00 358 GLU A C 1
ATOM 2809 O O . GLU A 1 358 ? -9.846 -18.671 17.304 1.00 93.00 358 GLU A O 1
ATOM 2814 N N . GLY A 1 359 ? -7.898 -17.651 17.727 1.00 93.38 359 GLY A N 1
ATOM 2815 C CA . GLY A 1 359 ? -7.061 -18.587 16.977 1.00 93.38 359 GLY A CA 1
ATOM 2816 C C . GLY A 1 359 ? -7.112 -18.382 15.460 1.00 93.38 359 GLY A C 1
ATOM 2817 O O . GLY A 1 359 ? -6.641 -19.239 14.709 1.00 93.38 359 GLY A O 1
ATOM 2818 N N . ARG A 1 360 ? -7.677 -17.268 14.977 1.00 94.88 360 ARG A N 1
ATOM 2819 C CA . ARG A 1 360 ? -7.746 -16.961 13.545 1.00 94.88 360 ARG A CA 1
ATOM 2820 C C . ARG A 1 360 ? -6.414 -16.391 13.065 1.00 94.88 360 ARG A C 1
ATOM 2822 O O . ARG A 1 360 ? -5.842 -15.542 13.745 1.00 94.88 360 ARG A O 1
ATOM 2829 N N . PRO A 1 361 ? -5.943 -16.773 11.870 1.00 95.69 361 PRO A N 1
ATOM 2830 C CA . PRO A 1 361 ? -4.702 -16.250 11.317 1.00 95.69 361 PRO A CA 1
ATOM 2831 C C . PRO A 1 361 ? -4.756 -14.727 11.102 1.00 95.69 361 PRO A C 1
ATOM 2833 O O . PRO A 1 361 ? -5.695 -14.226 10.480 1.00 95.69 361 PRO A O 1
ATOM 2836 N N . MET A 1 362 ? -3.714 -14.020 11.561 1.00 96.50 362 MET A N 1
ATOM 2837 C CA . MET A 1 362 ? -3.424 -12.614 11.232 1.00 96.50 362 MET A CA 1
ATOM 2838 C C . MET A 1 362 ? -2.973 -12.448 9.769 1.00 96.50 362 MET A C 1
ATOM 2840 O O . MET A 1 362 ? -2.240 -13.298 9.265 1.00 96.50 362 MET A O 1
ATOM 2844 N N . TYR A 1 363 ? -3.366 -11.379 9.072 1.00 97.62 363 TYR A N 1
ATOM 2845 C CA . TYR A 1 363 ? -2.983 -11.173 7.659 1.00 97.62 363 TYR A CA 1
ATOM 2846 C C . TYR A 1 363 ? -1.873 -10.142 7.449 1.00 97.62 363 TYR A C 1
ATOM 2848 O O . TYR A 1 363 ? -0.957 -10.369 6.651 1.00 97.62 363 TYR A O 1
ATOM 2856 N N . LEU A 1 364 ? -1.960 -9.016 8.153 1.00 98.06 364 LEU A N 1
ATOM 2857 C CA . LEU A 1 364 ? -1.002 -7.921 8.077 1.00 98.06 364 LEU A CA 1
ATOM 2858 C C . LEU A 1 364 ? -0.279 -7.753 9.409 1.00 98.06 364 LEU A C 1
ATOM 2860 O O . LEU A 1 364 ? -0.871 -7.913 10.474 1.00 98.06 364 LEU A O 1
ATOM 2864 N N . LEU A 1 365 ? 0.982 -7.352 9.336 1.00 97.19 365 LEU A N 1
ATOM 2865 C CA . LEU A 1 365 ? 1.781 -6.932 10.479 1.00 97.19 365 LEU A CA 1
ATOM 2866 C C . LEU A 1 365 ? 2.051 -5.428 10.382 1.00 97.19 365 LEU A C 1
ATOM 2868 O O . LEU A 1 365 ? 2.473 -4.958 9.328 1.00 97.19 365 LEU A O 1
ATOM 2872 N N . HIS A 1 366 ? 1.844 -4.685 11.470 1.00 95.31 366 HIS A N 1
ATOM 2873 C CA . HIS A 1 366 ? 2.024 -3.231 11.524 1.00 95.31 366 HIS A CA 1
ATOM 2874 C C . HIS A 1 366 ? 3.319 -2.830 12.248 1.00 95.31 366 HIS A C 1
ATOM 2876 O O . HIS A 1 366 ? 3.483 -3.122 13.434 1.00 95.31 366 HIS A O 1
ATOM 2882 N N . LEU A 1 367 ? 4.221 -2.093 11.591 1.00 93.44 367 LEU A N 1
ATOM 2883 C CA . LEU A 1 367 ? 5.450 -1.581 12.227 1.00 93.44 367 LEU A CA 1
ATOM 2884 C C . LEU A 1 367 ? 5.218 -0.260 12.990 1.00 93.44 367 LEU A C 1
ATOM 2886 O O . LEU A 1 367 ? 5.944 0.713 12.798 1.00 93.44 367 LEU A O 1
ATOM 2890 N N . THR A 1 368 ? 4.202 -0.179 13.847 1.00 89.12 368 THR A N 1
ATOM 2891 C CA . THR A 1 368 ? 3.816 1.103 14.470 1.00 89.12 368 THR A CA 1
ATOM 2892 C C . THR A 1 368 ? 4.549 1.416 15.774 1.00 89.12 368 THR A C 1
ATOM 2894 O O . THR A 1 368 ? 5.091 2.520 15.926 1.00 89.12 368 THR A O 1
ATOM 2897 N N . TYR A 1 369 ? 4.611 0.465 16.706 1.00 91.44 369 TYR A N 1
ATOM 2898 C CA . TYR A 1 369 ? 5.096 0.698 18.064 1.00 91.44 369 TYR A CA 1
ATOM 2899 C C . TYR A 1 369 ? 6.570 0.307 18.215 1.00 91.44 369 TYR A C 1
ATOM 2901 O O . TYR A 1 369 ? 7.021 -0.660 17.595 1.00 91.44 369 TYR A O 1
ATOM 2909 N N . PRO A 1 370 ? 7.334 1.024 19.059 1.00 93.75 370 PRO A N 1
ATOM 2910 C CA . PRO A 1 370 ? 8.659 0.570 19.449 1.00 93.75 370 PRO A CA 1
ATOM 2911 C C . PRO A 1 370 ? 8.552 -0.768 20.191 1.00 93.75 370 PRO A C 1
ATOM 2913 O O . PRO A 1 370 ? 7.814 -0.910 21.164 1.00 93.75 370 PRO A O 1
ATOM 2916 N N . CYS A 1 371 ? 9.315 -1.754 19.741 1.00 95.25 371 CYS A N 1
ATOM 2917 C CA . CYS A 1 371 ? 9.418 -3.070 20.353 1.00 95.25 371 CYS A CA 1
ATOM 2918 C C . CYS A 1 371 ? 10.657 -3.091 21.253 1.00 95.25 371 CYS A C 1
ATOM 2920 O O . CYS A 1 371 ? 11.761 -3.363 20.780 1.00 95.25 371 CYS A O 1
ATOM 2922 N N . ARG A 1 372 ? 10.480 -2.761 22.534 1.00 95.44 372 ARG A N 1
ATOM 2923 C CA . ARG A 1 372 ? 11.560 -2.637 23.525 1.00 95.44 372 ARG A CA 1
ATOM 2924 C C . ARG A 1 372 ? 11.427 -3.692 24.611 1.00 95.44 372 ARG A C 1
ATOM 2926 O O . ARG A 1 372 ? 10.357 -3.826 25.200 1.00 95.44 372 ARG A O 1
ATOM 2933 N N . TYR A 1 373 ? 12.518 -4.402 24.881 1.00 96.19 373 TYR A N 1
ATOM 2934 C CA . TYR A 1 373 ? 12.560 -5.492 25.852 1.00 96.19 373 TYR A CA 1
ATOM 2935 C C . TYR A 1 373 ? 13.757 -5.357 26.785 1.00 96.19 373 TYR A C 1
ATOM 2937 O O . TYR A 1 373 ? 14.873 -5.116 26.323 1.00 96.19 373 TYR A O 1
ATOM 2945 N N . ASP A 1 374 ? 13.525 -5.517 28.085 1.00 94.94 374 ASP A N 1
ATOM 2946 C CA . ASP A 1 374 ? 14.573 -5.524 29.102 1.00 94.94 374 ASP A CA 1
ATOM 2947 C C . ASP A 1 374 ? 15.341 -6.857 29.151 1.00 94.94 374 ASP A C 1
ATOM 2949 O O . ASP A 1 374 ? 15.060 -7.804 28.411 1.00 94.94 374 ASP A O 1
ATOM 2953 N N . LYS A 1 375 ? 16.353 -6.923 30.025 1.00 94.25 375 LYS A N 1
ATOM 2954 C CA . LYS A 1 375 ? 17.216 -8.102 30.206 1.00 94.25 375 LYS A CA 1
ATOM 2955 C C . LYS A 1 375 ? 16.461 -9.373 30.611 1.00 94.25 375 LYS A C 1
ATOM 2957 O O . LYS A 1 375 ? 16.997 -10.460 30.418 1.00 94.25 375 LYS A O 1
ATOM 2962 N N . ASP A 1 376 ? 15.261 -9.223 31.166 1.00 93.62 376 ASP A N 1
ATOM 2963 C CA . ASP A 1 376 ? 14.410 -10.304 31.653 1.00 93.62 376 ASP A CA 1
ATOM 2964 C C . ASP A 1 376 ? 13.331 -10.675 30.611 1.00 93.62 376 ASP A C 1
ATOM 2966 O O . ASP A 1 376 ? 12.538 -11.587 30.835 1.00 93.62 376 ASP A O 1
ATOM 2970 N N . GLY A 1 377 ? 13.319 -10.008 29.447 1.00 92.38 377 GLY A N 1
ATOM 2971 C CA . GLY A 1 377 ? 12.387 -10.272 28.349 1.00 92.38 377 GLY A CA 1
ATOM 2972 C C . GLY A 1 377 ? 11.034 -9.589 28.498 1.00 92.38 377 GLY A C 1
ATOM 2973 O O . GLY A 1 377 ? 10.111 -9.899 27.738 1.00 92.38 377 GLY A O 1
ATOM 2974 N N . ASN A 1 378 ? 10.893 -8.656 29.440 1.00 94.19 378 ASN A N 1
ATOM 2975 C CA . ASN A 1 378 ? 9.662 -7.901 29.627 1.00 94.19 378 ASN A CA 1
ATOM 2976 C C . ASN A 1 378 ? 9.653 -6.663 28.733 1.00 94.19 378 ASN A C 1
ATOM 2978 O O . ASN A 1 378 ? 10.687 -6.034 28.500 1.00 94.19 378 ASN A O 1
ATOM 2982 N N . MET A 1 379 ? 8.467 -6.297 28.242 1.00 94.00 379 MET A N 1
ATOM 2983 C CA . MET A 1 379 ? 8.301 -5.032 27.533 1.00 94.00 379 MET A CA 1
ATOM 2984 C C . MET A 1 379 ? 8.607 -3.859 28.462 1.00 94.00 379 MET A C 1
ATOM 2986 O O . MET A 1 379 ? 8.151 -3.832 29.604 1.00 94.00 379 MET A O 1
ATOM 2990 N N . THR A 1 380 ? 9.333 -2.869 27.952 1.00 91.81 380 THR A N 1
ATOM 2991 C CA . THR A 1 380 ? 9.670 -1.664 28.709 1.00 91.81 380 THR A CA 1
ATOM 2992 C C . THR A 1 380 ? 9.602 -0.430 27.826 1.00 91.81 380 THR A C 1
ATOM 2994 O O . THR A 1 380 ? 10.159 -0.403 26.733 1.00 91.81 380 THR A O 1
ATOM 2997 N N . ASP A 1 381 ? 8.972 0.634 28.313 1.00 87.88 381 ASP A N 1
ATOM 2998 C CA . ASP A 1 381 ? 9.005 1.924 27.620 1.00 87.88 381 ASP A CA 1
ATOM 2999 C C . ASP A 1 381 ? 10.328 2.668 27.863 1.00 87.88 381 ASP A C 1
ATOM 3001 O O . ASP A 1 381 ? 10.678 3.589 27.116 1.00 87.88 381 ASP A O 1
ATOM 3005 N N . ASN A 1 382 ? 11.105 2.243 28.868 1.00 88.12 382 ASN A N 1
ATOM 3006 C CA . ASN A 1 382 ? 12.374 2.860 29.219 1.00 88.12 382 ASN A CA 1
ATOM 3007 C C . ASN A 1 382 ? 13.504 2.372 28.301 1.00 88.12 382 ASN A C 1
ATOM 3009 O O . ASN A 1 382 ? 14.032 1.270 28.456 1.00 88.12 382 ASN A O 1
ATOM 3013 N N . SER A 1 383 ? 13.925 3.241 27.382 1.00 85.38 383 SER A N 1
ATOM 3014 C CA . SER A 1 383 ? 14.982 2.945 26.413 1.00 85.38 383 SER A CA 1
ATOM 3015 C C . SER A 1 383 ? 16.337 2.619 27.046 1.00 85.38 383 SER A C 1
ATOM 3017 O O . SER A 1 383 ? 17.133 1.945 26.406 1.00 85.38 383 SER A O 1
ATOM 3019 N N . THR A 1 384 ? 16.627 3.062 28.277 1.00 90.00 384 THR A N 1
ATOM 3020 C CA . THR A 1 384 ? 17.913 2.755 28.935 1.00 90.00 384 THR A CA 1
ATOM 3021 C C . THR A 1 384 ? 17.957 1.365 29.563 1.00 90.00 384 THR A C 1
ATOM 3023 O O . THR A 1 384 ? 19.043 0.842 29.798 1.00 90.00 384 THR A O 1
ATOM 3026 N N . LEU A 1 385 ? 16.796 0.757 29.822 1.00 90.62 385 LEU A N 1
ATOM 3027 C CA . LEU A 1 385 ? 16.685 -0.607 30.347 1.00 90.62 385 LEU A CA 1
ATOM 3028 C C . LEU A 1 385 ? 16.528 -1.653 29.237 1.00 90.62 385 LEU A C 1
ATOM 3030 O O . LEU A 1 385 ? 16.677 -2.846 29.502 1.00 90.62 385 LEU A O 1
ATOM 3034 N N . ALA A 1 386 ? 16.222 -1.220 28.013 1.00 92.12 386 ALA A N 1
ATOM 3035 C CA . ALA A 1 386 ? 16.007 -2.106 26.883 1.00 92.12 386 ALA A CA 1
ATOM 3036 C C . ALA A 1 386 ? 17.335 -2.730 26.415 1.00 92.12 386 ALA A C 1
ATOM 3038 O O . ALA A 1 386 ? 18.232 -2.031 25.948 1.00 92.12 386 ALA A O 1
ATOM 3039 N N . VAL A 1 387 ? 17.450 -4.058 26.505 1.00 93.25 387 VAL A N 1
ATOM 3040 C CA . VAL A 1 387 ? 18.572 -4.825 25.925 1.00 93.25 387 VAL A CA 1
ATOM 3041 C C . VAL A 1 387 ? 18.345 -5.147 24.451 1.00 93.25 387 VAL A C 1
ATOM 3043 O O . VAL A 1 387 ? 19.286 -5.464 23.729 1.00 93.25 387 VAL A O 1
ATOM 3046 N N . TYR A 1 388 ? 17.091 -5.081 24.005 1.00 95.31 388 TYR A N 1
ATOM 3047 C CA . TYR A 1 388 ? 16.707 -5.196 22.609 1.00 95.31 388 TYR A CA 1
ATOM 3048 C C . TYR A 1 388 ? 15.677 -4.119 22.276 1.00 95.31 388 TYR A C 1
ATOM 3050 O O . TYR A 1 388 ? 14.693 -3.948 22.998 1.00 95.31 388 TYR A O 1
ATOM 3058 N N . THR A 1 389 ? 15.901 -3.433 21.157 1.00 94.81 389 THR A N 1
ATOM 3059 C CA . THR A 1 389 ? 14.991 -2.428 20.612 1.00 94.81 389 THR A CA 1
ATOM 3060 C C . THR A 1 389 ? 14.853 -2.643 19.114 1.00 94.81 389 THR A C 1
ATOM 3062 O O . THR A 1 389 ? 15.847 -2.764 18.402 1.00 94.81 389 THR A O 1
ATOM 3065 N N . PHE A 1 390 ? 13.613 -2.651 18.640 1.00 95.00 390 PHE A N 1
ATOM 3066 C CA . PHE A 1 390 ? 13.288 -2.378 17.248 1.00 95.00 390 PHE A CA 1
ATOM 3067 C C . PHE A 1 390 ? 12.297 -1.215 17.203 1.00 95.00 390 PHE A C 1
ATOM 3069 O O . PHE A 1 390 ? 11.187 -1.326 17.719 1.00 95.00 390 PHE A O 1
ATOM 3076 N N . ASP A 1 391 ? 12.678 -0.104 16.581 1.00 94.19 391 ASP A N 1
ATOM 3077 C CA . ASP A 1 391 ? 11.777 1.013 16.301 1.00 94.19 391 ASP A CA 1
ATOM 3078 C C . ASP A 1 391 ? 12.021 1.499 14.874 1.00 94.19 391 ASP A C 1
ATOM 3080 O O . ASP A 1 391 ? 13.120 1.934 14.531 1.00 94.19 391 ASP A O 1
ATOM 3084 N N . LYS A 1 392 ? 10.983 1.469 14.027 1.00 92.19 392 LYS A N 1
ATOM 3085 C CA . LYS A 1 392 ? 11.105 1.911 12.630 1.00 92.19 392 LYS A CA 1
ATOM 3086 C C . LYS A 1 392 ? 11.593 3.358 12.500 1.00 92.19 392 LYS A C 1
ATOM 3088 O O . LYS A 1 392 ? 12.128 3.731 11.457 1.00 92.19 392 LYS A O 1
ATOM 3093 N N . ARG A 1 393 ? 11.388 4.180 13.536 1.00 91.38 393 ARG A N 1
ATOM 3094 C CA . ARG A 1 393 ? 11.771 5.599 13.569 1.00 91.38 393 ARG A CA 1
ATOM 3095 C C . ARG A 1 393 ? 13.287 5.785 13.599 1.00 91.38 393 ARG A C 1
ATOM 3097 O O . ARG A 1 393 ? 13.763 6.814 13.127 1.00 91.38 393 ARG A O 1
ATOM 3104 N N . GLU A 1 394 ? 14.041 4.780 14.046 1.00 91.12 394 GLU A N 1
ATOM 3105 C CA . GLU A 1 394 ? 15.508 4.762 13.944 1.00 91.12 394 GLU A CA 1
ATOM 3106 C C . GLU A 1 394 ? 15.975 4.726 12.477 1.00 91.12 394 GLU A C 1
ATOM 3108 O O . GLU A 1 394 ? 17.037 5.246 12.144 1.00 91.12 394 GLU A O 1
ATOM 3113 N N . PHE A 1 395 ? 15.128 4.226 11.569 1.00 90.81 395 PHE A N 1
ATOM 3114 C CA . PHE A 1 395 ? 15.354 4.198 10.119 1.00 90.81 395 PHE A CA 1
ATOM 3115 C C . PHE A 1 395 ? 14.690 5.380 9.390 1.00 90.81 395 PHE A C 1
ATOM 3117 O O . PHE A 1 395 ? 14.352 5.300 8.206 1.00 90.81 395 PHE A O 1
ATOM 3124 N N . GLY A 1 396 ? 14.454 6.492 10.096 1.00 84.38 396 GLY A N 1
ATOM 3125 C CA . GLY A 1 396 ? 13.815 7.686 9.535 1.00 84.38 396 GLY A CA 1
ATOM 3126 C C . GLY A 1 396 ? 14.687 8.464 8.542 1.00 84.38 396 GLY A C 1
ATOM 3127 O O . GLY A 1 396 ? 14.145 9.168 7.694 1.00 84.38 396 GLY A O 1
ATOM 3128 N N . GLY A 1 397 ? 16.016 8.330 8.634 1.00 85.62 397 GLY A N 1
ATOM 3129 C CA . GLY A 1 397 ? 16.989 9.007 7.760 1.00 85.62 397 GLY A CA 1
ATOM 3130 C C . GLY A 1 397 ? 17.867 8.076 6.917 1.00 85.62 397 GLY A C 1
ATOM 3131 O O . GLY A 1 397 ? 18.564 8.547 6.024 1.00 85.62 397 GLY A O 1
ATOM 3132 N N . LYS A 1 398 ? 17.837 6.764 7.181 1.00 90.25 398 LYS A N 1
ATOM 3133 C CA . LYS A 1 398 ? 18.559 5.735 6.419 1.00 90.25 398 LYS A CA 1
ATOM 3134 C C . LYS A 1 398 ? 17.751 4.429 6.461 1.00 90.25 398 LYS A C 1
ATOM 3136 O O . LYS A 1 398 ? 17.196 4.138 7.520 1.00 90.25 398 LYS A O 1
ATOM 3141 N N . PRO A 1 399 ? 17.636 3.661 5.362 1.00 93.44 399 PRO A N 1
ATOM 3142 C CA . PRO A 1 399 ? 16.958 2.362 5.391 1.00 93.44 399 PRO A CA 1
ATOM 3143 C C . PRO A 1 399 ? 17.658 1.374 6.345 1.00 93.44 399 PRO A C 1
ATOM 3145 O O . PRO A 1 399 ? 18.830 1.572 6.680 1.00 93.44 399 PRO A O 1
ATOM 3148 N N . PRO A 1 400 ? 16.983 0.293 6.774 1.00 94.62 400 PRO A N 1
ATOM 3149 C CA . PRO A 1 400 ? 17.622 -0.751 7.569 1.00 94.62 400 PRO A CA 1
ATOM 3150 C C . PRO A 1 400 ? 18.746 -1.436 6.782 1.00 94.62 400 PRO A C 1
ATOM 3152 O O . PRO A 1 400 ? 18.636 -1.647 5.573 1.00 94.62 400 PRO A O 1
ATOM 3155 N N . LYS A 1 401 ? 19.831 -1.803 7.469 1.00 94.50 401 LYS A N 1
ATOM 3156 C CA . LYS A 1 401 ? 20.908 -2.620 6.893 1.00 94.50 401 LYS A CA 1
ATOM 3157 C C . LYS A 1 401 ? 20.445 -4.077 6.765 1.00 94.50 401 LYS A C 1
ATOM 3159 O O . LYS A 1 401 ? 19.629 -4.525 7.567 1.00 94.50 401 LYS A O 1
ATOM 3164 N N . ARG A 1 402 ? 21.004 -4.825 5.807 1.00 94.00 402 ARG A N 1
ATOM 3165 C CA . ARG A 1 402 ? 20.863 -6.291 5.761 1.00 94.00 402 ARG A CA 1
ATOM 3166 C C . ARG A 1 402 ? 21.337 -6.934 7.063 1.00 94.00 402 ARG A C 1
ATOM 3168 O O . ARG A 1 402 ? 22.244 -6.413 7.719 1.00 94.00 402 ARG A O 1
ATOM 3175 N N . ASN A 1 403 ? 20.793 -8.111 7.362 1.00 93.69 403 ASN A N 1
ATOM 3176 C CA . ASN A 1 403 ? 21.167 -8.923 8.521 1.00 93.69 403 ASN A CA 1
ATOM 3177 C C . ASN A 1 403 ? 20.985 -8.188 9.861 1.00 93.69 403 ASN A C 1
ATOM 3179 O O . ASN A 1 403 ? 21.882 -8.182 10.707 1.00 93.69 403 ASN A O 1
ATOM 3183 N N . LEU A 1 404 ? 19.822 -7.563 10.062 1.00 95.31 404 LEU A N 1
ATOM 3184 C CA . LEU A 1 404 ? 19.420 -7.059 11.370 1.00 95.31 404 LEU A CA 1
ATOM 3185 C C . LEU A 1 404 ? 19.496 -8.187 12.416 1.00 95.31 404 LEU A C 1
ATOM 3187 O O . LEU A 1 404 ? 19.094 -9.323 12.129 1.00 95.31 404 LEU A O 1
ATOM 3191 N N . PRO A 1 405 ? 19.997 -7.898 13.629 1.00 94.69 405 PRO A N 1
ATOM 3192 C CA . PRO A 1 405 ? 20.153 -8.905 14.665 1.00 94.69 405 PRO A CA 1
ATOM 3193 C C . PRO A 1 405 ? 18.787 -9.426 15.114 1.00 94.69 405 PRO A C 1
ATOM 3195 O O . PRO A 1 405 ? 17.896 -8.653 15.468 1.00 94.69 405 PRO A O 1
ATOM 3198 N N . MET A 1 406 ? 18.634 -10.751 15.133 1.00 95.44 406 MET A N 1
ATOM 3199 C CA . MET A 1 406 ? 17.429 -11.382 15.670 1.00 95.44 406 MET A CA 1
ATOM 3200 C C . MET A 1 406 ? 17.260 -11.048 17.161 1.00 95.44 406 MET A C 1
ATOM 3202 O O . MET A 1 406 ? 18.264 -10.979 17.878 1.00 95.44 406 MET A O 1
ATOM 3206 N N . PRO A 1 407 ? 16.015 -10.908 17.662 1.00 95.56 407 PRO A N 1
ATOM 3207 C CA . PRO A 1 407 ? 15.783 -10.689 19.084 1.00 95.56 407 PRO A CA 1
ATOM 3208 C C . PRO A 1 407 ? 16.448 -11.783 19.938 1.00 95.56 407 PRO A C 1
ATOM 3210 O O . PRO A 1 407 ? 16.358 -12.970 19.584 1.00 95.56 407 PRO A O 1
ATOM 3213 N N . PRO A 1 408 ? 17.087 -11.432 21.072 1.00 95.31 408 PRO A N 1
ATOM 3214 C CA . PRO A 1 408 ? 17.745 -12.407 21.937 1.00 95.31 408 PRO A CA 1
ATOM 3215 C C . PRO A 1 408 ? 16.731 -13.433 22.462 1.00 95.31 408 PRO A C 1
ATOM 3217 O O . PRO A 1 408 ? 15.542 -13.120 22.525 1.00 95.31 408 PRO A O 1
ATOM 3220 N N . PRO A 1 409 ? 17.141 -14.659 22.845 1.00 94.56 409 PRO A N 1
ATOM 3221 C CA . PRO A 1 409 ? 16.224 -15.732 23.259 1.00 94.56 409 PRO A CA 1
ATOM 3222 C C . PRO A 1 409 ? 15.215 -15.345 24.349 1.00 94.56 409 PRO A C 1
ATOM 3224 O O . PRO A 1 409 ? 14.107 -15.871 24.359 1.00 94.56 409 PRO A O 1
ATOM 3227 N N . VAL A 1 410 ? 15.577 -14.388 25.208 1.00 93.81 410 VAL A N 1
ATOM 3228 C CA . VAL A 1 410 ? 14.723 -13.849 26.277 1.00 93.81 410 VAL A CA 1
ATOM 3229 C C . VAL A 1 410 ? 13.488 -13.093 25.755 1.00 93.81 410 VAL A C 1
ATOM 3231 O O . VAL A 1 410 ? 12.490 -12.960 26.451 1.00 93.81 410 VAL A O 1
ATOM 3234 N N . VAL A 1 411 ? 13.505 -12.622 24.503 1.00 93.88 411 VAL A N 1
ATOM 3235 C CA . VAL A 1 411 ? 12.343 -11.978 23.875 1.00 93.88 411 VAL A CA 1
ATOM 3236 C C . VAL A 1 411 ? 11.371 -13.053 23.387 1.00 93.88 411 VAL A C 1
ATOM 3238 O O . VAL A 1 411 ? 11.526 -13.617 22.299 1.00 93.88 411 VAL A O 1
ATOM 3241 N N . HIS A 1 412 ? 10.349 -13.330 24.192 1.00 92.69 412 HIS A N 1
ATOM 3242 C CA . HIS A 1 412 ? 9.287 -14.301 23.903 1.00 92.69 412 HIS A CA 1
ATOM 3243 C C . HIS A 1 412 ? 8.093 -13.660 23.167 1.00 92.69 412 HIS A C 1
ATOM 3245 O O . HIS A 1 412 ? 6.946 -13.788 23.588 1.00 92.69 412 HIS A O 1
ATOM 3251 N N . ASN A 1 413 ? 8.360 -12.920 22.086 1.00 94.94 413 ASN A N 1
ATOM 3252 C CA . ASN A 1 413 ? 7.327 -12.401 21.185 1.00 94.94 413 ASN A CA 1
ATOM 3253 C C . ASN A 1 413 ? 7.628 -12.868 19.753 1.00 94.94 413 ASN A C 1
ATOM 3255 O O . ASN A 1 413 ? 8.619 -12.443 19.148 1.00 94.94 413 ASN A O 1
ATOM 3259 N N . ASN A 1 414 ? 6.780 -13.757 19.227 1.00 94.12 414 ASN A N 1
ATOM 3260 C CA . ASN A 1 414 ? 6.969 -14.366 17.913 1.00 94.12 414 ASN A CA 1
ATOM 3261 C C . ASN A 1 414 ? 6.792 -13.342 16.790 1.00 94.12 414 ASN A C 1
ATOM 3263 O O . ASN A 1 414 ? 7.589 -13.335 15.854 1.00 94.12 414 ASN A O 1
ATOM 3267 N N . LEU A 1 415 ? 5.844 -12.411 16.914 1.00 95.44 415 LEU A N 1
ATOM 3268 C CA . LEU A 1 415 ? 5.670 -11.350 15.924 1.00 95.44 415 LEU A CA 1
ATOM 3269 C C . LEU A 1 415 ? 6.847 -10.368 15.874 1.00 95.44 415 LEU A C 1
ATOM 3271 O O . LEU A 1 415 ? 7.232 -9.941 14.791 1.00 95.44 415 LEU A O 1
ATOM 3275 N N . VAL A 1 416 ? 7.476 -10.039 17.005 1.00 96.00 416 VAL A N 1
ATOM 3276 C CA . VAL A 1 416 ? 8.682 -9.184 17.015 1.00 96.00 416 VAL A CA 1
ATOM 3277 C C . VAL A 1 416 ? 9.861 -9.884 16.336 1.00 96.00 416 VAL A C 1
ATOM 3279 O O . VAL A 1 416 ? 10.620 -9.254 15.601 1.00 96.00 416 VAL A O 1
ATOM 3282 N N . ARG A 1 417 ? 10.004 -11.200 16.525 1.00 95.69 417 ARG A N 1
ATOM 3283 C CA . ARG A 1 417 ? 10.981 -12.006 15.773 1.00 95.69 417 ARG A CA 1
ATOM 3284 C C . ARG A 1 417 ? 10.647 -12.039 14.286 1.00 95.69 417 ARG A C 1
ATOM 3286 O O . ARG A 1 417 ? 11.551 -11.901 13.464 1.00 95.69 417 ARG A O 1
ATOM 3293 N N . LEU A 1 418 ? 9.366 -12.176 13.954 1.00 96.50 418 LEU A N 1
ATOM 3294 C CA . LEU A 1 418 ? 8.883 -12.193 12.581 1.00 96.50 418 LEU A CA 1
ATOM 3295 C C . LEU A 1 418 ? 9.146 -10.862 11.868 1.00 96.50 418 LEU A C 1
ATOM 3297 O O . LEU A 1 418 ? 9.573 -10.897 10.723 1.00 96.50 418 LEU A O 1
ATOM 3301 N N . ILE A 1 419 ? 9.000 -9.710 12.536 1.00 96.12 419 ILE A N 1
ATOM 3302 C CA . ILE A 1 419 ? 9.384 -8.399 11.979 1.00 96.12 419 ILE A CA 1
ATOM 3303 C C . ILE A 1 419 ? 10.817 -8.438 11.448 1.00 96.12 419 ILE A C 1
ATOM 3305 O O . ILE A 1 419 ? 11.062 -8.105 10.288 1.00 96.12 419 ILE A O 1
ATOM 3309 N N . VAL A 1 420 ? 11.764 -8.858 12.290 1.00 97.00 420 VAL A N 1
ATOM 3310 C CA . VAL A 1 420 ? 13.185 -8.877 11.925 1.00 97.00 420 VAL A CA 1
ATOM 3311 C C . VAL A 1 420 ? 13.445 -9.886 10.813 1.00 97.00 420 VAL A C 1
ATOM 3313 O O . VAL A 1 420 ? 14.139 -9.561 9.854 1.00 97.00 420 VAL A O 1
ATOM 3316 N N . ALA A 1 421 ? 12.843 -11.076 10.893 1.00 97.25 421 ALA A N 1
ATOM 3317 C CA . ALA A 1 421 ? 12.957 -12.089 9.849 1.00 97.25 421 ALA A CA 1
ATOM 3318 C C . ALA A 1 421 ? 12.413 -11.588 8.500 1.00 97.25 421 ALA A C 1
ATOM 3320 O O . ALA A 1 421 ? 13.062 -11.762 7.471 1.00 97.25 421 ALA A O 1
ATOM 3321 N N . MET A 1 422 ? 11.259 -10.915 8.507 1.00 97.69 422 MET A N 1
ATOM 3322 C CA . MET A 1 422 ? 10.622 -10.393 7.303 1.00 97.69 422 MET A CA 1
ATOM 3323 C C . MET A 1 422 ? 11.405 -9.233 6.681 1.00 97.69 422 MET A C 1
ATOM 3325 O O . MET A 1 422 ? 11.487 -9.129 5.456 1.00 97.69 422 MET A O 1
ATOM 3329 N N . ILE A 1 423 ? 11.986 -8.356 7.507 1.00 97.12 423 ILE A N 1
ATOM 3330 C CA . ILE A 1 423 ? 12.866 -7.287 7.025 1.00 97.12 423 ILE A CA 1
ATOM 3331 C C . ILE A 1 423 ? 14.135 -7.899 6.444 1.00 97.12 423 ILE A C 1
ATOM 3333 O O . ILE A 1 423 ? 14.462 -7.590 5.304 1.00 97.12 423 ILE A O 1
ATOM 3337 N N . ASN A 1 424 ? 14.801 -8.807 7.162 1.00 97.06 424 ASN A N 1
ATOM 3338 C CA . ASN A 1 424 ? 16.010 -9.465 6.671 1.00 97.06 424 ASN A CA 1
ATOM 3339 C C . ASN A 1 424 ? 15.766 -10.142 5.323 1.00 97.06 424 ASN A C 1
ATOM 3341 O O . ASN A 1 424 ? 16.449 -9.805 4.364 1.00 97.06 424 ASN A O 1
ATOM 3345 N N . GLU A 1 425 ? 14.723 -10.966 5.200 1.00 96.44 425 GLU A N 1
ATOM 3346 C CA . GLU A 1 425 ? 14.398 -11.643 3.941 1.00 96.44 425 GLU A CA 1
ATOM 3347 C C . GLU A 1 425 ? 14.138 -10.660 2.786 1.00 96.44 425 GLU A C 1
ATOM 3349 O O . GLU A 1 425 ? 14.643 -10.850 1.675 1.00 96.44 425 GLU A O 1
ATOM 3354 N N . ALA A 1 426 ? 13.371 -9.594 3.038 1.00 94.88 426 ALA A N 1
ATOM 3355 C CA . ALA A 1 426 ? 13.083 -8.586 2.024 1.00 94.88 426 ALA A CA 1
ATOM 3356 C C . ALA A 1 426 ? 14.353 -7.837 1.611 1.00 94.88 426 ALA A C 1
ATOM 3358 O O . ALA A 1 426 ? 14.651 -7.741 0.421 1.00 94.88 426 ALA A O 1
ATOM 3359 N N . THR A 1 427 ? 15.131 -7.345 2.579 1.00 95.31 427 THR A N 1
ATOM 3360 C CA . THR A 1 427 ? 16.399 -6.665 2.295 1.00 95.31 427 THR A CA 1
ATOM 3361 C C . THR A 1 427 ? 17.381 -7.586 1.593 1.00 95.31 427 THR A C 1
ATOM 3363 O O . THR A 1 427 ? 18.118 -7.107 0.737 1.00 95.31 427 THR A O 1
ATOM 3366 N N . ASP A 1 428 ? 17.338 -8.891 1.875 1.00 92.62 428 ASP A N 1
ATOM 3367 C CA . ASP A 1 428 ? 18.210 -9.868 1.247 1.00 92.62 428 ASP A CA 1
ATOM 3368 C C . ASP A 1 428 ? 17.853 -10.117 -0.221 1.00 92.62 428 ASP A C 1
ATOM 3370 O O . ASP A 1 428 ? 18.734 -10.186 -1.085 1.00 92.62 428 ASP A O 1
ATOM 3374 N N . SER A 1 429 ? 16.555 -10.178 -0.503 1.00 88.88 429 SER A N 1
ATOM 3375 C CA . SER A 1 429 ? 16.009 -10.512 -1.818 1.00 88.88 429 SER A CA 1
ATOM 3376 C C . SER A 1 429 ? 15.933 -9.316 -2.767 1.00 88.88 429 SER A C 1
ATOM 3378 O O . SER A 1 429 ? 16.000 -9.489 -3.984 1.00 88.88 429 SER A O 1
ATOM 3380 N N . ILE A 1 430 ? 15.783 -8.097 -2.242 1.00 88.94 430 ILE A N 1
ATOM 3381 C CA . ILE A 1 430 ? 15.716 -6.884 -3.061 1.00 88.94 430 ILE A CA 1
ATOM 3382 C C . ILE A 1 430 ? 17.123 -6.562 -3.604 1.00 88.94 430 ILE A C 1
ATOM 3384 O O . ILE A 1 430 ? 18.053 -6.366 -2.813 1.00 88.94 430 ILE A O 1
ATOM 3388 N N . PRO A 1 431 ? 17.313 -6.477 -4.937 1.00 85.56 431 PRO A N 1
ATOM 3389 C CA . PRO A 1 431 ? 18.607 -6.144 -5.527 1.00 85.56 431 PRO A CA 1
ATOM 3390 C C . PRO A 1 431 ? 19.125 -4.782 -5.059 1.00 85.56 431 PRO A C 1
ATOM 3392 O O . PRO A 1 431 ? 18.342 -3.874 -4.766 1.00 85.56 431 PRO A O 1
ATOM 3395 N N . CYS A 1 432 ? 20.451 -4.625 -5.036 1.00 88.25 432 CYS A N 1
ATOM 3396 C CA . CYS A 1 432 ? 21.111 -3.353 -4.715 1.00 88.25 432 CYS A CA 1
ATOM 3397 C C . CYS A 1 432 ? 20.798 -2.802 -3.326 1.00 88.25 432 CYS A C 1
ATOM 3399 O O . CYS A 1 432 ? 20.921 -1.599 -3.118 1.00 88.25 432 CYS A O 1
ATOM 3401 N N . TRP A 1 433 ? 20.347 -3.625 -2.375 1.00 93.25 433 TRP A N 1
ATOM 3402 C CA . TRP A 1 433 ? 19.953 -3.079 -1.079 1.00 93.25 433 TRP A CA 1
ATOM 3403 C C . TRP A 1 433 ? 21.125 -2.421 -0.339 1.00 93.25 433 TRP A C 1
ATOM 3405 O O . TRP A 1 433 ? 20.905 -1.439 0.355 1.00 93.25 433 TRP A O 1
ATOM 3415 N N . ASP A 1 434 ? 22.359 -2.901 -0.521 1.00 92.44 434 ASP A N 1
ATOM 3416 C CA . ASP A 1 434 ? 23.542 -2.295 0.106 1.00 92.44 434 ASP A CA 1
ATOM 3417 C C . ASP A 1 434 ? 23.892 -0.933 -0.520 1.00 92.44 434 ASP A C 1
ATOM 3419 O O . ASP A 1 434 ? 24.101 0.041 0.203 1.00 92.44 434 ASP A O 1
ATOM 3423 N N . ASP A 1 435 ? 23.844 -0.817 -1.851 1.00 91.50 435 ASP A N 1
ATOM 3424 C CA . ASP A 1 435 ? 23.997 0.472 -2.543 1.00 91.50 435 ASP A CA 1
ATOM 3425 C C . ASP A 1 435 ? 22.869 1.440 -2.163 1.00 91.50 435 ASP A C 1
ATOM 3427 O O . ASP A 1 435 ? 23.100 2.622 -1.894 1.00 91.50 435 ASP A O 1
ATOM 3431 N N . TYR A 1 436 ? 21.637 0.934 -2.097 1.00 92.50 436 TYR A N 1
ATOM 3432 C CA . TYR A 1 436 ? 20.477 1.681 -1.627 1.00 92.50 436 TYR A CA 1
ATOM 3433 C C . TYR A 1 436 ? 20.645 2.118 -0.171 1.00 92.50 436 TYR A C 1
ATOM 3435 O O . TYR A 1 436 ? 20.279 3.238 0.180 1.00 92.50 436 TYR A O 1
ATOM 3443 N N . TYR A 1 437 ? 21.222 1.264 0.674 1.00 93.12 437 TYR A N 1
ATOM 3444 C CA . TYR A 1 437 ? 21.506 1.584 2.061 1.00 93.12 437 TYR A CA 1
ATOM 3445 C C . TYR A 1 437 ? 22.477 2.750 2.163 1.00 93.12 437 TYR A C 1
ATOM 3447 O O . TYR A 1 437 ? 22.188 3.699 2.888 1.00 93.12 437 TYR A O 1
ATOM 3455 N N . GLU A 1 438 ? 23.577 2.738 1.411 1.00 92.06 438 GLU A N 1
ATOM 3456 C CA . GLU A 1 438 ? 24.564 3.817 1.475 1.00 92.06 438 GLU A CA 1
ATOM 3457 C C . GLU A 1 438 ? 24.104 5.119 0.816 1.00 92.06 438 GLU A C 1
ATOM 3459 O O . GLU A 1 438 ? 24.401 6.202 1.320 1.00 92.06 438 GLU A O 1
ATOM 3464 N N . THR A 1 439 ? 23.361 5.037 -0.287 1.00 89.44 439 THR A N 1
ATOM 3465 C CA . THR A 1 439 ? 22.989 6.221 -1.078 1.00 89.44 439 THR A CA 1
ATOM 3466 C C . THR A 1 439 ? 21.609 6.783 -0.746 1.00 89.44 439 THR A C 1
ATOM 3468 O O . THR A 1 439 ? 21.319 7.934 -1.078 1.00 89.44 439 THR A O 1
ATOM 3471 N N . GLY A 1 440 ? 20.736 5.976 -0.140 1.00 87.75 440 GLY A N 1
ATOM 3472 C CA . GLY A 1 440 ? 19.314 6.276 0.019 1.00 87.75 440 GLY A CA 1
ATOM 3473 C C . GLY A 1 440 ? 18.535 6.316 -1.300 1.00 87.75 440 GLY A C 1
ATOM 3474 O O . GLY A 1 440 ? 17.378 6.731 -1.280 1.00 87.75 440 GLY A O 1
ATOM 3475 N N . LYS A 1 441 ? 19.147 5.914 -2.426 1.00 88.00 441 LYS A N 1
ATOM 3476 C CA . LYS A 1 441 ? 18.568 5.977 -3.774 1.00 88.00 441 LYS A CA 1
ATOM 3477 C C . LYS A 1 441 ? 18.575 4.618 -4.456 1.00 88.00 441 LYS A C 1
ATOM 3479 O O . LYS A 1 441 ? 19.540 3.865 -4.348 1.00 88.00 441 LYS A O 1
ATOM 3484 N N . VAL A 1 442 ? 17.492 4.291 -5.144 1.00 85.69 442 VAL A N 1
ATOM 3485 C CA . VAL A 1 442 ? 17.369 3.086 -5.957 1.00 85.69 442 VAL A CA 1
ATOM 3486 C C . VAL A 1 442 ? 18.335 3.213 -7.128 1.00 85.69 442 VAL A C 1
ATOM 3488 O O . VAL A 1 442 ? 18.210 4.088 -7.984 1.00 85.69 442 VAL A O 1
ATOM 3491 N N . THR A 1 443 ? 19.339 2.345 -7.147 1.00 76.94 443 THR A N 1
ATOM 3492 C CA . THR A 1 443 ? 20.295 2.241 -8.243 1.00 76.94 443 THR A CA 1
ATOM 3493 C C . THR A 1 443 ? 19.935 1.052 -9.125 1.00 76.94 443 THR A C 1
ATOM 3495 O O . THR A 1 443 ? 19.513 -0.004 -8.655 1.00 76.94 443 THR A O 1
ATOM 3498 N N . ASN A 1 444 ? 20.134 1.208 -10.433 1.00 61.41 444 ASN A N 1
ATOM 3499 C CA . ASN A 1 444 ? 20.116 0.081 -11.354 1.00 61.41 444 ASN A CA 1
ATOM 3500 C C . ASN A 1 444 ? 21.455 -0.643 -11.222 1.00 61.41 444 ASN A C 1
ATOM 3502 O O . ASN A 1 444 ? 22.423 -0.249 -11.877 1.00 61.41 444 ASN A O 1
ATOM 3506 N N . CYS A 1 445 ? 21.552 -1.668 -10.373 1.00 52.56 445 CYS A N 1
ATOM 3507 C CA . CYS A 1 445 ? 22.776 -2.460 -10.381 1.00 52.56 445 CYS A CA 1
ATOM 3508 C C . CYS A 1 445 ? 22.870 -3.211 -11.704 1.00 52.56 445 CYS A C 1
ATOM 3510 O O . CYS A 1 445 ? 21.912 -3.885 -12.105 1.00 52.56 445 CYS A O 1
ATOM 3512 N N . PRO A 1 446 ? 24.047 -3.212 -12.343 1.00 44.66 446 PRO A N 1
ATOM 3513 C CA . PRO A 1 446 ? 24.399 -4.356 -13.150 1.00 44.66 446 PRO A CA 1
ATOM 3514 C C . PRO A 1 446 ? 24.311 -5.558 -12.214 1.00 44.66 446 PRO A C 1
ATOM 3516 O O . PRO A 1 446 ? 24.960 -5.571 -11.167 1.00 44.66 446 PRO A O 1
ATOM 3519 N N . VAL A 1 447 ? 23.505 -6.559 -12.567 1.00 40.28 447 VAL A N 1
ATOM 3520 C CA . VAL A 1 447 ? 23.694 -7.897 -12.009 1.00 40.28 447 VAL A CA 1
ATOM 3521 C C . VAL A 1 447 ? 25.160 -8.208 -12.277 1.00 40.28 447 VAL A C 1
ATOM 3523 O O . VAL A 1 447 ? 25.530 -8.430 -13.432 1.00 40.28 447 VAL A O 1
ATOM 3526 N N . GLN A 1 448 ? 26.019 -8.120 -11.258 1.00 34.03 448 GLN A N 1
ATOM 3527 C CA . GLN A 1 448 ? 27.353 -8.665 -11.406 1.00 34.03 448 GLN A CA 1
ATOM 3528 C C . GLN A 1 448 ? 27.117 -10.132 -11.741 1.00 34.03 448 GLN A C 1
ATOM 3530 O O . GLN A 1 448 ? 26.391 -10.801 -10.997 1.00 34.03 448 GLN A O 1
ATOM 3535 N N . PRO A 1 449 ? 27.611 -10.626 -12.888 1.00 32.66 449 PRO A N 1
ATOM 3536 C CA . PRO A 1 449 ? 27.549 -12.044 -13.138 1.00 32.66 449 PRO A CA 1
ATOM 3537 C C . PRO A 1 449 ? 28.297 -12.682 -11.973 1.00 32.66 449 PRO A C 1
ATOM 3539 O O . PRO A 1 449 ? 29.491 -12.441 -11.787 1.00 32.66 449 PRO A O 1
ATOM 3542 N N . ALA A 1 450 ? 27.562 -13.415 -11.137 1.00 37.38 450 ALA A N 1
ATOM 3543 C CA . ALA A 1 450 ? 28.179 -14.414 -10.296 1.00 37.38 450 ALA A CA 1
ATOM 3544 C C . ALA A 1 450 ? 28.956 -15.293 -11.277 1.00 37.38 450 ALA A C 1
ATOM 3546 O O . ALA A 1 450 ? 28.361 -15.935 -12.143 1.00 37.38 450 ALA A O 1
ATOM 3547 N N . ASP A 1 451 ? 30.276 -15.171 -11.200 1.00 37.50 451 ASP A N 1
ATOM 3548 C CA . ASP A 1 451 ? 31.281 -15.755 -12.079 1.00 37.50 451 ASP A CA 1
ATOM 3549 C C . ASP A 1 451 ? 31.453 -14.992 -13.401 1.00 37.50 451 ASP A C 1
ATOM 3551 O O . ASP A 1 451 ? 30.533 -14.881 -14.207 1.00 37.50 451 ASP A O 1
ATOM 3555 N N . GLY A 1 452 ? 32.666 -14.473 -13.639 1.00 36.88 452 GLY A N 1
ATOM 3556 C CA . GLY A 1 452 ? 33.096 -13.712 -14.823 1.00 36.88 452 GLY A CA 1
ATOM 3557 C C . GLY A 1 452 ? 33.050 -14.477 -16.156 1.00 36.88 452 GLY A C 1
ATOM 3558 O O . GLY A 1 452 ? 34.031 -14.515 -16.896 1.00 36.88 452 GLY A O 1
ATOM 3559 N N . GLY A 1 453 ? 31.916 -15.093 -16.477 1.00 43.62 453 GLY A N 1
ATOM 3560 C CA . GLY A 1 453 ? 31.641 -15.764 -17.733 1.00 43.62 453 GLY A CA 1
ATOM 3561 C C . GLY A 1 453 ? 31.403 -14.755 -18.849 1.00 43.62 453 GLY A C 1
ATOM 3562 O O . GLY A 1 453 ? 30.599 -13.830 -18.730 1.00 43.62 453 GLY A O 1
ATOM 3563 N N . THR A 1 454 ? 32.095 -14.952 -19.967 1.00 42.81 454 THR A N 1
ATOM 3564 C CA . THR A 1 454 ? 31.927 -14.165 -21.188 1.00 42.81 454 THR A CA 1
ATOM 3565 C C . THR A 1 454 ? 30.466 -14.257 -21.649 1.00 42.81 454 THR A C 1
ATOM 3567 O O . THR A 1 454 ? 29.971 -15.341 -21.965 1.00 42.81 454 THR A O 1
ATOM 3570 N N . LEU A 1 455 ? 29.752 -13.127 -21.658 1.00 46.50 455 LEU A N 1
ATOM 3571 C CA . LEU A 1 455 ? 28.406 -13.033 -22.225 1.00 46.50 455 LEU A CA 1
ATOM 3572 C C . LEU A 1 455 ? 28.481 -13.297 -23.732 1.00 46.50 455 LEU A C 1
ATOM 3574 O O . LEU A 1 455 ? 29.305 -12.715 -24.436 1.00 46.50 455 LEU A O 1
ATOM 3578 N N . ASN A 1 456 ? 27.621 -14.176 -24.239 1.00 48.16 456 ASN A N 1
ATOM 3579 C CA . ASN A 1 456 ? 27.522 -14.428 -25.670 1.00 48.16 456 ASN A CA 1
ATOM 3580 C C . ASN A 1 456 ? 26.899 -13.200 -26.373 1.00 48.16 456 ASN A C 1
ATOM 3582 O O . ASN A 1 456 ? 25.753 -12.871 -26.075 1.00 48.16 456 ASN A O 1
ATOM 3586 N N . PRO A 1 457 ? 27.580 -12.553 -27.337 1.00 44.38 457 PRO A N 1
ATOM 3587 C CA . PRO A 1 457 ? 27.112 -11.312 -27.968 1.00 44.38 457 PRO A CA 1
ATOM 3588 C C . PRO A 1 457 ? 25.872 -11.470 -28.870 1.00 44.38 457 PRO A C 1
ATOM 3590 O O . PRO A 1 457 ? 25.326 -10.470 -29.331 1.00 44.38 457 PRO A O 1
ATOM 3593 N N . LEU A 1 458 ? 25.424 -12.700 -29.152 1.00 41.53 458 LEU A N 1
ATOM 3594 C CA . LEU A 1 458 ? 24.273 -12.966 -30.029 1.00 41.53 458 LEU A CA 1
ATOM 3595 C C . LEU A 1 458 ? 22.951 -13.166 -29.292 1.00 41.53 458 LEU A C 1
ATOM 3597 O O . LEU A 1 458 ? 21.893 -12.976 -29.886 1.00 41.53 458 LEU A O 1
ATOM 3601 N N . ASN A 1 459 ? 23.004 -13.571 -28.024 1.00 49.78 459 ASN A N 1
ATOM 3602 C CA . ASN A 1 459 ? 21.817 -13.799 -27.199 1.00 49.78 459 ASN A CA 1
ATOM 3603 C C . ASN A 1 459 ? 21.970 -13.296 -25.752 1.00 49.78 459 ASN A C 1
ATOM 3605 O O . ASN A 1 459 ? 21.097 -13.556 -24.928 1.00 49.78 459 ASN A O 1
ATOM 3609 N N . ASN A 1 460 ? 23.072 -12.603 -25.436 1.00 48.03 460 ASN A N 1
ATOM 3610 C CA . ASN A 1 460 ? 23.435 -12.076 -24.116 1.00 48.03 460 ASN A CA 1
ATOM 3611 C C . ASN A 1 460 ? 23.307 -13.090 -22.967 1.00 48.03 460 ASN A C 1
ATOM 3613 O O . ASN A 1 460 ? 23.024 -12.722 -21.829 1.00 48.03 460 ASN A O 1
ATOM 3617 N N . MET A 1 461 ? 23.529 -14.376 -23.251 1.00 43.62 461 MET A N 1
ATOM 3618 C CA . MET A 1 461 ? 23.537 -15.432 -22.238 1.00 43.62 461 MET A CA 1
ATOM 3619 C C . MET A 1 461 ? 24.975 -15.775 -21.818 1.00 43.62 461 MET A C 1
ATOM 3621 O O . MET A 1 461 ? 25.850 -15.839 -22.685 1.00 43.62 461 MET A O 1
ATOM 3625 N N . PRO A 1 462 ? 25.241 -16.047 -20.527 1.00 44.31 462 PRO A N 1
ATOM 3626 C CA . PRO A 1 462 ? 26.537 -16.560 -20.088 1.00 44.31 462 PRO A CA 1
ATOM 3627 C C . PRO A 1 462 ? 26.777 -17.974 -20.643 1.00 44.31 462 PRO A C 1
ATOM 3629 O O . PRO A 1 462 ? 25.858 -18.799 -20.693 1.00 44.31 462 PRO A O 1
ATOM 3632 N N . VAL A 1 463 ? 28.009 -18.260 -21.071 1.00 41.56 463 VAL A N 1
ATOM 3633 C CA . VAL A 1 463 ? 28.438 -19.610 -21.476 1.00 41.56 463 VAL A CA 1
ATOM 3634 C C . VAL A 1 463 ? 28.645 -20.452 -20.212 1.00 41.56 463 VAL A C 1
ATOM 3636 O O . VAL A 1 463 ? 29.483 -20.108 -19.387 1.00 41.56 463 VAL A O 1
ATOM 3639 N N . LEU A 1 464 ? 27.882 -21.537 -20.037 1.00 42.50 464 LEU A N 1
ATOM 3640 C CA . LEU A 1 464 ? 27.958 -22.388 -18.840 1.00 42.50 464 LEU A CA 1
ATOM 3641 C C . LEU A 1 464 ? 28.636 -23.736 -19.140 1.00 42.50 464 LEU A C 1
ATOM 3643 O O . LEU A 1 464 ? 28.183 -24.431 -20.055 1.00 42.50 464 LEU A O 1
ATOM 3647 N N . PRO A 1 465 ? 29.638 -24.159 -18.347 1.00 35.84 465 PRO A N 1
ATOM 3648 C CA . PRO A 1 465 ? 30.012 -25.563 -18.205 1.00 35.84 465 PRO A CA 1
ATOM 3649 C C . PRO A 1 465 ? 28.962 -26.329 -17.376 1.00 35.84 465 PRO A C 1
ATOM 3651 O O . PRO A 1 465 ? 28.339 -25.765 -16.479 1.00 35.84 465 PRO A O 1
ATOM 3654 N N . ASN A 1 466 ? 28.766 -27.608 -17.717 1.00 42.94 466 ASN A N 1
ATOM 3655 C CA . ASN A 1 466 ? 27.909 -28.633 -17.095 1.00 42.94 466 ASN A CA 1
ATOM 3656 C C . ASN A 1 466 ? 27.260 -28.277 -15.739 1.00 42.94 466 ASN A C 1
ATOM 3658 O O . ASN A 1 466 ? 27.894 -28.343 -14.689 1.00 42.94 466 ASN A O 1
ATOM 3662 N N . THR A 1 467 ? 25.956 -27.979 -15.766 1.00 46.66 467 THR A N 1
ATOM 3663 C CA . THR A 1 467 ? 25.123 -27.772 -14.568 1.00 46.66 467 THR A CA 1
ATOM 3664 C C . THR A 1 467 ? 24.559 -29.112 -14.060 1.00 46.66 467 THR A C 1
ATOM 3666 O O . THR A 1 467 ? 24.177 -29.940 -14.890 1.00 46.66 467 THR A O 1
ATOM 3669 N N . PRO A 1 468 ? 24.449 -29.342 -12.734 1.00 46.06 468 PRO A N 1
ATOM 3670 C CA . PRO A 1 468 ? 23.843 -30.556 -12.181 1.00 46.06 468 PRO A CA 1
ATOM 3671 C C . PRO A 1 468 ? 22.396 -30.766 -12.655 1.00 46.06 468 PRO A C 1
ATOM 3673 O O . PRO A 1 468 ? 21.646 -29.805 -12.839 1.00 46.06 468 PRO A O 1
ATOM 3676 N N . SER A 1 469 ? 22.005 -32.030 -12.847 1.00 50.38 469 SER A N 1
ATOM 3677 C CA . SER A 1 469 ? 20.649 -32.435 -13.246 1.00 50.38 469 SER A CA 1
ATOM 3678 C C . SER A 1 469 ? 19.610 -32.005 -12.206 1.00 50.38 469 SER A C 1
ATOM 3680 O O . SER A 1 469 ? 19.677 -32.452 -11.064 1.00 50.38 469 SER A O 1
ATOM 3682 N N . ALA A 1 470 ? 18.626 -31.191 -12.596 1.00 53.69 470 ALA A N 1
ATOM 3683 C CA . ALA A 1 470 ? 17.431 -30.975 -11.781 1.00 53.69 470 ALA A CA 1
ATOM 3684 C C . ALA A 1 470 ? 16.496 -32.190 -11.961 1.00 53.69 470 ALA A C 1
ATOM 3686 O O . ALA A 1 470 ? 16.232 -32.567 -13.107 1.00 53.69 470 ALA A O 1
ATOM 3687 N N . PRO A 1 471 ? 16.036 -32.853 -10.887 1.00 54.88 471 PRO A N 1
ATOM 3688 C CA . PRO A 1 471 ? 15.189 -34.036 -11.014 1.00 54.88 471 PRO A CA 1
ATOM 3689 C C . PRO A 1 471 ? 13.851 -33.680 -11.684 1.00 54.88 471 PRO A C 1
ATOM 3691 O O . PRO A 1 471 ? 13.204 -32.713 -11.296 1.00 54.88 471 PRO A O 1
ATOM 3694 N N . GLY A 1 472 ? 13.455 -34.458 -12.698 1.00 67.25 472 GLY A N 1
ATOM 3695 C CA . GLY A 1 472 ? 12.157 -34.338 -13.380 1.00 67.25 472 GLY A CA 1
ATOM 3696 C C . GLY A 1 472 ? 12.104 -33.431 -14.618 1.00 67.25 472 GLY A C 1
ATOM 3697 O O . GLY A 1 472 ? 11.071 -33.405 -15.276 1.00 67.25 472 GLY A O 1
ATOM 3698 N N . LEU A 1 473 ? 13.188 -32.731 -14.981 1.00 73.50 473 LEU A N 1
ATOM 3699 C CA . LEU A 1 473 ? 13.202 -31.803 -16.123 1.00 73.50 473 LEU A CA 1
ATOM 3700 C C . LEU A 1 473 ? 13.857 -32.386 -17.375 1.00 73.50 473 LEU A C 1
ATOM 3702 O O . LEU A 1 473 ? 14.943 -32.964 -17.309 1.00 73.50 473 LEU A O 1
ATOM 3706 N N . SER A 1 474 ? 13.240 -32.170 -18.541 1.00 75.25 474 SER A N 1
ATOM 3707 C CA . SER A 1 474 ? 13.809 -32.617 -19.811 1.00 75.25 474 SER A CA 1
ATOM 3708 C C . SER A 1 474 ? 15.075 -31.838 -20.188 1.00 75.25 474 SER A C 1
ATOM 3710 O O . SER A 1 474 ? 15.121 -30.603 -20.182 1.00 75.25 474 SER A O 1
ATOM 3712 N N . VAL A 1 475 ? 16.106 -32.578 -20.602 1.00 72.19 475 VAL A N 1
ATOM 3713 C CA . VAL A 1 475 ? 17.329 -32.047 -21.231 1.00 72.19 475 VAL A CA 1
ATOM 3714 C C . VAL A 1 475 ? 17.181 -31.858 -22.742 1.00 72.19 475 VAL A C 1
ATOM 3716 O O . VAL A 1 475 ? 18.042 -31.238 -23.370 1.00 72.19 475 VAL A O 1
ATOM 3719 N N . GLN A 1 476 ? 16.113 -32.394 -23.342 1.00 70.88 476 GLN A N 1
ATOM 3720 C CA . GLN A 1 476 ? 15.933 -32.381 -24.789 1.00 70.88 476 GLN A CA 1
ATOM 3721 C C . GLN A 1 476 ? 15.567 -30.980 -25.280 1.00 70.88 476 GLN A C 1
ATOM 3723 O O . GLN A 1 476 ? 14.743 -30.283 -24.690 1.00 70.88 476 GLN A O 1
ATOM 3728 N N . ARG A 1 477 ? 16.195 -30.570 -26.383 1.00 73.56 477 ARG A N 1
ATOM 3729 C CA . ARG A 1 477 ? 15.918 -29.299 -27.054 1.00 73.56 477 ARG A CA 1
ATOM 3730 C C . ARG A 1 477 ? 15.001 -29.518 -28.247 1.00 73.56 477 ARG A C 1
ATOM 3732 O O . ARG A 1 477 ? 15.087 -30.546 -28.914 1.00 73.56 477 ARG A O 1
ATOM 3739 N N . GLN A 1 478 ? 14.172 -28.522 -28.536 1.00 75.25 478 GLN A N 1
ATOM 3740 C CA . GLN A 1 478 ? 13.276 -28.523 -29.691 1.00 75.25 478 GLN A CA 1
ATOM 3741 C C . GLN A 1 478 ? 13.843 -27.639 -30.805 1.00 75.25 478 GLN A C 1
ATOM 3743 O O . GLN A 1 478 ? 14.366 -26.553 -30.547 1.00 75.25 478 GLN A O 1
ATOM 3748 N N . MET A 1 479 ? 13.754 -28.108 -32.049 1.00 74.00 479 MET A N 1
ATOM 3749 C CA . MET A 1 479 ? 14.161 -27.340 -33.226 1.00 74.00 479 MET A CA 1
ATOM 3750 C C . MET A 1 479 ? 13.035 -26.380 -33.621 1.00 74.00 479 MET A C 1
ATOM 3752 O O . MET A 1 479 ? 11.881 -26.798 -33.701 1.00 74.00 479 MET A O 1
ATOM 3756 N N . SER A 1 480 ? 13.368 -25.110 -33.849 1.00 80.94 480 SER A N 1
ATOM 3757 C CA . SER A 1 480 ? 12.414 -24.104 -34.330 1.00 80.94 480 SER A CA 1
ATOM 3758 C C . SER A 1 480 ? 12.157 -24.242 -35.832 1.00 80.94 480 SER A C 1
ATOM 3760 O O . SER A 1 480 ? 12.929 -24.878 -36.555 1.00 80.94 480 SER A O 1
ATOM 3762 N N . SER A 1 481 ? 11.104 -23.585 -36.314 1.00 80.88 481 SER A N 1
ATOM 3763 C CA . SER A 1 481 ? 10.858 -23.378 -37.744 1.00 80.88 481 SER A CA 1
ATOM 3764 C C . SER A 1 481 ? 11.575 -22.138 -38.303 1.00 80.88 481 SER A C 1
ATOM 3766 O O . SER A 1 481 ? 11.584 -21.914 -39.515 1.00 80.88 481 SER A O 1
ATOM 3768 N N . ILE A 1 482 ? 12.218 -21.348 -37.435 1.00 82.31 482 ILE A N 1
ATOM 3769 C CA . ILE A 1 482 ? 12.834 -20.062 -37.766 1.00 82.31 482 ILE A CA 1
ATOM 3770 C C . ILE A 1 482 ? 14.200 -20.288 -38.439 1.00 82.31 482 ILE A C 1
ATOM 3772 O O . ILE A 1 482 ? 15.121 -20.807 -37.794 1.00 82.31 482 ILE A O 1
ATOM 3776 N N . PRO A 1 483 ? 14.377 -19.897 -39.717 1.00 82.81 483 PRO A N 1
ATOM 3777 C CA . PRO A 1 483 ? 15.632 -20.077 -40.431 1.00 82.81 483 PRO A CA 1
ATOM 3778 C C . PRO A 1 483 ? 16.710 -19.150 -39.869 1.00 82.81 483 PRO A C 1
ATOM 3780 O O . PRO A 1 483 ? 16.482 -17.963 -39.622 1.00 82.81 483 PRO A O 1
ATOM 3783 N N . MET A 1 484 ? 17.905 -19.698 -39.689 1.00 80.56 484 MET A N 1
ATOM 3784 C CA . MET A 1 484 ? 19.037 -18.993 -39.101 1.00 80.56 484 MET A CA 1
ATOM 3785 C C . MET A 1 484 ? 19.981 -18.472 -40.189 1.00 80.56 484 MET A C 1
ATOM 3787 O O . MET A 1 484 ? 20.356 -19.210 -41.103 1.00 80.56 484 MET A O 1
ATOM 3791 N N . SER A 1 485 ? 20.379 -17.198 -40.105 1.00 75.88 485 SER A N 1
ATOM 3792 C CA . SER A 1 485 ? 21.471 -16.689 -40.948 1.00 75.88 485 SER A CA 1
ATOM 3793 C C . SER A 1 485 ? 22.809 -17.197 -40.391 1.00 75.88 485 SER A C 1
ATOM 3795 O O . SER A 1 485 ? 22.965 -17.158 -39.169 1.00 75.88 485 SER A O 1
ATOM 3797 N N . PRO A 1 486 ? 23.757 -17.692 -41.218 1.00 63.12 486 PRO A N 1
ATOM 3798 C CA . PRO A 1 486 ? 25.051 -18.179 -40.744 1.00 63.12 486 PRO A CA 1
ATOM 3799 C C . PRO A 1 486 ? 25.752 -17.095 -39.910 1.00 63.12 486 PRO A C 1
ATOM 3801 O O . PRO A 1 486 ? 26.042 -16.021 -40.441 1.00 63.12 486 PRO A O 1
ATOM 3804 N N . PRO A 1 487 ? 25.995 -17.321 -38.610 1.00 56.50 487 PRO A N 1
ATOM 3805 C CA . PRO A 1 487 ? 26.605 -16.301 -37.774 1.00 56.50 487 PRO A CA 1
ATOM 3806 C C . PRO A 1 487 ? 28.136 -16.375 -37.847 1.00 56.50 487 PRO A C 1
ATOM 3808 O O . PRO A 1 487 ? 28.704 -17.451 -38.025 1.00 56.50 487 PRO A O 1
ATOM 3811 N N . ASP A 1 488 ? 28.815 -15.250 -37.599 1.00 56.28 488 ASP A N 1
ATOM 3812 C CA . ASP A 1 488 ? 30.283 -15.201 -37.474 1.00 56.28 488 ASP A CA 1
ATOM 3813 C C . ASP A 1 488 ? 30.804 -16.013 -36.258 1.00 56.28 488 ASP A C 1
ATOM 3815 O O . ASP A 1 488 ? 31.974 -16.391 -36.208 1.00 56.28 488 ASP A O 1
ATOM 3819 N N . LYS A 1 489 ? 29.937 -16.304 -35.268 1.00 52.00 489 LYS A N 1
ATOM 3820 C CA . LYS A 1 489 ? 30.170 -17.197 -34.109 1.00 52.00 489 LYS A CA 1
ATOM 3821 C C . LYS A 1 489 ? 28.866 -17.900 -33.713 1.00 52.00 489 LYS A C 1
ATOM 3823 O O . LYS A 1 489 ? 27.853 -17.236 -33.573 1.00 52.00 489 LYS A O 1
ATOM 3828 N N . LEU A 1 490 ? 28.856 -19.212 -33.480 1.00 53.34 490 LEU A N 1
ATOM 3829 C CA . LEU A 1 490 ? 27.641 -19.943 -33.074 1.00 53.34 490 LEU A CA 1
ATOM 3830 C C . LEU A 1 490 ? 27.473 -19.980 -31.544 1.00 53.34 490 LEU A C 1
ATOM 3832 O O . LEU A 1 490 ? 28.462 -20.160 -30.830 1.00 53.34 490 LEU A O 1
ATOM 3836 N N . PRO A 1 491 ? 26.243 -19.851 -31.006 1.00 55.09 491 PRO A N 1
ATOM 3837 C CA . PRO A 1 491 ? 25.969 -20.142 -29.604 1.00 55.09 491 PRO A CA 1
ATOM 3838 C C . PRO A 1 491 ? 26.380 -21.577 -29.223 1.00 55.09 491 PRO A C 1
ATOM 3840 O O . PRO A 1 491 ? 26.174 -22.483 -30.023 1.00 55.09 491 PRO A O 1
ATOM 3843 N N . PRO A 1 492 ? 26.831 -21.846 -27.980 1.00 50.69 492 PRO A N 1
ATOM 3844 C CA . PRO A 1 492 ? 27.280 -23.185 -27.556 1.00 50.69 492 PRO A CA 1
ATOM 3845 C C . PRO A 1 492 ? 26.228 -24.297 -27.698 1.00 50.69 492 PRO A C 1
ATOM 3847 O O . PRO A 1 492 ? 26.550 -25.480 -27.694 1.00 50.69 492 PRO A O 1
ATOM 3850 N N . HIS A 1 493 ? 24.947 -23.922 -27.774 1.00 54.03 493 HIS A N 1
ATOM 3851 C CA . HIS A 1 493 ? 23.835 -24.850 -27.947 1.00 54.03 493 HIS A CA 1
ATOM 3852 C C . HIS A 1 493 ? 23.517 -25.178 -29.414 1.00 54.03 493 HIS A C 1
ATOM 3854 O O . HIS A 1 493 ? 22.653 -26.022 -29.655 1.00 54.03 493 HIS A O 1
ATOM 3860 N N . GLN A 1 494 ? 24.196 -24.527 -30.360 1.00 55.78 494 GLN A N 1
ATOM 3861 C CA . GLN A 1 494 ? 23.997 -24.655 -31.798 1.00 55.78 494 GLN A CA 1
ATOM 3862 C C . GLN A 1 494 ? 25.257 -25.208 -32.456 1.00 55.78 494 GLN A C 1
ATOM 3864 O O . GLN A 1 494 ? 26.375 -24.832 -32.108 1.00 55.78 494 GLN A O 1
ATOM 3869 N N . GLN A 1 495 ? 25.072 -26.118 -33.406 1.00 54.22 495 GLN A N 1
ATOM 3870 C CA . GLN A 1 495 ? 26.177 -26.748 -34.124 1.00 54.22 495 GLN A CA 1
ATOM 3871 C C . GLN A 1 495 ? 26.422 -26.061 -35.479 1.00 54.22 495 GLN A C 1
ATOM 3873 O O . GLN A 1 495 ? 25.464 -25.613 -36.118 1.00 54.22 495 GLN A O 1
ATOM 3878 N N . PRO A 1 496 ? 27.681 -25.998 -35.956 1.00 47.41 496 PRO A N 1
ATOM 3879 C CA . PRO A 1 496 ? 27.996 -25.522 -37.302 1.00 47.41 496 PRO A CA 1
ATOM 3880 C C . PRO A 1 496 ? 27.253 -26.321 -38.374 1.00 47.41 496 PRO A C 1
ATOM 3882 O O . PRO A 1 496 ? 27.250 -27.547 -38.341 1.00 47.41 496 PRO A O 1
ATOM 3885 N N . GLY A 1 497 ? 26.605 -25.625 -39.314 1.00 54.53 497 GLY A N 1
ATOM 3886 C CA . GLY A 1 497 ? 25.810 -26.244 -40.384 1.00 54.53 497 GLY A CA 1
ATOM 3887 C C . GLY A 1 497 ? 24.320 -26.444 -40.072 1.00 54.53 497 GLY A C 1
ATOM 3888 O O . GLY A 1 497 ? 23.596 -26.967 -40.916 1.00 54.53 497 GLY A O 1
ATOM 3889 N N . GLN A 1 498 ? 23.827 -26.015 -38.903 1.00 62.03 498 GLN A N 1
ATOM 3890 C CA . GLN A 1 498 ? 22.388 -26.008 -38.606 1.00 62.03 498 GLN A CA 1
ATOM 3891 C C . GLN A 1 498 ? 21.665 -24.890 -39.378 1.00 62.03 498 GLN A C 1
ATOM 3893 O O . GLN A 1 498 ? 22.090 -23.738 -39.362 1.00 62.03 498 GLN A O 1
ATOM 3898 N N . GLY A 1 499 ? 20.561 -25.230 -40.053 1.00 70.88 499 GLY A N 1
ATOM 3899 C CA . GLY A 1 499 ? 19.758 -24.275 -40.833 1.00 70.88 499 GLY A CA 1
ATOM 3900 C C . GLY A 1 499 ? 18.710 -23.490 -40.030 1.00 70.88 499 GLY A C 1
ATOM 3901 O O . GLY A 1 499 ? 18.165 -22.513 -40.540 1.00 70.88 499 GLY A O 1
ATOM 3902 N N . TYR A 1 500 ? 18.433 -23.894 -38.786 1.00 80.81 500 TYR A N 1
ATOM 3903 C CA . TYR A 1 500 ? 17.337 -23.377 -37.957 1.00 80.81 500 TYR A CA 1
ATOM 3904 C C . TYR A 1 500 ? 17.784 -23.126 -36.515 1.00 80.81 500 TYR A C 1
ATOM 3906 O O . TYR A 1 500 ? 18.706 -23.781 -36.024 1.00 80.81 500 TYR A O 1
ATOM 3914 N N . TRP A 1 501 ? 17.099 -22.211 -35.823 1.00 77.88 501 TRP A N 1
ATOM 3915 C CA . TRP A 1 501 ? 17.333 -21.957 -34.399 1.00 77.88 501 TRP A CA 1
ATOM 3916 C C . TRP A 1 501 ? 16.883 -23.149 -33.540 1.00 77.88 501 TRP A C 1
ATOM 3918 O O . TRP A 1 501 ? 15.930 -23.855 -33.876 1.00 77.88 501 TRP A O 1
ATOM 3928 N N . VAL A 1 502 ? 17.552 -23.370 -32.409 1.00 77.19 502 VAL A N 1
ATOM 3929 C CA . VAL A 1 502 ? 17.218 -24.432 -31.448 1.00 77.19 502 VAL A CA 1
ATOM 3930 C C . VAL A 1 502 ? 16.804 -23.792 -30.127 1.00 77.19 502 VAL A C 1
ATOM 3932 O O . VAL A 1 502 ? 17.563 -23.007 -29.558 1.00 77.19 502 VAL A O 1
ATOM 3935 N N . TYR A 1 503 ? 15.615 -24.134 -29.634 1.00 79.12 503 TYR A N 1
ATOM 3936 C CA . TYR A 1 503 ? 15.089 -23.619 -28.372 1.00 79.12 503 TYR A CA 1
ATOM 3937 C C . TYR A 1 503 ? 15.783 -24.259 -27.155 1.00 79.12 503 TYR A C 1
ATOM 3939 O O . TYR A 1 503 ? 16.273 -25.393 -27.236 1.00 79.12 503 TYR A O 1
ATOM 3947 N N . PRO A 1 504 ? 15.858 -23.550 -26.011 1.00 74.38 504 PRO A N 1
ATOM 3948 C CA . PRO A 1 504 ? 16.396 -24.117 -24.776 1.00 74.38 504 PRO A CA 1
ATOM 3949 C C . PRO A 1 504 ? 15.552 -25.308 -24.296 1.00 74.38 504 PRO A C 1
ATOM 3951 O O . PRO A 1 504 ? 14.346 -25.359 -24.526 1.00 74.38 504 PRO A O 1
ATOM 3954 N N . SER A 1 505 ? 16.187 -26.261 -23.610 1.00 79.19 505 SER A N 1
ATOM 3955 C CA . SER A 1 505 ? 15.468 -27.339 -22.922 1.00 79.19 505 SER A CA 1
ATOM 3956 C C . SER A 1 505 ? 14.799 -26.828 -21.643 1.00 79.19 505 SER A C 1
ATOM 3958 O O . SER A 1 505 ? 15.173 -25.771 -21.124 1.00 79.19 505 SER A O 1
ATOM 3960 N N . GLU A 1 506 ? 13.853 -27.596 -21.100 1.00 79.56 506 GLU A N 1
ATOM 3961 C CA . GLU A 1 506 ? 13.167 -27.296 -19.832 1.00 79.56 506 GLU A CA 1
ATOM 3962 C C . GLU A 1 506 ? 14.159 -27.017 -18.704 1.00 79.56 506 GLU A C 1
ATOM 3964 O O . GLU A 1 506 ? 14.074 -25.989 -18.035 1.00 79.56 506 GLU A O 1
ATOM 3969 N N . GLN A 1 507 ? 15.176 -27.869 -18.557 1.00 73.19 507 GLN A N 1
ATOM 3970 C CA . GLN A 1 507 ? 16.202 -27.682 -17.537 1.00 73.19 507 GLN A CA 1
ATOM 3971 C C . GLN A 1 507 ? 17.023 -26.397 -17.749 1.00 73.19 507 GLN A C 1
ATOM 3973 O O . GLN A 1 507 ? 17.350 -25.688 -16.794 1.00 73.19 507 GLN A O 1
ATOM 3978 N N . MET A 1 508 ? 17.359 -26.064 -18.999 1.00 69.19 508 MET A N 1
ATOM 3979 C CA . MET A 1 508 ? 18.094 -24.832 -19.298 1.00 69.19 508 MET A CA 1
ATOM 3980 C C . MET A 1 508 ? 17.265 -23.589 -18.991 1.00 69.19 508 MET A C 1
ATOM 3982 O O . MET A 1 508 ? 17.804 -22.617 -18.457 1.00 69.19 508 MET A O 1
ATOM 3986 N N . PHE A 1 509 ? 15.978 -23.622 -19.337 1.00 72.50 509 PHE A N 1
ATOM 3987 C CA . PHE A 1 509 ? 15.048 -22.528 -19.093 1.00 72.50 509 PHE A CA 1
ATOM 3988 C C . PHE A 1 509 ? 14.824 -22.334 -17.589 1.00 72.50 509 PHE A C 1
ATOM 3990 O O . PHE A 1 509 ? 14.988 -21.223 -17.087 1.00 72.50 509 PHE A O 1
ATOM 3997 N N . PHE A 1 510 ? 14.605 -23.425 -16.853 1.00 72.75 510 PHE A N 1
ATOM 3998 C CA . PHE A 1 510 ? 14.496 -23.451 -15.394 1.00 72.75 510 PHE A CA 1
ATOM 3999 C C . PHE A 1 510 ? 15.716 -22.825 -14.706 1.00 72.75 510 PHE A C 1
ATOM 4001 O O . PHE A 1 510 ? 15.589 -21.906 -13.897 1.00 72.75 510 PHE A O 1
ATOM 4008 N N . HIS A 1 511 ? 16.931 -23.248 -15.073 1.00 69.56 511 HIS A N 1
ATOM 4009 C CA . HIS A 1 511 ? 18.152 -22.663 -14.515 1.00 69.56 511 HIS A CA 1
ATOM 4010 C C . HIS A 1 511 ? 18.343 -21.196 -14.921 1.00 69.56 511 HIS A C 1
ATOM 4012 O O . HIS A 1 511 ? 18.863 -20.406 -14.134 1.00 69.56 511 HIS A O 1
ATOM 4018 N N . ALA A 1 512 ? 17.949 -20.810 -16.138 1.00 61.22 512 ALA A N 1
ATOM 4019 C CA . ALA A 1 512 ? 18.015 -19.419 -16.579 1.00 61.22 512 ALA A CA 1
ATOM 4020 C C . ALA A 1 512 ? 17.062 -18.517 -15.786 1.00 61.22 512 ALA A C 1
ATOM 4022 O O . ALA A 1 512 ? 17.448 -17.407 -15.427 1.00 61.22 512 ALA A O 1
ATOM 4023 N N . MET A 1 513 ? 15.860 -19.004 -15.475 1.00 65.00 513 MET A N 1
ATOM 4024 C CA . MET A 1 513 ? 14.909 -18.322 -14.601 1.00 65.00 513 MET A CA 1
ATOM 4025 C C . MET A 1 513 ? 15.457 -18.195 -13.174 1.00 65.00 513 MET A C 1
ATOM 4027 O O . MET A 1 513 ? 15.502 -17.080 -12.659 1.00 65.00 513 MET A O 1
ATOM 4031 N N . LYS A 1 514 ? 15.996 -19.278 -12.590 1.00 67.62 514 LYS A N 1
ATOM 4032 C CA . LYS A 1 514 ? 16.642 -19.230 -11.263 1.00 67.62 514 LYS A CA 1
ATOM 4033 C C . LYS A 1 514 ? 17.783 -18.218 -11.184 1.00 67.62 514 LYS A C 1
ATOM 4035 O O . LYS A 1 514 ? 17.837 -17.429 -10.249 1.00 67.62 514 LYS A O 1
ATOM 4040 N N . ARG A 1 515 ? 18.666 -18.169 -12.190 1.00 59.09 515 ARG A N 1
ATOM 4041 C CA . ARG A 1 515 ? 19.755 -17.170 -12.241 1.00 59.09 515 ARG A CA 1
ATOM 4042 C C . ARG A 1 515 ? 19.257 -15.731 -12.351 1.00 59.09 515 ARG A C 1
ATOM 4044 O O . ARG A 1 515 ? 19.941 -14.819 -11.911 1.00 59.09 515 ARG A O 1
ATOM 4051 N N . LYS A 1 516 ? 18.083 -15.525 -12.949 1.00 54.47 516 LYS A N 1
ATOM 4052 C CA . LYS A 1 516 ? 17.428 -14.216 -13.051 1.00 54.47 516 LYS A CA 1
ATOM 4053 C C . LYS A 1 516 ? 16.644 -13.844 -11.779 1.00 54.47 516 LYS A C 1
ATOM 4055 O O . LYS A 1 516 ? 15.914 -12.860 -11.809 1.00 54.47 516 LYS A O 1
ATOM 4060 N N . GLY A 1 517 ? 16.779 -14.619 -10.698 1.00 47.47 517 GLY A N 1
ATOM 4061 C CA . GLY A 1 517 ? 16.115 -14.372 -9.417 1.00 47.47 517 GLY A CA 1
ATOM 4062 C C . GLY A 1 517 ? 14.653 -14.824 -9.361 1.00 47.47 517 GLY A C 1
ATOM 4063 O O . GLY A 1 517 ? 13.941 -14.435 -8.443 1.00 47.47 517 GLY A O 1
ATOM 4064 N N . TRP A 1 518 ? 14.192 -15.621 -10.331 1.00 59.69 518 TRP A N 1
ATOM 4065 C CA . TRP A 1 518 ? 12.840 -16.189 -10.325 1.00 59.69 518 TRP A CA 1
ATOM 4066 C C . TRP A 1 518 ? 12.822 -17.541 -9.604 1.00 59.69 518 TRP A C 1
ATOM 4068 O O . TRP A 1 518 ? 13.826 -18.254 -9.609 1.00 59.69 518 TRP A O 1
ATOM 4078 N N . ASP A 1 519 ? 11.666 -17.931 -9.061 1.00 65.19 519 ASP A N 1
ATOM 4079 C CA . ASP A 1 519 ? 11.442 -19.239 -8.423 1.00 65.19 519 ASP A CA 1
ATOM 4080 C C . ASP A 1 519 ? 10.556 -20.161 -9.297 1.00 65.19 519 ASP A C 1
ATOM 4082 O O . ASP A 1 519 ? 9.368 -20.345 -9.018 1.00 65.19 519 ASP A O 1
ATOM 4086 N N . PRO A 1 520 ? 11.080 -20.687 -10.426 1.00 72.31 520 PRO A N 1
ATOM 4087 C CA . PRO A 1 520 ? 10.336 -21.584 -11.305 1.00 72.31 520 PRO A CA 1
ATOM 4088 C C . PRO A 1 520 ? 10.101 -22.946 -10.638 1.00 72.31 520 PRO A C 1
ATOM 4090 O O . PRO A 1 520 ? 10.986 -23.466 -9.958 1.00 72.31 520 PRO A O 1
ATOM 4093 N N . GLN A 1 521 ? 8.949 -23.564 -10.904 1.00 73.31 521 GLN A N 1
ATOM 4094 C CA . GLN A 1 521 ? 8.658 -24.946 -10.509 1.00 73.31 521 GLN A CA 1
ATOM 4095 C C . GLN A 1 521 ? 8.995 -25.912 -11.643 1.00 73.31 521 GLN A C 1
ATOM 4097 O O . GLN A 1 521 ? 8.780 -25.598 -12.812 1.00 73.31 521 GLN A O 1
ATOM 4102 N N . ALA A 1 522 ? 9.535 -27.085 -11.308 1.00 72.38 522 ALA A N 1
ATOM 4103 C CA . ALA A 1 522 ? 9.963 -28.053 -12.316 1.00 72.38 522 ALA A CA 1
ATOM 4104 C C . ALA A 1 522 ? 8.776 -28.572 -13.152 1.00 72.38 522 ALA A C 1
ATOM 4106 O O . ALA A 1 522 ? 8.854 -28.610 -14.379 1.00 72.38 522 ALA A O 1
ATOM 4107 N N . ASP A 1 523 ? 7.651 -28.864 -12.499 1.00 74.31 523 ASP A N 1
ATOM 4108 C CA . ASP A 1 523 ? 6.453 -29.417 -13.145 1.00 74.31 523 ASP A CA 1
ATOM 4109 C C . ASP A 1 523 ? 5.839 -28.468 -14.195 1.00 74.31 523 ASP A C 1
ATOM 4111 O O . ASP A 1 523 ? 5.246 -28.917 -15.178 1.00 74.31 523 ASP A O 1
ATOM 4115 N N . ASP A 1 524 ? 6.054 -27.157 -14.050 1.00 72.75 524 ASP A N 1
ATOM 4116 C CA . ASP A 1 524 ? 5.522 -26.135 -14.959 1.00 72.75 524 ASP A CA 1
ATOM 4117 C C . ASP A 1 524 ? 6.381 -25.937 -16.217 1.00 72.75 524 ASP A C 1
ATOM 4119 O O . ASP A 1 524 ? 5.927 -25.351 -17.207 1.00 72.75 524 ASP A O 1
ATOM 4123 N N . MET A 1 525 ? 7.633 -26.409 -16.213 1.00 74.88 525 MET A N 1
ATOM 4124 C CA . MET A 1 525 ? 8.601 -26.076 -17.265 1.00 74.88 525 MET A CA 1
ATOM 4125 C C . MET A 1 525 ? 8.185 -26.579 -18.639 1.00 74.88 525 MET A C 1
ATOM 4127 O O . MET A 1 525 ? 8.416 -25.884 -19.630 1.00 74.88 525 MET A O 1
ATOM 4131 N N . ARG A 1 526 ? 7.504 -27.725 -18.707 1.00 75.81 526 ARG A N 1
ATOM 4132 C CA . ARG A 1 526 ? 6.977 -28.260 -19.965 1.00 75.81 526 ARG A CA 1
ATOM 4133 C C . ARG A 1 526 ? 6.019 -27.280 -20.641 1.00 75.81 526 ARG A C 1
ATOM 4135 O O . ARG A 1 526 ? 6.139 -27.011 -21.836 1.00 75.81 526 ARG A O 1
ATOM 4142 N N . SER A 1 527 ? 5.094 -26.713 -19.871 1.00 71.06 527 SER A N 1
ATOM 4143 C CA . SER A 1 527 ? 4.096 -25.761 -20.364 1.00 71.06 527 SER A CA 1
ATOM 4144 C C . SER A 1 527 ? 4.717 -24.397 -20.663 1.00 71.06 527 SER A C 1
ATOM 4146 O O . SER A 1 527 ? 4.449 -23.814 -21.713 1.00 71.06 527 SER A O 1
ATOM 4148 N N . VAL A 1 528 ? 5.592 -23.901 -19.782 1.00 70.00 528 VAL A N 1
ATOM 4149 C CA . VAL A 1 528 ? 6.260 -22.599 -19.950 1.00 70.00 528 VAL A CA 1
ATOM 4150 C C . VAL A 1 528 ? 7.128 -22.581 -21.208 1.00 70.00 528 VAL A C 1
ATOM 4152 O O . VAL A 1 528 ? 7.035 -21.646 -22.006 1.00 70.00 528 VAL A O 1
ATOM 4155 N N . VAL A 1 529 ? 7.934 -23.624 -21.430 1.00 72.56 529 VAL A N 1
ATOM 4156 C CA . VAL A 1 529 ? 8.779 -23.728 -22.627 1.00 72.56 529 VAL A CA 1
ATOM 4157 C C . VAL A 1 529 ? 7.927 -23.876 -23.889 1.00 72.56 529 VAL A C 1
ATOM 4159 O O . VAL A 1 529 ? 8.211 -23.215 -24.886 1.00 72.56 529 VAL A O 1
ATOM 4162 N N . ALA A 1 530 ? 6.842 -24.656 -23.853 1.00 72.00 530 ALA A N 1
ATOM 4163 C CA . ALA A 1 530 ? 5.924 -24.778 -24.988 1.00 72.00 530 ALA A CA 1
ATOM 4164 C C . ALA A 1 530 ? 5.271 -23.437 -25.375 1.00 72.00 530 ALA A C 1
ATOM 4166 O O . ALA A 1 530 ? 5.216 -23.094 -26.561 1.00 72.00 530 ALA A O 1
ATOM 4167 N N . ILE A 1 531 ? 4.823 -22.647 -24.391 1.00 69.69 531 ILE A N 1
ATOM 4168 C CA . ILE A 1 531 ? 4.270 -21.305 -24.628 1.00 69.69 531 ILE A CA 1
ATOM 4169 C C . ILE A 1 531 ? 5.351 -20.387 -25.201 1.00 69.69 531 ILE A C 1
ATOM 4171 O O . ILE A 1 531 ? 5.116 -19.741 -26.219 1.00 69.69 531 ILE A O 1
ATOM 4175 N N . HIS A 1 532 ? 6.546 -20.365 -24.605 1.00 75.75 532 HIS A N 1
ATOM 4176 C CA . HIS A 1 532 ? 7.663 -19.548 -25.081 1.00 75.75 532 HIS A CA 1
ATOM 4177 C C . HIS A 1 532 ? 8.020 -19.851 -26.545 1.00 75.75 532 HIS A C 1
ATOM 4179 O O . HIS A 1 532 ? 8.144 -18.934 -27.359 1.00 75.75 532 HIS A O 1
ATOM 4185 N N . ASN A 1 533 ? 8.118 -21.134 -26.903 1.00 78.50 533 ASN A N 1
ATOM 4186 C CA . ASN A 1 533 ? 8.394 -21.565 -28.272 1.00 78.50 533 ASN A CA 1
ATOM 4187 C C . ASN A 1 533 ? 7.275 -21.108 -29.218 1.00 78.50 533 ASN A C 1
ATOM 4189 O O . ASN A 1 533 ? 7.549 -20.497 -30.246 1.00 78.50 533 ASN A O 1
ATOM 4193 N N . THR A 1 534 ? 6.011 -21.302 -28.828 1.00 75.88 534 THR A N 1
ATOM 4194 C CA . THR A 1 534 ? 4.844 -20.875 -29.620 1.00 75.88 534 THR A CA 1
ATOM 4195 C C . THR A 1 534 ? 4.823 -19.361 -29.856 1.00 75.88 534 THR A C 1
ATOM 4197 O O . THR A 1 534 ? 4.534 -18.906 -30.963 1.00 75.88 534 THR A O 1
ATOM 4200 N N . VAL A 1 535 ? 5.157 -18.567 -28.835 1.00 78.50 535 VAL A N 1
ATOM 4201 C CA . VAL A 1 535 ? 5.244 -17.102 -28.927 1.00 78.50 535 VAL A CA 1
ATOM 4202 C C . VAL A 1 535 ? 6.336 -16.682 -29.911 1.00 78.50 535 VAL A C 1
ATOM 4204 O O . VAL A 1 535 ? 6.093 -15.814 -30.750 1.00 78.50 535 VAL A O 1
ATOM 4207 N N . ASN A 1 536 ? 7.512 -17.314 -29.856 1.00 82.75 536 ASN A N 1
ATOM 4208 C CA . ASN A 1 536 ? 8.613 -17.029 -30.778 1.00 82.75 536 ASN A CA 1
ATOM 4209 C C . ASN A 1 536 ? 8.239 -17.355 -32.231 1.00 82.75 536 ASN A C 1
ATOM 4211 O O . ASN A 1 536 ? 8.484 -16.545 -33.124 1.00 82.75 536 ASN A O 1
ATOM 4215 N N . GLU A 1 537 ? 7.602 -18.503 -32.469 1.00 82.00 537 GLU A N 1
ATOM 4216 C CA . GLU A 1 537 ? 7.117 -18.877 -33.802 1.00 82.00 537 GLU A CA 1
ATOM 4217 C C . GLU A 1 537 ? 6.065 -17.879 -34.310 1.00 82.00 537 GLU A C 1
ATOM 4219 O O . GLU A 1 537 ? 6.110 -17.446 -35.463 1.00 82.00 537 GLU A O 1
ATOM 4224 N N . ARG A 1 538 ? 5.149 -17.424 -33.442 1.00 79.81 538 ARG A N 1
ATOM 4225 C CA . ARG A 1 538 ? 4.167 -16.396 -33.813 1.00 79.81 538 ARG A CA 1
ATOM 4226 C C . ARG A 1 538 ? 4.829 -15.059 -34.144 1.00 79.81 538 ARG A C 1
ATOM 4228 O O . ARG A 1 538 ? 4.440 -14.434 -35.127 1.00 79.81 538 ARG A O 1
ATOM 4235 N N . ALA A 1 539 ? 5.814 -14.626 -33.361 1.00 80.12 539 ALA A N 1
ATOM 4236 C CA . ALA A 1 539 ? 6.556 -13.397 -33.624 1.00 80.12 539 ALA A CA 1
ATOM 4237 C C . ALA A 1 539 ? 7.275 -13.452 -34.982 1.00 80.12 539 ALA A C 1
ATOM 4239 O O . ALA A 1 539 ? 7.231 -12.485 -35.743 1.00 80.12 539 ALA A O 1
ATOM 4240 N N . TRP A 1 540 ? 7.857 -14.604 -35.331 1.00 85.44 540 TRP A N 1
ATOM 4241 C CA . TRP A 1 540 ? 8.464 -14.811 -36.645 1.00 85.44 540 TRP A CA 1
ATOM 4242 C C . TRP A 1 540 ? 7.450 -14.706 -37.789 1.00 85.44 540 TRP A C 1
ATOM 4244 O O . TRP A 1 540 ? 7.739 -14.074 -38.803 1.00 85.44 540 TRP A O 1
ATOM 4254 N N . LEU A 1 541 ? 6.239 -15.245 -37.625 1.00 79.06 541 LEU A N 1
ATOM 4255 C CA . LEU A 1 541 ? 5.179 -15.110 -38.632 1.00 79.06 541 LEU A CA 1
ATOM 4256 C C . LEU A 1 541 ? 4.796 -13.649 -38.894 1.00 79.06 541 LEU A C 1
ATOM 4258 O O . LEU A 1 541 ? 4.588 -13.271 -40.047 1.00 79.06 541 LEU A O 1
ATOM 4262 N N . GLU A 1 542 ? 4.720 -12.829 -37.848 1.00 80.06 542 GLU A N 1
ATOM 4263 C CA . GLU A 1 542 ? 4.440 -11.397 -37.994 1.00 80.06 542 GLU A CA 1
ATOM 4264 C C . GLU A 1 542 ? 5.594 -10.673 -38.703 1.00 80.06 542 GLU A C 1
ATOM 4266 O O . GLU A 1 542 ? 5.356 -9.871 -39.603 1.00 80.06 542 GLU A O 1
ATOM 4271 N N . VAL A 1 543 ? 6.851 -10.996 -38.378 1.00 84.38 543 VAL A N 1
ATOM 4272 C CA . VAL A 1 543 ? 8.025 -10.476 -39.105 1.00 84.38 543 VAL A CA 1
ATOM 4273 C C . VAL A 1 543 ? 7.960 -10.859 -40.586 1.00 84.38 543 VAL A C 1
ATOM 4275 O O . VAL A 1 543 ? 8.110 -10.004 -41.457 1.00 84.38 543 VAL A O 1
ATOM 4278 N N . MET A 1 544 ? 7.653 -12.120 -40.892 1.00 82.31 544 MET A N 1
ATOM 4279 C CA . MET A 1 544 ? 7.498 -12.587 -42.270 1.00 82.31 544 MET A CA 1
ATOM 4280 C C . MET A 1 544 ? 6.362 -11.872 -43.008 1.00 82.31 544 MET A C 1
ATOM 4282 O O . MET A 1 544 ? 6.459 -11.675 -44.217 1.00 82.31 544 MET A O 1
ATOM 4286 N N . ALA A 1 545 ? 5.299 -11.453 -42.314 1.00 80.31 545 ALA A N 1
ATOM 4287 C CA . ALA A 1 545 ? 4.224 -10.669 -42.919 1.00 80.31 545 ALA A CA 1
ATOM 4288 C C . ALA A 1 545 ? 4.717 -9.304 -43.428 1.00 80.31 545 ALA A C 1
ATOM 4290 O O . ALA A 1 545 ? 4.275 -8.870 -44.492 1.00 80.31 545 ALA A O 1
ATOM 4291 N N . TRP A 1 546 ? 5.663 -8.671 -42.728 1.00 83.06 546 TRP A N 1
ATOM 4292 C CA . TRP A 1 546 ? 6.340 -7.456 -43.195 1.00 83.06 546 TRP A CA 1
ATOM 4293 C C . TRP A 1 546 ? 7.313 -7.738 -44.341 1.00 83.06 546 TRP A C 1
ATOM 4295 O O . TRP A 1 546 ? 7.314 -7.018 -45.338 1.00 83.06 546 TRP A O 1
ATOM 4305 N N . GLU A 1 547 ? 8.087 -8.822 -44.253 1.00 84.94 547 GLU A N 1
ATOM 4306 C CA . GLU A 1 547 ? 9.042 -9.207 -45.302 1.00 84.94 547 GLU A CA 1
ATOM 4307 C C . GLU A 1 547 ? 8.365 -9.557 -46.641 1.00 84.94 547 GLU A C 1
ATOM 4309 O O . GLU A 1 547 ? 8.998 -9.456 -47.691 1.00 84.94 547 GLU A O 1
ATOM 4314 N N . ARG A 1 548 ? 7.055 -9.856 -46.660 1.00 81.69 548 ARG A N 1
ATOM 4315 C CA . ARG A 1 548 ? 6.286 -10.005 -47.913 1.00 81.69 548 ARG A CA 1
ATOM 4316 C C . ARG A 1 548 ? 6.331 -8.763 -48.803 1.00 81.69 548 ARG A C 1
ATOM 4318 O O . ARG A 1 548 ? 6.223 -8.909 -50.017 1.00 81.69 548 ARG A O 1
ATOM 4325 N N . LEU A 1 549 ? 6.507 -7.565 -48.237 1.00 80.62 549 LEU A N 1
ATOM 4326 C CA . LEU A 1 549 ? 6.675 -6.338 -49.025 1.00 80.62 549 LEU A CA 1
ATOM 4327 C C . LEU A 1 549 ? 7.967 -6.334 -49.856 1.00 80.62 549 LEU A C 1
ATOM 4329 O O . LEU A 1 549 ? 8.044 -5.601 -50.837 1.00 80.62 549 LEU A O 1
ATOM 4333 N N . HIS A 1 550 ? 8.943 -7.168 -49.491 1.00 84.00 550 HIS A N 1
ATOM 4334 C CA . HIS A 1 550 ? 10.276 -7.242 -50.095 1.00 84.00 550 HIS A CA 1
ATOM 4335 C C . HIS A 1 550 ? 10.584 -8.631 -50.656 1.00 84.00 550 HIS A C 1
ATOM 4337 O O . HIS A 1 550 ? 11.743 -9.023 -50.781 1.00 84.00 550 HIS A O 1
ATOM 4343 N N . CYS A 1 551 ? 9.546 -9.382 -51.018 1.00 78.56 551 CYS A N 1
ATOM 4344 C CA . CYS A 1 551 ? 9.677 -10.733 -51.557 1.00 78.56 551 CYS A CA 1
ATOM 4345 C C . CYS A 1 551 ? 10.505 -10.776 -52.861 1.00 78.56 551 CYS A C 1
ATOM 4347 O O . CYS A 1 551 ? 11.198 -11.759 -53.116 1.00 78.56 551 CYS A O 1
ATOM 4349 N N . GLU A 1 552 ? 10.487 -9.695 -53.651 1.00 76.81 552 GLU A N 1
ATOM 4350 C CA . GLU A 1 552 ? 11.330 -9.533 -54.848 1.00 76.81 552 GLU A CA 1
ATOM 4351 C C . GLU A 1 552 ? 12.806 -9.257 -54.511 1.00 76.81 552 GLU A C 1
ATOM 4353 O O . GLU A 1 552 ? 13.688 -9.630 -55.280 1.00 76.81 552 GLU A O 1
ATOM 4358 N N . GLU A 1 553 ? 13.090 -8.641 -53.356 1.00 80.81 553 GLU A N 1
ATOM 4359 C CA . GLU A 1 553 ? 14.457 -8.350 -52.898 1.00 80.81 553 GLU A CA 1
ATOM 4360 C C . GLU A 1 553 ? 15.115 -9.586 -52.280 1.00 80.81 553 GLU A C 1
ATOM 4362 O O . GLU A 1 553 ? 16.296 -9.848 -52.503 1.00 80.81 553 GLU A O 1
ATOM 4367 N N . CYS A 1 554 ? 14.365 -10.342 -51.474 1.00 81.50 554 CYS A N 1
ATOM 4368 C CA . CYS A 1 554 ? 14.875 -11.529 -50.804 1.00 81.50 554 CYS A CA 1
ATOM 4369 C C . CYS A 1 554 ? 13.762 -12.565 -50.586 1.00 81.50 554 CYS A C 1
ATOM 4371 O O . CYS A 1 554 ? 12.889 -12.371 -49.738 1.00 81.50 554 CYS A O 1
ATOM 4373 N N . PRO A 1 555 ? 13.812 -13.711 -51.284 1.00 76.56 555 PRO A N 1
ATOM 4374 C CA . PRO A 1 555 ? 12.799 -14.755 -51.150 1.00 76.56 555 PRO A CA 1
ATOM 4375 C C . PRO A 1 555 ? 12.953 -15.600 -49.874 1.00 76.56 555 PRO A C 1
ATOM 4377 O O . PRO A 1 555 ? 12.046 -16.355 -49.532 1.00 76.56 555 PRO A O 1
ATOM 4380 N N . GLN A 1 556 ? 14.097 -15.520 -49.182 1.00 80.44 556 GLN A N 1
ATOM 4381 C CA . GLN A 1 556 ? 14.397 -16.313 -47.982 1.00 80.44 556 GLN A CA 1
ATOM 4382 C C . GLN A 1 556 ? 15.081 -15.465 -46.896 1.00 80.44 556 GLN A C 1
ATOM 4384 O O . GLN A 1 556 ? 16.281 -15.632 -46.658 1.00 80.44 556 GLN A O 1
ATOM 4389 N N . PRO A 1 557 ? 14.351 -14.554 -46.231 1.00 86.12 557 PRO A N 1
ATOM 4390 C CA . PRO A 1 557 ? 14.881 -13.822 -45.084 1.00 86.12 557 PRO A CA 1
ATOM 4391 C C . PRO A 1 557 ? 15.183 -14.778 -43.921 1.00 86.12 557 PRO A C 1
ATOM 4393 O O . PRO A 1 557 ? 14.483 -15.772 -43.709 1.00 86.12 557 PRO A O 1
ATOM 4396 N N . ARG A 1 558 ? 16.241 -14.485 -43.160 1.00 86.69 558 ARG A N 1
ATOM 4397 C CA . ARG A 1 558 ? 16.709 -15.336 -42.054 1.00 86.69 558 ARG A CA 1
ATOM 4398 C C . ARG A 1 558 ? 16.905 -14.525 -40.781 1.00 86.69 558 ARG A C 1
ATOM 4400 O O . ARG A 1 558 ? 17.353 -13.386 -40.836 1.00 86.69 558 ARG A O 1
ATOM 4407 N N . LEU A 1 559 ? 16.607 -15.096 -39.616 1.00 88.44 559 LEU A N 1
ATOM 4408 C CA . LEU A 1 559 ? 16.858 -14.424 -38.341 1.00 88.44 559 LEU A CA 1
ATOM 4409 C C . LEU A 1 559 ? 18.357 -14.491 -38.016 1.00 88.44 559 LEU A C 1
ATOM 4411 O O . LEU A 1 559 ? 18.920 -15.585 -37.920 1.00 88.44 559 LEU A O 1
ATOM 4415 N N . LYS A 1 560 ? 18.996 -13.326 -37.845 1.00 83.25 560 LYS A N 1
ATOM 4416 C CA . LYS A 1 560 ? 20.436 -13.208 -37.562 1.00 83.25 560 LYS A CA 1
ATOM 4417 C C . LYS A 1 560 ? 20.735 -13.144 -36.066 1.00 83.25 560 LYS A C 1
ATOM 4419 O O . LYS A 1 5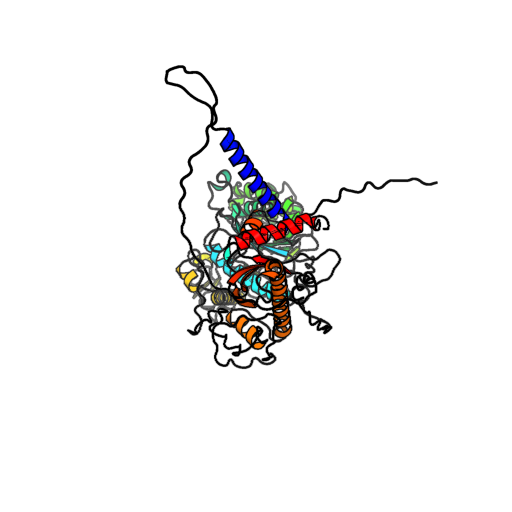60 ? 21.622 -13.842 -35.588 1.00 83.25 560 LYS A O 1
ATOM 4424 N N . ARG A 1 561 ? 20.012 -12.305 -35.321 1.00 82.06 561 ARG A N 1
ATOM 4425 C CA . ARG A 1 561 ? 20.148 -12.163 -33.858 1.00 82.06 561 ARG A CA 1
ATOM 4426 C C . ARG A 1 561 ? 18.902 -11.528 -33.256 1.00 82.06 561 ARG A C 1
ATOM 4428 O O . ARG A 1 561 ? 18.146 -10.863 -33.958 1.00 82.06 561 ARG A O 1
ATOM 4435 N N . PHE A 1 562 ? 18.713 -11.694 -31.956 1.00 83.81 562 PHE A N 1
ATOM 4436 C CA . PHE A 1 562 ? 17.617 -11.081 -31.214 1.00 83.81 562 PHE A CA 1
ATOM 4437 C C . PHE A 1 562 ? 18.105 -10.613 -29.844 1.00 83.81 562 PHE A C 1
ATOM 4439 O O . PHE A 1 562 ? 19.010 -11.203 -29.256 1.00 83.81 562 PHE A O 1
ATOM 4446 N N . GLN A 1 563 ? 17.509 -9.538 -29.336 1.00 77.94 563 GLN A N 1
ATOM 4447 C CA . GLN A 1 563 ? 17.882 -8.928 -28.067 1.00 77.94 563 GLN A CA 1
ATOM 4448 C C . GLN A 1 563 ? 16.630 -8.522 -27.289 1.00 77.94 563 GLN A C 1
ATOM 4450 O O . GLN A 1 563 ? 15.797 -7.771 -27.795 1.00 77.94 563 GLN A O 1
ATOM 4455 N N . GLY A 1 564 ? 16.519 -8.987 -26.044 1.00 75.75 564 GLY A N 1
ATOM 4456 C CA . GLY A 1 564 ? 15.519 -8.486 -25.100 1.00 75.75 564 GLY A CA 1
ATOM 4457 C C . GLY A 1 564 ? 15.903 -7.097 -24.590 1.00 75.75 564 GLY A C 1
ATOM 4458 O O . GLY A 1 564 ? 17.059 -6.864 -24.232 1.00 75.75 564 GLY A O 1
ATOM 4459 N N . ARG A 1 565 ? 14.938 -6.176 -24.567 1.00 76.00 565 ARG A N 1
ATOM 4460 C CA . ARG A 1 565 ? 15.076 -4.797 -24.075 1.00 76.00 565 ARG A CA 1
ATOM 4461 C C . ARG A 1 565 ? 13.896 -4.420 -23.163 1.00 76.00 565 ARG A C 1
ATOM 4463 O O . ARG A 1 565 ? 13.178 -3.467 -23.468 1.00 76.00 565 ARG A O 1
ATOM 4470 N N . PRO A 1 566 ? 13.683 -5.153 -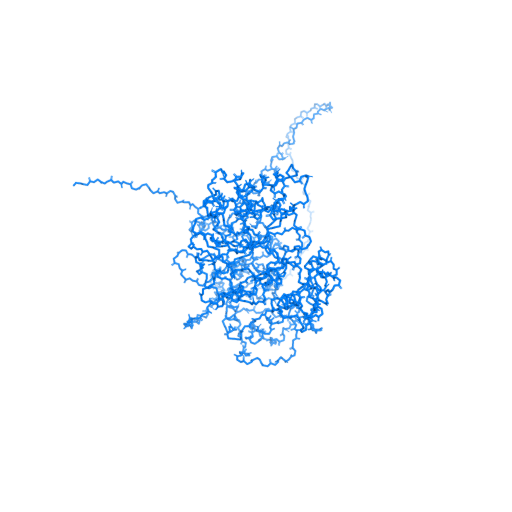22.056 1.00 65.25 566 PRO A N 1
ATOM 4471 C CA . PRO A 1 566 ? 12.478 -5.024 -21.233 1.00 65.25 566 PRO A CA 1
ATOM 4472 C C . PRO A 1 566 ? 12.310 -3.635 -20.595 1.00 65.25 566 PRO A C 1
ATOM 4474 O O . PRO A 1 566 ? 11.188 -3.198 -20.377 1.00 65.25 566 PRO A O 1
ATOM 4477 N N . SER A 1 567 ? 13.404 -2.912 -20.335 1.00 61.69 567 SER A N 1
ATOM 4478 C CA . SER A 1 567 ? 13.390 -1.564 -19.747 1.00 61.69 567 SER A CA 1
ATOM 4479 C C . SER A 1 567 ? 13.233 -0.426 -20.766 1.00 61.69 567 SER A C 1
ATOM 4481 O O . SER A 1 567 ? 13.051 0.728 -20.381 1.00 61.69 567 SER A O 1
ATOM 4483 N N . ASP A 1 568 ? 13.295 -0.705 -22.072 1.00 74.75 568 ASP A N 1
ATOM 4484 C CA . ASP A 1 568 ? 13.318 0.337 -23.099 1.00 74.75 568 ASP A CA 1
ATOM 4485 C C . ASP A 1 568 ? 11.969 0.489 -23.803 1.00 74.75 568 ASP A C 1
ATOM 4487 O O . ASP A 1 568 ? 11.672 -0.211 -24.770 1.00 74.75 568 ASP A O 1
ATOM 4491 N N . LEU A 1 569 ? 11.181 1.499 -23.438 1.00 77.44 569 LEU A N 1
ATOM 4492 C CA . LEU A 1 569 ? 9.930 1.780 -24.152 1.00 77.44 569 LEU A CA 1
ATOM 4493 C C . LEU A 1 569 ? 10.172 2.226 -25.600 1.00 77.44 569 LEU A C 1
ATOM 4495 O O . LEU A 1 569 ? 10.975 3.128 -25.867 1.00 77.44 569 LEU A O 1
ATOM 4499 N N . SER A 1 570 ? 9.432 1.631 -26.540 1.00 80.31 570 SER A N 1
ATOM 4500 C CA . SER A 1 570 ? 9.475 2.016 -27.950 1.00 80.31 570 SER A CA 1
ATOM 4501 C C . SER A 1 570 ? 8.883 3.424 -28.167 1.00 80.31 570 SER A C 1
ATOM 4503 O O . SER A 1 570 ? 8.002 3.845 -27.414 1.00 80.31 570 SER A O 1
ATOM 4505 N N . PRO A 1 571 ? 9.288 4.172 -29.217 1.00 79.44 571 PRO A N 1
ATOM 4506 C CA . PRO A 1 571 ? 8.721 5.500 -29.487 1.00 79.44 571 PRO A CA 1
ATOM 4507 C C . PRO A 1 571 ? 7.191 5.491 -29.635 1.00 79.44 571 PRO A C 1
ATOM 4509 O O . PRO A 1 571 ? 6.514 6.415 -29.192 1.00 79.44 571 PRO A O 1
ATOM 4512 N N . LYS A 1 572 ? 6.642 4.411 -30.211 1.00 76.31 572 LYS A N 1
ATOM 4513 C CA . LYS A 1 572 ? 5.194 4.198 -30.341 1.00 76.31 572 LYS A CA 1
ATOM 4514 C C . LYS A 1 572 ? 4.550 3.955 -28.974 1.00 76.31 572 LYS A C 1
ATOM 4516 O O . LYS A 1 572 ? 3.547 4.591 -28.683 1.00 76.31 572 LYS A O 1
ATOM 4521 N N . ALA A 1 573 ? 5.139 3.100 -28.135 1.00 76.06 573 ALA A N 1
ATOM 4522 C CA . ALA A 1 573 ? 4.638 2.834 -26.788 1.00 76.06 573 ALA A CA 1
ATOM 4523 C C . ALA A 1 573 ? 4.633 4.101 -25.918 1.00 76.06 573 ALA A C 1
ATOM 4525 O O . ALA A 1 573 ? 3.651 4.354 -25.231 1.00 76.06 573 ALA A O 1
ATOM 4526 N N . ARG A 1 574 ? 5.671 4.947 -26.012 1.00 78.50 574 ARG A N 1
ATOM 4527 C CA . ARG A 1 574 ? 5.727 6.246 -25.312 1.00 78.50 574 ARG A CA 1
ATOM 4528 C C . ARG A 1 574 ? 4.589 7.178 -25.734 1.00 78.50 574 ARG A C 1
ATOM 4530 O O . ARG A 1 574 ? 3.916 7.747 -24.882 1.00 78.50 574 ARG A O 1
ATOM 4537 N N . LEU A 1 575 ? 4.347 7.304 -27.041 1.00 74.25 575 LEU A N 1
ATOM 4538 C CA . LEU A 1 575 ? 3.259 8.132 -27.570 1.00 74.25 575 LEU A CA 1
ATOM 4539 C C . LEU A 1 575 ? 1.877 7.580 -27.193 1.00 74.25 575 LEU A C 1
ATOM 4541 O O . LEU A 1 575 ? 0.991 8.339 -26.817 1.00 74.25 575 LEU A O 1
ATOM 4545 N N . LEU A 1 576 ? 1.689 6.263 -27.293 1.00 67.94 576 LEU A N 1
ATOM 4546 C CA . LEU A 1 576 ? 0.437 5.599 -26.933 1.00 67.94 576 LEU A CA 1
ATOM 4547 C C . LEU A 1 576 ? 0.141 5.743 -25.438 1.00 67.94 576 LEU A C 1
ATOM 4549 O O . LEU A 1 576 ? -0.993 6.023 -25.057 1.00 67.94 576 LEU A O 1
ATOM 4553 N N . ASN A 1 577 ? 1.161 5.611 -24.596 1.00 74.62 577 ASN A N 1
ATOM 4554 C CA . ASN A 1 577 ? 1.019 5.807 -23.163 1.00 74.62 577 ASN A CA 1
ATOM 4555 C C . ASN A 1 577 ? 0.659 7.250 -22.805 1.00 74.62 577 ASN A C 1
ATOM 4557 O O . ASN A 1 577 ? -0.226 7.459 -21.981 1.00 74.62 577 ASN A O 1
ATOM 4561 N N . PHE A 1 578 ? 1.246 8.231 -23.497 1.00 67.12 578 PHE A N 1
ATOM 4562 C CA . PHE A 1 578 ? 0.871 9.637 -23.344 1.00 67.12 578 PHE A CA 1
ATOM 4563 C C . PHE A 1 578 ? -0.624 9.894 -23.614 1.00 67.12 578 PHE A C 1
ATOM 4565 O O . PHE A 1 578 ? -1.218 10.762 -22.983 1.00 67.12 578 PHE A O 1
ATOM 4572 N N . VAL A 1 579 ? -1.261 9.117 -24.499 1.00 65.38 579 VAL A N 1
ATOM 4573 C CA . VAL A 1 579 ? -2.707 9.214 -24.787 1.00 65.38 579 VAL A CA 1
ATOM 4574 C C . VAL A 1 579 ? -3.561 8.187 -24.022 1.00 65.38 579 VAL A C 1
ATOM 4576 O O . VAL A 1 579 ? -4.719 7.967 -24.373 1.00 65.38 579 VAL A O 1
ATOM 4579 N N . GLY A 1 580 ? -3.016 7.578 -22.962 1.00 49.09 580 GLY A N 1
ATOM 4580 C CA . GLY A 1 580 ? -3.766 6.752 -22.007 1.00 49.09 580 GLY A CA 1
ATOM 4581 C C . GLY A 1 580 ? -3.797 5.251 -22.302 1.00 49.09 580 GLY A C 1
ATOM 4582 O O . GLY A 1 580 ? -4.619 4.534 -21.732 1.00 49.09 580 GLY A O 1
ATOM 4583 N N . PHE A 1 581 ? -2.931 4.748 -23.182 1.00 60.47 581 PHE A N 1
ATOM 4584 C CA . PHE A 1 581 ? -2.851 3.319 -23.479 1.00 60.47 581 PHE A CA 1
ATOM 4585 C C . PHE A 1 581 ? -1.834 2.568 -22.610 1.00 60.47 581 PHE A C 1
ATOM 4587 O O . PHE A 1 581 ? -0.848 3.130 -22.128 1.00 60.47 581 PHE A O 1
ATOM 4594 N N . GLY A 1 582 ? -2.093 1.270 -22.412 1.00 66.25 582 GLY A N 1
ATOM 4595 C CA . GLY A 1 582 ? -1.239 0.389 -21.615 1.00 66.25 582 GLY A CA 1
ATOM 4596 C C . GLY A 1 582 ? 0.152 0.228 -22.226 1.00 66.25 582 GLY A C 1
ATOM 4597 O O . GLY A 1 582 ? 0.295 0.148 -23.445 1.00 66.25 582 GLY A O 1
ATOM 4598 N N . LEU A 1 583 ? 1.171 0.183 -21.369 1.00 75.56 583 LEU A N 1
ATOM 4599 C CA . LEU A 1 583 ? 2.550 -0.070 -21.775 1.00 75.56 583 LEU A CA 1
ATOM 4600 C C . LEU A 1 583 ? 2.762 -1.556 -22.098 1.00 75.56 583 LEU A C 1
ATOM 4602 O O . LEU A 1 583 ? 2.092 -2.410 -21.506 1.00 75.56 583 LEU A O 1
ATOM 4606 N N . PRO A 1 584 ? 3.686 -1.882 -23.018 1.00 75.06 584 PRO A N 1
ATOM 4607 C CA . PRO A 1 584 ? 4.087 -3.263 -23.221 1.00 75.06 584 PRO A CA 1
ATOM 4608 C C . PRO A 1 584 ? 4.800 -3.785 -21.971 1.00 75.06 584 PRO A C 1
ATOM 4610 O O . PRO A 1 584 ? 5.567 -3.057 -21.342 1.00 75.06 584 PRO A O 1
ATOM 4613 N N . PHE A 1 585 ? 4.546 -5.043 -21.614 1.00 70.81 585 PHE A N 1
ATOM 4614 C CA . PHE A 1 585 ? 5.196 -5.682 -20.465 1.00 70.81 585 PHE A CA 1
ATOM 4615 C C . PHE A 1 585 ? 6.583 -6.237 -20.813 1.00 70.81 585 PHE A C 1
ATOM 4617 O O . PHE A 1 585 ? 7.370 -6.530 -19.918 1.00 70.81 585 PHE A O 1
ATOM 4624 N N . ASP A 1 586 ? 6.877 -6.397 -22.104 1.00 75.94 586 ASP A N 1
ATOM 4625 C CA . ASP A 1 586 ? 8.171 -6.843 -22.607 1.00 75.94 586 ASP A CA 1
ATOM 4626 C C . ASP A 1 586 ? 8.417 -6.265 -24.010 1.00 75.94 586 ASP A C 1
ATOM 4628 O O . ASP A 1 586 ? 7.473 -5.981 -24.758 1.00 75.94 586 ASP A O 1
ATOM 4632 N N . ARG A 1 587 ? 9.687 -6.098 -24.380 1.00 85.00 587 ARG A N 1
ATOM 4633 C CA . ARG A 1 587 ? 10.108 -5.621 -25.700 1.00 85.00 587 ARG A CA 1
ATOM 4634 C C . ARG A 1 587 ? 11.326 -6.385 -26.185 1.00 85.00 587 ARG A C 1
ATOM 4636 O O . ARG A 1 587 ? 12.310 -6.541 -25.465 1.00 85.00 587 ARG A O 1
ATOM 4643 N N . HIS A 1 588 ? 11.296 -6.755 -27.460 1.00 85.88 588 HIS A N 1
ATOM 4644 C CA . HIS A 1 588 ? 12.414 -7.378 -28.150 1.00 85.88 588 HIS A CA 1
ATOM 4645 C C . HIS A 1 588 ? 12.770 -6.636 -29.440 1.00 85.88 588 HIS A C 1
ATOM 4647 O O . HIS A 1 588 ? 11.897 -6.195 -30.184 1.00 85.88 588 HIS A O 1
ATOM 4653 N N . ASP A 1 589 ? 14.067 -6.546 -29.720 1.00 89.50 589 ASP A N 1
ATOM 4654 C CA . ASP A 1 589 ? 14.591 -6.089 -31.002 1.00 89.50 589 ASP A CA 1
ATOM 4655 C C . ASP A 1 589 ? 15.163 -7.310 -31.750 1.00 89.50 589 ASP A C 1
ATOM 4657 O O . ASP A 1 589 ? 16.057 -7.997 -31.249 1.00 89.50 589 ASP A O 1
ATOM 4661 N N . TRP A 1 590 ? 14.636 -7.620 -32.936 1.00 91.81 590 TRP A N 1
ATOM 4662 C CA . TRP A 1 590 ? 15.092 -8.735 -33.782 1.00 91.81 590 TRP A CA 1
ATOM 4663 C C . TRP A 1 590 ? 15.816 -8.192 -35.010 1.00 91.81 590 TRP A C 1
ATOM 4665 O O . TRP A 1 590 ? 15.365 -7.225 -35.613 1.00 91.81 590 TRP A O 1
ATOM 4675 N N . ILE A 1 591 ? 16.931 -8.804 -35.398 1.00 89.69 591 ILE A N 1
ATOM 4676 C CA . ILE A 1 591 ? 17.683 -8.448 -36.603 1.00 89.69 591 ILE A CA 1
ATOM 4677 C C . ILE A 1 591 ? 17.512 -9.561 -37.623 1.00 89.69 591 ILE A C 1
ATOM 4679 O O . ILE A 1 591 ? 17.966 -10.690 -37.417 1.00 89.69 591 ILE A O 1
ATOM 4683 N N . VAL A 1 592 ? 16.866 -9.219 -38.728 1.00 89.50 592 VAL A N 1
ATOM 4684 C CA . VAL A 1 592 ? 16.640 -10.097 -39.869 1.00 89.50 592 VAL A CA 1
ATOM 4685 C C . VAL A 1 592 ? 17.698 -9.803 -40.918 1.00 89.50 592 VAL A C 1
ATOM 4687 O O . VAL A 1 592 ? 17.955 -8.649 -41.250 1.00 89.50 592 VAL A O 1
ATOM 4690 N N . ASP A 1 593 ? 18.316 -10.854 -41.428 1.00 87.12 593 ASP A N 1
ATOM 4691 C CA . ASP A 1 593 ? 19.162 -10.807 -42.603 1.00 87.12 593 ASP A CA 1
ATOM 4692 C C . ASP A 1 593 ? 18.302 -11.018 -43.851 1.00 87.12 593 ASP A C 1
ATOM 4694 O O . ASP A 1 593 ? 17.804 -12.115 -44.128 1.00 87.12 593 ASP A O 1
ATOM 4698 N N . ARG A 1 594 ? 18.120 -9.930 -44.593 1.00 85.69 594 ARG A N 1
ATOM 4699 C CA . ARG A 1 594 ? 17.462 -9.900 -45.891 1.00 85.69 594 ARG A CA 1
ATOM 4700 C C . ARG A 1 594 ? 18.522 -10.058 -46.979 1.00 85.69 594 ARG A C 1
ATOM 4702 O O . ARG A 1 594 ? 18.906 -9.086 -47.624 1.00 85.69 594 ARG A O 1
ATOM 4709 N N . CYS A 1 595 ? 19.013 -11.285 -47.152 1.00 82.75 595 CYS A N 1
ATOM 4710 C CA . CYS A 1 595 ? 19.949 -11.657 -48.218 1.00 82.75 595 CYS A CA 1
ATOM 4711 C C . CYS A 1 595 ? 21.214 -10.766 -48.275 1.00 82.75 595 CYS A C 1
ATOM 4713 O O . CYS A 1 595 ? 21.641 -10.350 -49.350 1.00 82.75 595 CYS A O 1
ATOM 4715 N N . GLY A 1 596 ? 21.805 -10.456 -47.117 1.00 78.56 596 GLY A N 1
ATOM 4716 C CA . GLY A 1 596 ? 22.999 -9.618 -46.964 1.00 78.56 596 GLY A CA 1
ATOM 4717 C C . GLY A 1 596 ? 22.732 -8.249 -46.332 1.00 78.56 596 GLY A C 1
ATOM 4718 O O . GLY A 1 596 ? 23.680 -7.555 -45.964 1.00 78.56 596 GLY A O 1
ATOM 4719 N N . LYS A 1 597 ? 21.463 -7.851 -46.168 1.00 84.94 597 LYS A N 1
ATOM 4720 C CA . LYS A 1 597 ? 21.068 -6.587 -45.531 1.00 84.94 597 LYS A CA 1
ATOM 4721 C C . LYS A 1 597 ? 20.449 -6.827 -44.156 1.00 84.94 597 LYS A C 1
ATOM 4723 O O . LYS A 1 597 ? 19.418 -7.483 -44.044 1.00 84.94 597 LYS A O 1
ATOM 4728 N N . GLU A 1 598 ? 21.025 -6.228 -43.116 1.00 89.44 598 GLU A N 1
ATOM 4729 C CA . GLU A 1 598 ? 20.451 -6.274 -41.767 1.00 89.44 598 GLU A CA 1
ATOM 4730 C C . GLU A 1 598 ? 19.273 -5.302 -41.623 1.00 89.44 598 GLU A C 1
ATOM 4732 O O . GLU A 1 598 ? 19.405 -4.098 -41.850 1.00 89.44 598 GLU A O 1
ATOM 4737 N N . VAL A 1 599 ? 18.123 -5.824 -41.200 1.00 90.12 599 VAL A N 1
ATOM 4738 C CA . VAL A 1 599 ? 16.911 -5.054 -40.907 1.00 90.12 599 VAL A CA 1
ATOM 4739 C C . VAL A 1 599 ? 16.497 -5.312 -39.466 1.00 90.12 599 VAL A C 1
ATOM 4741 O O . VAL A 1 599 ? 16.295 -6.455 -39.057 1.00 90.12 599 VAL A O 1
ATOM 4744 N N . ARG A 1 600 ? 16.360 -4.240 -38.680 1.00 92.25 600 ARG A N 1
ATOM 4745 C CA . ARG A 1 600 ? 15.909 -4.326 -37.289 1.00 92.25 600 ARG A CA 1
ATOM 4746 C C . ARG A 1 600 ? 14.391 -4.241 -37.203 1.00 92.25 600 ARG A C 1
ATOM 4748 O O . ARG A 1 600 ? 13.789 -3.336 -37.767 1.00 92.25 600 ARG A O 1
ATOM 4755 N N . TYR A 1 601 ? 13.793 -5.135 -36.433 1.00 91.31 601 TYR A N 1
ATOM 4756 C CA . TYR A 1 601 ? 12.386 -5.175 -36.059 1.00 91.31 601 TYR A CA 1
ATOM 4757 C C . TYR A 1 601 ? 12.237 -4.898 -34.568 1.00 91.31 601 TYR A C 1
ATOM 4759 O O . TYR A 1 601 ? 13.051 -5.353 -33.770 1.00 91.31 601 TYR A O 1
ATOM 4767 N N . ILE A 1 602 ? 11.192 -4.159 -34.203 1.00 90.62 602 ILE A N 1
ATOM 4768 C CA . ILE A 1 602 ? 10.768 -3.930 -32.820 1.00 90.62 602 ILE A CA 1
ATOM 4769 C C . ILE A 1 602 ? 9.504 -4.755 -32.592 1.00 90.62 602 ILE A C 1
ATOM 4771 O O . ILE A 1 602 ? 8.568 -4.675 -33.392 1.00 90.62 602 ILE A O 1
ATOM 4775 N N . ILE A 1 603 ? 9.491 -5.516 -31.504 1.00 88.62 603 ILE A N 1
ATOM 4776 C CA . ILE A 1 603 ? 8.395 -6.385 -31.082 1.00 88.62 603 ILE A CA 1
ATOM 4777 C C . ILE A 1 603 ? 8.011 -5.969 -29.665 1.00 88.62 603 ILE A C 1
ATOM 4779 O O . ILE A 1 603 ? 8.769 -6.204 -28.725 1.00 88.62 603 ILE A O 1
ATOM 4783 N N . ASP A 1 604 ? 6.847 -5.341 -29.523 1.00 82.00 604 ASP A N 1
ATOM 4784 C CA . ASP A 1 604 ? 6.281 -4.984 -28.220 1.00 82.00 604 ASP A CA 1
ATOM 4785 C C . ASP A 1 604 ? 5.200 -6.009 -27.834 1.00 82.00 604 ASP A C 1
ATOM 4787 O O . ASP A 1 604 ? 4.320 -6.325 -28.644 1.00 82.00 604 ASP A O 1
ATOM 4791 N N . PHE A 1 605 ? 5.252 -6.509 -26.597 1.00 78.50 605 PHE A N 1
ATOM 4792 C CA . PHE A 1 605 ? 4.318 -7.501 -26.066 1.00 78.50 605 PHE A CA 1
ATOM 4793 C C . PHE A 1 605 ? 3.293 -6.834 -25.142 1.00 78.50 605 PHE A C 1
ATOM 4795 O O . PHE A 1 605 ? 3.660 -6.204 -24.149 1.00 78.50 605 PHE A O 1
ATOM 4802 N N . TYR A 1 606 ? 2.003 -6.989 -25.448 1.00 71.50 606 TYR A N 1
ATOM 4803 C CA . TYR A 1 606 ? 0.900 -6.412 -24.676 1.00 71.50 606 TYR A CA 1
ATOM 4804 C C . TYR A 1 606 ? -0.032 -7.487 -24.121 1.00 71.50 606 TYR A C 1
ATOM 4806 O O . TYR A 1 606 ? -0.262 -8.527 -24.743 1.00 71.50 606 TYR A O 1
ATOM 4814 N N . ASN A 1 607 ? -0.643 -7.194 -22.974 1.00 65.00 607 ASN A N 1
ATOM 4815 C CA . ASN A 1 607 ? -1.754 -7.981 -22.446 1.00 65.00 607 ASN A CA 1
ATOM 4816 C C . ASN A 1 607 ? -3.012 -7.690 -23.279 1.00 65.00 607 ASN A C 1
ATOM 4818 O O . ASN A 1 607 ? -3.416 -6.536 -23.416 1.00 65.00 607 ASN A O 1
ATOM 4822 N N . GLY A 1 608 ? -3.633 -8.713 -23.858 1.00 53.09 608 GLY A N 1
ATOM 4823 C CA . GLY A 1 608 ? -4.881 -8.584 -24.607 1.00 53.09 608 GLY A CA 1
ATOM 4824 C C . GLY A 1 608 ? -6.106 -8.764 -23.713 1.00 53.09 608 GLY A C 1
ATOM 4825 O O . GLY A 1 608 ? -6.110 -9.544 -22.762 1.00 53.09 608 GLY A O 1
ATOM 4826 N N . ALA A 1 609 ? -7.174 -8.033 -24.030 1.00 45.50 609 ALA A N 1
ATOM 4827 C CA . ALA A 1 609 ? -8.456 -8.173 -23.350 1.00 45.50 609 ALA A CA 1
ATOM 4828 C C . ALA A 1 609 ? -9.237 -9.387 -23.900 1.00 45.50 609 ALA A C 1
ATOM 4830 O O . ALA A 1 609 ? -9.285 -9.571 -25.123 1.00 45.50 609 ALA A O 1
ATOM 4831 N N . PRO A 1 610 ? -9.889 -10.200 -23.047 1.00 46.41 610 PRO A N 1
ATOM 4832 C CA . PRO A 1 610 ? -10.736 -11.297 -23.509 1.00 46.41 610 PRO A CA 1
ATOM 4833 C C . PRO A 1 610 ? -11.932 -10.767 -24.322 1.00 46.41 610 PRO A C 1
ATOM 4835 O O . PRO A 1 610 ? -12.538 -9.746 -23.984 1.00 46.41 610 PRO A O 1
ATOM 4838 N N . ARG A 1 611 ? -12.288 -11.454 -25.418 1.00 40.97 611 ARG A N 1
ATOM 4839 C CA . ARG A 1 611 ? -13.476 -11.106 -26.218 1.00 40.97 611 ARG A CA 1
ATOM 4840 C C . ARG A 1 611 ? -14.749 -11.531 -25.473 1.00 40.97 611 ARG A C 1
ATOM 4842 O O . ARG A 1 611 ? -14.766 -12.623 -24.905 1.00 40.97 611 ARG A O 1
ATOM 4849 N N . PRO A 1 612 ? -15.840 -10.742 -25.519 1.00 38.16 612 PRO A N 1
ATOM 4850 C CA . PRO A 1 612 ? -17.107 -11.148 -24.916 1.00 38.16 612 PRO A CA 1
ATOM 4851 C C . PRO A 1 612 ? -17.599 -12.469 -25.531 1.00 38.16 612 PRO A C 1
ATOM 4853 O O . PRO A 1 612 ? -17.845 -12.529 -26.734 1.00 38.16 612 PRO A O 1
ATOM 4856 N N . GLY A 1 613 ? -17.731 -13.519 -24.715 1.00 44.91 613 GLY A N 1
ATOM 4857 C CA . GLY A 1 613 ? -18.305 -14.810 -25.120 1.00 44.91 613 GLY A CA 1
ATOM 4858 C C . GLY A 1 613 ? -17.322 -15.914 -25.537 1.00 44.91 613 GLY A C 1
ATOM 4859 O O . GLY A 1 613 ? -17.778 -16.994 -25.897 1.00 44.91 613 GLY A O 1
ATOM 4860 N N . GLN A 1 614 ? -16.002 -15.701 -25.468 1.00 37.75 614 GLN A N 1
ATOM 4861 C CA . GLN A 1 614 ? -15.008 -16.773 -25.644 1.00 37.75 614 GLN A CA 1
ATOM 4862 C C . GLN A 1 614 ? -14.183 -16.966 -24.368 1.00 37.75 614 GLN A C 1
ATOM 4864 O O . GLN A 1 614 ? -13.483 -16.054 -23.937 1.00 37.75 614 GLN A O 1
ATOM 4869 N N . ILE A 1 615 ? -14.232 -18.173 -23.793 1.00 40.22 615 ILE A N 1
ATOM 4870 C CA . ILE A 1 615 ? -13.283 -18.626 -22.769 1.00 40.22 615 ILE A CA 1
ATOM 4871 C C . ILE A 1 615 ? -12.025 -19.070 -23.521 1.00 40.22 615 ILE A C 1
ATOM 4873 O O . ILE A 1 615 ? -11.947 -20.196 -24.004 1.00 40.22 615 ILE A O 1
ATOM 4877 N N . ALA A 1 616 ? -11.074 -18.158 -23.698 1.00 37.56 616 ALA A N 1
ATOM 4878 C CA . ALA A 1 616 ? -9.750 -18.464 -24.229 1.00 37.56 616 ALA A CA 1
ATOM 4879 C C . ALA A 1 616 ? -8.687 -18.034 -23.201 1.00 37.56 616 ALA A C 1
ATOM 4881 O O . ALA A 1 616 ? -8.898 -17.023 -22.525 1.00 37.56 616 ALA A O 1
ATOM 4882 N N . PRO A 1 617 ? -7.569 -18.775 -23.061 1.00 38.47 617 PRO A N 1
ATOM 4883 C CA . PRO A 1 617 ? -6.455 -18.370 -22.201 1.00 38.47 617 PRO A CA 1
ATOM 4884 C C . PRO A 1 617 ? -5.921 -16.997 -22.631 1.00 38.47 617 PRO A C 1
ATOM 4886 O O . PRO A 1 617 ? -6.081 -16.621 -23.793 1.00 38.47 617 PRO A O 1
ATOM 4889 N N . ALA A 1 618 ? -5.324 -16.259 -21.685 1.00 42.78 618 ALA A N 1
ATOM 4890 C CA . ALA A 1 618 ? -4.840 -14.885 -21.838 1.00 42.78 618 ALA A CA 1
ATOM 4891 C C . ALA A 1 618 ? -4.326 -14.592 -23.260 1.00 42.78 618 ALA A C 1
ATOM 4893 O O . ALA A 1 618 ? -3.257 -15.049 -23.665 1.00 42.78 618 ALA A O 1
ATOM 4894 N N . ALA A 1 619 ? -5.112 -13.847 -24.040 1.00 52.38 619 ALA A N 1
ATOM 4895 C CA . ALA A 1 619 ? -4.685 -13.416 -25.360 1.00 52.38 619 ALA A CA 1
ATOM 4896 C C . ALA A 1 619 ? -3.578 -12.378 -25.159 1.00 52.38 619 ALA A C 1
ATOM 4898 O O . ALA A 1 619 ? -3.833 -11.341 -24.563 1.00 52.38 619 ALA A O 1
ATOM 4899 N N . PHE A 1 620 ? -2.357 -12.632 -25.618 1.00 61.91 620 PHE A N 1
ATOM 4900 C CA . PHE A 1 620 ? -1.325 -11.601 -25.726 1.00 61.91 620 PHE A CA 1
ATOM 4901 C C . PHE A 1 620 ? -1.359 -11.013 -27.137 1.00 61.91 620 PHE A C 1
ATOM 4903 O O . PHE A 1 620 ? -1.665 -11.704 -28.112 1.00 61.91 620 PHE A O 1
ATOM 4910 N N . PHE A 1 621 ? -1.081 -9.720 -27.245 1.00 66.12 621 PHE A N 1
ATOM 4911 C CA . PHE A 1 621 ? -1.025 -9.011 -28.516 1.00 66.12 621 PHE A CA 1
ATOM 4912 C C . PHE A 1 621 ? 0.427 -8.651 -28.838 1.00 66.12 621 PHE A C 1
ATOM 4914 O O . PHE A 1 621 ? 1.137 -8.111 -27.988 1.00 66.12 621 PHE A O 1
ATOM 4921 N N . LEU A 1 622 ? 0.858 -8.966 -30.060 1.00 73.75 622 LEU A N 1
ATOM 4922 C CA . LEU A 1 622 ? 2.194 -8.663 -30.566 1.00 73.75 622 LEU A CA 1
ATOM 4923 C C . LEU A 1 622 ? 2.108 -7.476 -31.521 1.00 73.75 622 LEU A C 1
ATOM 4925 O O . LEU A 1 622 ? 1.454 -7.560 -32.558 1.00 73.75 622 LEU A O 1
ATOM 4929 N N . ASP A 1 623 ? 2.809 -6.395 -31.199 1.00 80.38 623 ASP A N 1
ATOM 4930 C CA . ASP A 1 623 ? 3.002 -5.273 -32.116 1.00 80.38 623 ASP A CA 1
ATOM 4931 C C . ASP A 1 623 ? 4.399 -5.374 -32.732 1.00 80.38 623 ASP A C 1
ATOM 4933 O O . ASP A 1 623 ? 5.388 -4.914 -32.151 1.00 80.38 623 ASP A O 1
ATOM 4937 N N . VAL A 1 624 ? 4.469 -6.009 -33.904 1.00 83.50 624 VAL A N 1
ATOM 4938 C CA . VAL A 1 624 ? 5.704 -6.215 -34.673 1.00 83.50 624 VAL A CA 1
ATOM 4939 C C . VAL A 1 624 ? 5.801 -5.186 -35.786 1.00 83.50 624 VAL A C 1
ATOM 4941 O O . VAL A 1 624 ? 4.847 -4.991 -36.539 1.00 83.50 624 VAL A O 1
ATOM 4944 N N . ARG A 1 625 ? 6.963 -4.538 -35.921 1.00 89.50 625 ARG A N 1
ATOM 4945 C CA . ARG A 1 625 ? 7.202 -3.530 -36.968 1.00 89.50 625 ARG A CA 1
ATOM 4946 C C . ARG A 1 625 ? 8.690 -3.290 -37.252 1.00 89.50 625 ARG A C 1
ATOM 4948 O O . ARG A 1 625 ? 9.487 -3.339 -36.314 1.00 89.50 625 ARG A O 1
ATOM 4955 N N . PRO A 1 626 ? 9.078 -2.922 -38.489 1.00 89.94 626 PRO A N 1
ATOM 4956 C CA . PRO A 1 626 ? 10.449 -2.509 -38.807 1.00 89.94 626 PRO A CA 1
ATOM 4957 C C . PRO A 1 626 ? 10.858 -1.293 -37.971 1.00 89.94 626 PRO A C 1
ATOM 4959 O O . PRO A 1 626 ? 10.067 -0.362 -37.855 1.00 89.94 626 PRO A O 1
ATOM 4962 N N . ALA A 1 627 ? 12.043 -1.253 -37.370 1.00 88.62 627 ALA A N 1
ATOM 4963 C CA . ALA A 1 627 ? 12.551 -0.102 -36.621 1.00 88.62 627 ALA A CA 1
ATOM 4964 C C . ALA A 1 627 ? 12.751 1.114 -37.544 1.00 88.62 627 ALA A C 1
ATOM 4966 O O . ALA A 1 627 ? 13.147 0.961 -38.696 1.00 88.62 627 ALA A O 1
ATOM 4967 N N . LEU A 1 628 ? 12.500 2.331 -37.048 1.00 85.94 628 LEU A N 1
ATOM 4968 C CA . LEU A 1 628 ? 12.633 3.576 -37.827 1.00 85.94 628 LEU A CA 1
ATOM 4969 C C . LEU A 1 628 ? 14.097 4.030 -37.961 1.00 85.94 628 LEU A C 1
ATOM 4971 O O . LEU A 1 628 ? 14.423 5.186 -37.720 1.00 85.94 628 LEU A O 1
ATOM 4975 N N . ASP A 1 629 ? 14.972 3.107 -38.344 1.00 83.94 629 ASP A N 1
ATOM 4976 C CA . ASP A 1 629 ? 16.410 3.352 -38.482 1.00 83.94 629 ASP A CA 1
ATOM 4977 C C . ASP A 1 629 ? 16.810 3.647 -39.932 1.00 83.94 629 ASP A C 1
ATOM 4979 O O . ASP A 1 629 ? 17.955 3.991 -40.208 1.00 83.94 629 ASP A O 1
ATOM 4983 N N . SER A 1 630 ? 15.880 3.486 -40.881 1.00 84.38 630 SER A N 1
ATOM 4984 C CA . SER A 1 630 ? 16.119 3.741 -42.301 1.00 84.38 630 SER A CA 1
ATOM 4985 C C . SER A 1 630 ? 14.894 4.353 -42.994 1.00 84.38 630 SER A C 1
ATOM 4987 O O . SER A 1 630 ? 13.758 4.087 -42.583 1.00 84.38 630 SER A O 1
ATOM 4989 N N . PRO A 1 631 ? 15.093 5.120 -44.086 1.00 81.25 631 PRO A N 1
ATOM 4990 C CA . PRO A 1 631 ? 13.992 5.630 -44.906 1.00 81.25 631 PRO A CA 1
ATOM 4991 C C . PRO A 1 631 ? 13.100 4.519 -45.476 1.00 81.25 631 PRO A C 1
ATOM 4993 O O . PRO A 1 631 ? 11.887 4.692 -45.560 1.00 81.25 631 PRO A O 1
ATOM 4996 N N . GLY A 1 632 ? 13.688 3.360 -45.805 1.00 82.44 632 GLY A N 1
ATOM 4997 C CA . GLY A 1 632 ? 12.946 2.182 -46.267 1.00 82.44 632 GLY A CA 1
ATOM 4998 C C . GLY A 1 632 ? 11.946 1.695 -45.222 1.00 82.44 632 GLY A C 1
ATOM 4999 O O . GLY A 1 632 ? 10.761 1.607 -45.508 1.00 82.44 632 GLY A O 1
ATOM 5000 N N . ALA A 1 633 ? 12.380 1.532 -43.970 1.00 84.25 633 ALA A N 1
ATOM 5001 C CA . ALA A 1 633 ? 11.499 1.097 -42.887 1.00 84.25 633 ALA A CA 1
ATOM 5002 C C . ALA A 1 633 ? 10.343 2.077 -42.601 1.00 84.25 633 ALA A C 1
ATOM 5004 O O . ALA A 1 633 ? 9.246 1.658 -42.221 1.00 84.25 633 ALA A O 1
ATOM 5005 N N . LEU A 1 634 ? 10.560 3.387 -42.782 1.00 83.50 634 LEU A N 1
ATOM 5006 C CA . LEU A 1 634 ? 9.483 4.380 -42.711 1.00 83.50 634 LEU A CA 1
ATOM 5007 C C . LEU A 1 634 ? 8.478 4.183 -43.854 1.00 83.50 634 LEU A C 1
ATOM 5009 O O . LEU A 1 634 ? 7.268 4.201 -43.618 1.00 83.50 634 LEU A O 1
ATOM 5013 N N . TRP A 1 635 ? 8.974 3.966 -45.072 1.00 84.25 635 TRP A N 1
ATOM 5014 C CA . TRP A 1 635 ? 8.144 3.709 -46.245 1.00 84.25 635 TRP A CA 1
ATOM 5015 C C . TRP A 1 635 ? 7.327 2.420 -46.111 1.00 84.25 635 TRP A C 1
ATOM 5017 O O . TRP A 1 635 ? 6.129 2.429 -46.392 1.00 84.25 635 TRP A O 1
ATOM 5027 N N . ASP A 1 636 ? 7.922 1.349 -45.588 1.00 82.50 636 ASP A N 1
ATOM 5028 C CA . ASP A 1 636 ? 7.248 0.065 -45.370 1.00 82.50 636 ASP A CA 1
ATOM 5029 C C . ASP A 1 636 ? 6.082 0.214 -44.391 1.00 82.50 636 ASP A C 1
ATOM 5031 O O . ASP A 1 636 ? 4.972 -0.264 -44.645 1.00 82.50 636 ASP A O 1
ATOM 5035 N N . ARG A 1 637 ? 6.293 0.961 -43.297 1.00 86.31 637 ARG A N 1
ATOM 5036 C CA . ARG A 1 637 ? 5.233 1.290 -42.332 1.00 86.31 637 ARG A CA 1
ATOM 5037 C C . ARG A 1 637 ? 4.106 2.101 -42.967 1.00 86.31 637 ARG A C 1
ATOM 5039 O O . ARG A 1 637 ? 2.940 1.785 -42.737 1.00 86.31 637 ARG A O 1
ATOM 5046 N N . LEU A 1 638 ? 4.427 3.115 -43.774 1.00 81.75 638 LEU A N 1
ATOM 5047 C CA . LEU A 1 638 ? 3.423 3.915 -44.484 1.00 81.75 638 LEU A CA 1
ATOM 5048 C C . LEU A 1 638 ? 2.632 3.062 -45.484 1.00 81.75 638 LEU A C 1
ATOM 5050 O O . LEU A 1 638 ? 1.406 3.141 -45.524 1.00 81.75 638 LEU A O 1
ATOM 5054 N N . ARG A 1 639 ? 3.309 2.200 -46.248 1.00 80.56 639 ARG A N 1
ATOM 5055 C CA . ARG A 1 639 ? 2.694 1.310 -47.239 1.00 80.56 639 ARG A CA 1
ATOM 5056 C C . ARG A 1 639 ? 1.779 0.274 -46.592 1.00 80.56 639 ARG A C 1
ATOM 5058 O O . ARG A 1 639 ? 0.659 0.071 -47.072 1.00 80.56 639 ARG A O 1
ATOM 5065 N N . MET A 1 640 ? 2.199 -0.346 -45.487 1.00 77.00 640 MET A N 1
ATOM 5066 C CA . MET A 1 640 ? 1.314 -1.238 -44.736 1.00 77.00 640 MET A CA 1
ATOM 5067 C C . MET A 1 640 ? 0.101 -0.484 -44.186 1.00 77.00 640 MET A C 1
ATOM 5069 O O . MET A 1 640 ? -1.029 -0.938 -44.348 1.00 77.00 640 MET A O 1
ATOM 5073 N N . GLN A 1 641 ? 0.300 0.704 -43.614 1.00 75.69 641 GLN A N 1
ATOM 5074 C CA . GLN A 1 641 ? -0.807 1.485 -43.067 1.00 75.69 641 GLN A CA 1
ATOM 5075 C C . GLN A 1 641 ? -1.816 1.892 -44.153 1.00 75.69 641 GLN A C 1
ATOM 5077 O O . GLN A 1 641 ? -3.023 1.742 -43.965 1.00 75.69 641 GLN A O 1
ATOM 5082 N N . LEU A 1 642 ? -1.338 2.361 -45.308 1.00 75.12 642 LEU A N 1
ATOM 5083 C CA . LEU A 1 642 ? -2.184 2.748 -46.438 1.00 75.12 642 LEU A CA 1
ATOM 5084 C C . LEU A 1 642 ? -2.918 1.552 -47.044 1.00 75.12 642 LEU A C 1
ATOM 5086 O O . LEU A 1 642 ? -4.111 1.656 -47.318 1.00 75.12 642 LEU A O 1
ATOM 5090 N N . SER A 1 643 ? -2.248 0.409 -47.217 1.00 72.19 643 SER A N 1
ATOM 5091 C CA . SER A 1 643 ? -2.897 -0.802 -47.739 1.00 72.19 643 SER A CA 1
ATOM 5092 C C . SER A 1 643 ? -3.957 -1.346 -46.777 1.00 72.19 643 SER A C 1
ATOM 5094 O O . SER A 1 643 ? -5.011 -1.806 -47.214 1.00 72.19 643 SER A O 1
ATOM 5096 N N . TRP A 1 644 ? -3.739 -1.224 -45.467 1.00 64.12 644 TRP A N 1
ATOM 5097 C CA . TRP A 1 644 ? -4.739 -1.556 -44.460 1.00 64.12 644 TRP A CA 1
ATOM 5098 C C . TRP A 1 644 ? -5.958 -0.617 -44.525 1.00 64.12 644 TRP A C 1
ATOM 5100 O O . TRP A 1 644 ? -7.086 -1.107 -44.631 1.00 64.12 644 TRP A O 1
ATOM 5110 N N . VAL A 1 645 ? -5.750 0.707 -44.579 1.00 65.75 645 VAL A N 1
ATOM 5111 C CA . VAL A 1 645 ? -6.834 1.701 -44.738 1.00 65.75 645 VAL A CA 1
ATOM 5112 C C . VAL A 1 645 ? -7.614 1.477 -46.039 1.00 65.75 645 VAL A C 1
ATOM 5114 O O . VAL A 1 645 ? -8.846 1.447 -46.024 1.00 65.75 645 VAL A O 1
ATOM 5117 N N . ALA A 1 646 ? -6.907 1.263 -47.151 1.00 67.69 646 ALA A N 1
ATOM 5118 C CA . ALA A 1 646 ? -7.497 1.018 -48.464 1.00 67.69 646 ALA A CA 1
ATOM 5119 C C . ALA A 1 646 ? -8.267 -0.310 -48.525 1.00 67.69 646 ALA A C 1
ATOM 5121 O O . ALA A 1 646 ? -9.282 -0.395 -49.208 1.00 67.69 646 ALA A O 1
ATOM 5122 N N . SER A 1 647 ? -7.836 -1.329 -47.772 1.00 69.12 647 SER A N 1
ATOM 5123 C CA . SER A 1 647 ? -8.525 -2.625 -47.721 1.00 69.12 647 SER A CA 1
ATOM 5124 C C . SER A 1 647 ? -9.891 -2.583 -47.030 1.00 69.12 647 SER A C 1
ATOM 5126 O O . SER A 1 647 ? -10.590 -3.590 -47.024 1.00 69.12 647 SER A O 1
ATOM 5128 N N . GLY A 1 648 ? -10.271 -1.464 -46.400 1.00 42.56 648 GLY A N 1
ATOM 5129 C CA . GLY A 1 648 ? -11.569 -1.313 -45.736 1.00 42.56 648 GLY A CA 1
ATOM 5130 C C . GLY A 1 648 ? -11.741 -2.133 -44.453 1.00 42.56 648 GLY A C 1
ATOM 5131 O O . GLY A 1 648 ? -12.696 -1.892 -43.724 1.00 42.56 648 GLY A O 1
ATOM 5132 N N . ARG A 1 649 ? -10.788 -3.017 -44.117 1.00 47.47 649 ARG A N 1
ATOM 5133 C CA . ARG A 1 649 ? -10.791 -3.888 -42.924 1.00 47.47 649 ARG A CA 1
ATOM 5134 C C . ARG A 1 649 ? -10.884 -3.141 -41.591 1.00 47.47 649 ARG A C 1
ATOM 5136 O O . ARG A 1 649 ? -11.233 -3.736 -40.583 1.00 47.47 649 ARG A O 1
ATOM 5143 N N . TRP A 1 650 ? -10.619 -1.838 -41.582 1.00 44.97 650 TRP A N 1
ATOM 5144 C CA . TRP A 1 650 ? -10.840 -0.957 -40.433 1.00 44.97 650 TRP A CA 1
ATOM 5145 C C . TRP A 1 650 ? -12.325 -0.730 -40.097 1.00 44.97 650 TRP A C 1
ATOM 5147 O O . TRP A 1 650 ? -12.636 -0.264 -39.003 1.00 44.97 650 TRP A O 1
ATOM 5157 N N . ARG A 1 651 ? -13.240 -1.022 -41.031 1.00 38.97 651 ARG A N 1
ATOM 5158 C CA . ARG A 1 651 ? -14.696 -0.905 -40.845 1.00 38.97 651 ARG A CA 1
ATOM 5159 C C . ARG A 1 651 ? -15.304 -2.128 -40.156 1.00 38.97 651 ARG A C 1
ATOM 5161 O O . ARG A 1 651 ? -16.353 -2.000 -39.528 1.00 38.97 651 ARG A O 1
ATOM 5168 N N . ASP A 1 652 ? -14.618 -3.266 -40.212 1.00 38.75 652 ASP A N 1
ATOM 5169 C CA . ASP A 1 652 ? -15.077 -4.552 -39.688 1.00 38.75 652 ASP A CA 1
ATOM 5170 C C . ASP A 1 652 ? -14.440 -4.847 -38.312 1.00 38.75 652 ASP A C 1
ATOM 5172 O O . ASP A 1 652 ? -13.658 -5.779 -38.167 1.00 38.75 652 ASP A O 1
ATOM 5176 N N . GLY A 1 653 ? -14.755 -4.010 -37.312 1.00 33.59 653 GLY A N 1
ATOM 5177 C CA . GLY A 1 653 ? -14.697 -4.291 -35.856 1.00 33.59 653 GLY A CA 1
ATOM 5178 C C . GLY A 1 653 ? -13.471 -4.980 -35.248 1.00 33.59 653 GLY A C 1
ATOM 5179 O O . GLY A 1 653 ? -13.462 -6.227 -35.156 1.00 33.59 653 GLY A O 1
#

Foldseek 3Di:
DDDDDDDDDDDPDDDADLVVVVVVVVVVVVVVVVVVVVVVVVPPDDDDDDDDDDDDDDDDDDDDDDDDDDDDDDDDDDDDDDDDDDDDDDPPDPDDFDDPPDPPPPPPPVPDDDDLFPPPVQLLAAEEEAEDDALLLVLLLLLQVLQLVVQQVVQSVDPHANYDYYEYQYAPQDDAQCVLPGVYDYFHFDDCVQPVPDPLRCLRVLVSVVRDLVVDDDPHQKYWYAYSQKGFPHRDGRQAQVQAKEFEADPPQQQLVPVVLLCVLQNDDDSVLSNLQDRGFRPGMMHGSVLCNLLSVQLSVLLSVLVPDPVSCVVPPSCSSRNSSSSSCSNSVRSVSYHYDNQAEDEPPVAQDQADPVRHGRGIYGLADKQFAAPQQDGDPDPVRGPDIDHSVVCNPFHDDAPDDADDPSNRGVSSNVVNVSSNVSCVLDPCSVVCRVPVHDDDDDPPPPDPFDQDPFERHGDDDDDDDDPPFDQDKDWAPAFEDQAPDDDPVDDPPDGTDIAGGLVRVCVVCVSVSHDDDSVCSVVVSVVVRVVVNVLVVVVVVLCVVVCVQASDKHWHGKYWDQPDFDPVQVSSVVVPDDHFRTKMWTWIDRPNDTWIKIKGKAFDDDDPPDPDGTDIDIDIATDPPDPVSVVSVVVVVVVCVVVCVSVVD

Secondary structure (DSSP, 8-state):
--------PPP------THHHHHHHHHHHHHHHHHHHHHHHHS-------------------------------------------------PPPPPPP-------------S--TT-----TT-EEEEEEE-SSHHHHHHHHHHHHHHHHHHHHTTSSS--EEEEEEEETTSS--TTTTTS-EEE-----HHHHTT---GGGGHHHHHHHHHHH---SSSEEEEEETTEEE-SPPP---BTTB-EEE--TT--GGGSHHHHHHHH-S--HHHHTTS-S--SSSEEEEHHHHHHHHHHHHHHHHHHHH-HHHHHHHGGGHHHHHHHHHHHHTTTTTT-EEETTSEE-TTT--SSB-TTSPBP-EEE--S-EEEETTS-B-S-TTTEEEEE-GGGGSSSPPPSSPPPPPTT---HHHHHHHHHHHHHHHHSTTHHHHHHHSS--------SS-PPBPTTT-PBP---PPPPTT---PPPEEEEEBPPPSS--TTS-TT--EEEPPPHHHHHHHHHHTT----TTTHHHHHHHHHHHHHHHHHHHHHHHGGGTTT-SS-EEEEEEE-TT---HHHHHHHHTTPPPPSEEEEEEEEETTEEEEEEEEEEEPPPPTT---S--EEEEEEE-TTSHHHHHHHHHHHHHHHHT-GGG--

InterPro domains:
  IPR000511 Holocytochrome c/c1 synthase [PF01265] (451-639)
  IPR000511 Holocytochrome c/c1 synthase [PS00822] (584-590)
  IPR044845 Glycosyltransferase HPAT/SRGT1-like [PTHR31485] (47-440)
  IPR056508 Hydroxyproline O-arabinosyltransferase-like domain [PF23452] (126-434)

Organism: Gonium pectorale (NCBI:txid33097)

Sequence (653 aa):
MKGGATGKAAPRKLRFRLEHAAAFFVVAALLFFAYSVIQASFSGSSLGAGGSGHAGHLRSRNLRLGHETDAHGSDPASDSASKDPVPAANAVAPRPCPEATVKTVTETVTVTKLVYGSTVQNPRSYHVVTTAAGFANHWQARIHYYWYKKQRDACLREPACDMGGFTRVLHSGKADDLMDEVPTVVVDPLPPSVSKNTSYIVLNRPYAFMEWLNKVSIPEKYFVMCETDHLFMRPMPNLMNGESQGAALFTYIVPWNYPAVVRKFIGNVSDEEVRKVPQIGNSPTFVSVEEFRSLVPIWYNTTLEIFEDKEAHEAWNWVLEMYAYALATYRAGQHVNMKVHPNMLAHPPFDKEEVDNEGRPMYLLHLTYPCRYDKDGNMTDNSTLAVYTFDKREFGGKPPKRNLPMPPPVVHNNLVRLIVAMINEATDSIPCWDDYYETGKVTNCPVQPADGGTLNPLNNMPVLPNTPSAPGLSVQRQMSSIPMSPPDKLPPHQQPGQGYWVYPSEQMFFHAMKRKGWDPQADDMRSVVAIHNTVNERAWLEVMAWERLHCEECPQPRLKRFQGRPSDLSPKARLLNFVGFGLPFDRHDWIVDRCGKEVRYIIDFYNGAPRPGQIAPAAFFLDVRPALDSPGALWDRLRMQLSWVASGRWRDG